Protein AF-A0A6L7JNH8-F1 (afdb_monomer)

Radius of gyration: 27.65 Å; Cα contacts (8 Å, |Δi|>4): 724; chains: 1; bounding box: 125×48×70 Å

Foldseek 3Di:
DALQPFDCVVVVAAAAQADQDQWFADADQQRDRDRSDDIGGGHDFAWWQWADDDPDDDDPGRGGCNDTDGLVLLVVLLVVLVVCVVVQNPQADPQVSVLLVLQSDCVNKPHNAGPLLSSLLSLVCCLQGRDDPPPPSNVQLQVLCCVFQVQFGEAERADAPQSCPLLSVLLLLSSQQLCVQPDPDPPPLLGFLFEEEEDQDPVRLVVSCLSQLPDPNHSCVVTVSDRPVCSVSNNSHDYHYDYLCLLPWPVVVPPDPVVVVVDDDDPVPTQDLLNSLCVRCVVRLVVGPQSAYAYEYEACLLAGQDDPDDDDPVVVVSNVSNNSRSVNVVSCLVVLRQHADDDPRSHSHGHYYYHNQQWHPPPDPSGTTTHRSNHSHDDHPSNCSNNVSDDDDDADPDDPDPDPDHCLNVVCVNQPCPCVVVQVVDPVSPVVRPPSVVRSVVVVVVVVVVVVVVVVVVDDDPDDDDDDDDDDDDDDDDDDDDDDDDDDD

Nearest PDB structures (foldseek):
  9bz0-assembly1_b  TM=5.071E-01  e=2.950E-02  Homo sapiens
  7ln0-assembly1_A  TM=3.175E-01  e=3.221E-01  Homo sapiens
  6guo-assembly2_C  TM=2.195E-01  e=1.396E+00  Aspergillus nidulans FGSC A4
  6gun-assembly2_D  TM=2.355E-01  e=2.830E+00  Aspergillus nidulans FGSC A4
  6gul-assembly1_B  TM=2.466E-01  e=7.125E+00  Aspergillus fumigatus Af293

Secondary structure (DSSP, 8-state):
--TTS--TTT----S-TTS---EE--B-TTSPBPTTPPPEESPPPPEE-PPP---SS--------TT-EE-HHHHHHHHHHHHHHHTTSTTS-HHHHHHHHHHH-TTTSSSPPPHHHHHHHHHHHIIIIIS-TT-HHHHHHHHHHHHHTTT--EEEEEE-TTS-HHHHHHHHHHHHHHHHHH---TT--S--SEEEEEESSHHHHHHGGGGSTTSTT-HHHHHT-S-GGGGGGGGG-EEEEEEGGGGS-HHHHT-SHHHHTS-PPPGGGSPPHHHHHHHHHHHHHHTTTTT--EEEEESGGG-----SS---HHHHHHHHHHHHHHHHHHHHHHTTTT-PPPTTTS-SS-EEEEES--B---SSSSSPPPBPTTEEEEE-HHHHHHTT-SPPPP--S--S-SSSS-GGGGHHHHH-GGGHHHHTT-GGGGGG--HHHHHHHHHHHHHHHHHHHHHHHT-----------PPP-----------------

pLDDT: mean 78.3, std 20.72, range [26.2, 98.56]

Solvent-accessible surface area (backbone atoms only — not comparable to full-atom values): 28258 Å² total; per-residue (Å²): 134,68,61,86,74,40,39,51,90,83,58,48,59,73,30,56,48,59,46,82,53,53,41,37,69,52,58,48,64,58,60,46,63,46,69,45,48,75,66,42,82,41,58,76,77,51,56,40,56,41,38,66,87,72,83,79,76,96,71,96,60,71,52,36,48,83,71,61,48,66,36,59,66,38,50,50,43,53,52,52,49,52,50,37,54,74,62,68,54,61,69,56,53,73,62,55,51,52,48,52,53,42,65,69,34,66,84,67,22,76,47,72,59,38,29,68,30,52,51,41,46,49,46,55,44,38,62,67,57,42,42,58,85,81,39,65,69,54,43,51,28,41,48,46,16,18,73,76,45,88,61,40,44,40,42,23,37,34,39,25,79,69,57,40,70,70,58,33,53,43,48,50,53,49,55,25,17,49,45,39,70,70,53,82,55,96,73,68,34,79,33,31,38,26,36,40,36,41,21,91,36,68,70,55,33,60,66,51,48,30,64,29,79,85,37,95,75,14,52,48,73,71,37,32,73,50,61,78,93,53,46,73,57,46,68,65,45,46,65,46,75,39,39,46,71,76,52,54,43,71,70,73,74,47,77,47,79,73,43,74,77,68,56,86,78,58,83,88,75,59,69,47,54,56,55,36,45,43,74,76,42,35,72,58,54,67,73,24,62,70,28,9,37,39,42,37,31,47,57,32,43,56,52,41,78,62,75,92,69,93,68,57,77,69,57,49,55,54,38,50,51,10,35,47,37,33,46,46,55,49,30,37,50,77,71,46,35,20,3,62,38,65,100,84,65,70,43,36,40,48,39,39,28,33,19,61,62,47,33,49,82,52,90,73,56,98,54,57,36,42,46,55,72,21,46,56,32,82,39,46,59,65,60,30,32,25,18,63,50,36,83,76,86,84,71,61,85,66,61,96,63,98,55,97,60,49,54,67,62,41,41,73,76,75,66,56,68,88,60,56,73,66,42,74,74,38,84,83,38,69,84,68,53,54,65,74,57,44,51,51,52,50,52,53,52,52,54,50,48,53,50,50,51,53,51,58,74,70,52,81,74,70,93,69,76,94,71,84,81,76,81,86,88,87,85,83,88,82,88,83,86,84,83,88,79,88,79,91,136

Mean predicted aligned error: 12.27 Å

Sequence (489 aa):
MSKAGWDPATDPILCSPYDPPDRHWALDDFGRAERGKAPIAGRRQPVNISVPEDQKAGRQQIMGLNDRKVNQTVQKIRAEVAQWRADNYQGITATTRRLLQHWTDPQAMKHRLFFAQVEAAETLIWLREATTRQNPLRRELEAEARKHNDGLVRLCAKMATGTGKTAVMGMVITWQTLNAARSTRTRNVQHTDRFVVFAPGHTVRERLRVLLPSNPNNVYDDMGIVPHDMRSMLNRAKVRIVNFQAFTSKDLINDGPARKLLGKARSEDIETWEAAVRRVLGDLIASAGRNGVCVINDEAHHCYLPPEQKRARADKDEDRRAAVWFNTIRALRDMRALGRSDAQSGQAHPVLDFSATPLWIDTASKSEPEQFQWVASDFGLMDAIESGLVKVPRVPIDDDSTRDETVWRRLHQNTRPKNLKEWFADPDNIGQLPLTLNNAVVAVIEDWKRTLEAWQGNGGGGGGGGGGRGAGGGGGGGGGGGGGGGGGG

Structure (mmCIF, N/CA/C/O backbone):
data_AF-A0A6L7JNH8-F1
#
_entry.id   AF-A0A6L7JNH8-F1
#
loop_
_atom_site.group_PDB
_atom_site.id
_atom_site.type_symbol
_atom_site.label_atom_id
_atom_site.label_alt_id
_atom_site.label_comp_id
_atom_site.label_asym_id
_atom_site.label_entity_id
_atom_site.label_seq_id
_atom_site.pdbx_PDB_ins_code
_atom_site.Cartn_x
_atom_site.Cartn_y
_atom_site.Cartn_z
_atom_site.occupancy
_atom_site.B_iso_or_equiv
_atom_site.auth_seq_id
_atom_site.auth_comp_id
_atom_site.auth_asym_id
_atom_site.auth_atom_id
_atom_site.pdbx_PDB_model_num
ATOM 1 N N . MET A 1 1 ? -31.635 10.160 24.133 1.00 44.66 1 MET A N 1
ATOM 2 C CA . MET A 1 1 ? -30.388 9.770 24.829 1.00 44.66 1 MET A CA 1
ATOM 3 C C . MET A 1 1 ? -29.750 11.032 25.385 1.00 44.66 1 MET A C 1
ATOM 5 O O . MET A 1 1 ? -29.564 11.976 24.627 1.00 44.66 1 MET A O 1
ATOM 9 N N . SER A 1 2 ? -29.528 11.107 26.699 1.00 38.72 2 SER A N 1
ATOM 10 C CA . SER A 1 2 ? -28.899 12.271 27.333 1.00 38.72 2 SER A CA 1
ATOM 11 C C . SER A 1 2 ? -27.443 12.411 26.863 1.00 38.72 2 SER A C 1
ATOM 13 O O . SER A 1 2 ? -26.785 11.418 26.556 1.00 38.72 2 SER A O 1
ATOM 15 N N . LYS A 1 3 ? -26.924 13.645 26.814 1.00 43.59 3 LYS A N 1
ATOM 16 C CA . LYS A 1 3 ? -25.553 13.988 26.374 1.00 43.59 3 LYS A CA 1
ATOM 17 C C . LYS A 1 3 ? -24.425 13.294 27.175 1.00 43.59 3 LYS A C 1
ATOM 19 O O . LYS A 1 3 ? -23.262 13.437 26.824 1.00 43.59 3 LYS A O 1
ATOM 24 N N . ALA A 1 4 ? -24.758 12.535 28.222 1.00 49.28 4 ALA A N 1
ATOM 25 C CA . ALA A 1 4 ? -23.823 11.846 29.111 1.00 49.28 4 ALA A CA 1
ATOM 26 C C . ALA A 1 4 ? -23.364 10.452 28.621 1.00 49.28 4 ALA A C 1
ATOM 28 O O . ALA A 1 4 ? -22.498 9.862 29.255 1.00 49.28 4 ALA A O 1
ATOM 29 N N . GLY A 1 5 ? -23.928 9.912 27.530 1.00 67.12 5 GLY A N 1
ATOM 30 C CA . GLY A 1 5 ? -23.639 8.539 27.076 1.00 67.12 5 GLY A CA 1
ATOM 31 C C . GLY A 1 5 ? -22.519 8.374 26.040 1.00 67.12 5 GLY A C 1
ATOM 32 O O . GLY A 1 5 ? -22.070 7.256 25.823 1.00 67.12 5 GLY A O 1
ATOM 33 N N . TRP A 1 6 ? -22.073 9.450 25.387 1.00 80.94 6 TRP A N 1
ATOM 34 C CA . TRP A 1 6 ? -21.098 9.361 24.295 1.00 80.94 6 TRP A CA 1
ATOM 35 C C . TRP A 1 6 ? -19.681 9.592 24.810 1.00 80.94 6 TRP A C 1
ATOM 37 O O . TRP A 1 6 ? -19.278 10.732 25.054 1.00 80.94 6 TRP A O 1
ATOM 47 N N . ASP A 1 7 ? -18.934 8.507 24.988 1.00 85.69 7 ASP A N 1
ATOM 48 C CA . ASP A 1 7 ? -17.542 8.558 25.415 1.00 85.69 7 ASP A CA 1
ATOM 49 C C . ASP A 1 7 ? -16.650 7.724 24.480 1.00 85.69 7 ASP A C 1
ATOM 51 O O . ASP A 1 7 ? -16.636 6.497 24.581 1.00 85.69 7 ASP A O 1
ATOM 55 N N . PRO A 1 8 ? -15.854 8.364 23.604 1.00 83.56 8 PRO A N 1
ATOM 56 C CA . PRO A 1 8 ? -14.950 7.653 22.704 1.00 83.56 8 PRO A CA 1
ATOM 57 C C . PRO A 1 8 ? -13.834 6.895 23.441 1.00 83.56 8 PRO A C 1
ATOM 59 O O . PRO A 1 8 ? -13.164 6.064 22.834 1.00 83.56 8 PRO A O 1
ATOM 62 N N . ALA A 1 9 ? -13.597 7.162 24.731 1.00 78.31 9 ALA A N 1
ATOM 63 C CA . ALA A 1 9 ? -12.640 6.393 25.523 1.00 78.31 9 ALA A CA 1
ATOM 64 C C . ALA A 1 9 ? -13.183 5.013 25.929 1.00 78.31 9 ALA A C 1
ATOM 66 O O . ALA A 1 9 ? -12.396 4.078 26.092 1.00 78.31 9 ALA A O 1
ATOM 67 N N . THR A 1 10 ? -14.503 4.880 26.095 1.00 80.19 10 THR A N 1
ATOM 68 C CA . THR A 1 10 ? -15.156 3.622 26.489 1.00 80.19 10 THR A CA 1
ATOM 69 C C . THR A 1 10 ? -15.791 2.902 25.305 1.00 80.19 10 THR A C 1
ATOM 71 O O . THR A 1 10 ? -15.735 1.675 25.264 1.00 80.19 10 THR A O 1
ATOM 74 N N . ASP A 1 11 ? -16.322 3.639 24.327 1.00 84.69 11 ASP A N 1
ATOM 75 C CA . ASP A 1 11 ? -16.937 3.095 23.114 1.00 84.69 11 ASP A CA 1
ATOM 76 C C . ASP A 1 11 ? -16.394 3.785 21.844 1.00 84.69 11 ASP A C 1
ATOM 78 O O . ASP A 1 11 ? -17.062 4.616 21.230 1.00 84.69 11 ASP A O 1
ATOM 82 N N . PRO A 1 12 ? -15.134 3.511 21.450 1.00 87.94 12 PRO A N 1
ATOM 83 C CA . PRO A 1 12 ? -14.500 4.174 20.308 1.00 87.94 12 PRO A CA 1
ATOM 84 C C . PRO A 1 12 ? -15.028 3.706 18.947 1.00 87.94 12 PRO A C 1
ATOM 86 O O . PRO A 1 12 ? -14.837 4.412 17.952 1.00 87.94 12 PRO A O 1
ATOM 89 N N . ILE A 1 13 ? -15.634 2.518 18.879 1.00 92.56 13 ILE A N 1
ATOM 90 C CA . ILE A 1 13 ? -15.989 1.852 17.624 1.00 92.56 13 ILE A CA 1
ATOM 91 C C . ILE A 1 13 ? -17.377 2.315 17.193 1.00 92.56 13 ILE A C 1
ATOM 93 O O . ILE A 1 13 ? -18.373 2.086 17.865 1.00 92.56 13 ILE A O 1
ATOM 97 N N . LEU A 1 14 ? -17.442 2.942 16.025 1.00 93.50 14 LEU A N 1
ATOM 98 C CA . LEU A 1 14 ? -18.669 3.472 15.455 1.00 93.50 14 LEU A CA 1
ATOM 99 C C . LEU A 1 14 ? -19.118 2.708 14.215 1.00 93.50 14 LEU A C 1
ATOM 101 O O . LEU A 1 14 ? -20.315 2.513 14.035 1.00 93.50 14 LEU A O 1
ATOM 105 N N . CYS A 1 15 ? -18.186 2.316 13.354 1.00 95.56 15 CYS A N 1
ATOM 106 C CA . CYS A 1 15 ? -18.440 1.805 12.014 1.00 95.56 15 CYS A CA 1
ATOM 107 C C . CYS A 1 15 ? -18.175 0.301 11.917 1.00 95.56 15 CYS A C 1
ATOM 109 O O . CYS A 1 15 ? -17.410 -0.277 12.689 1.00 95.56 15 CYS A O 1
ATOM 111 N N . SER A 1 16 ? -18.784 -0.328 10.913 1.00 95.31 16 SER A N 1
ATOM 112 C CA . SER A 1 16 ? -18.441 -1.694 10.516 1.00 95.31 16 SER A CA 1
ATOM 113 C C . SER A 1 16 ? -17.032 -1.728 9.903 1.00 95.31 16 SER A C 1
ATOM 115 O O . SER A 1 16 ? -16.716 -0.872 9.077 1.00 95.31 16 SER A O 1
ATOM 117 N N . PRO A 1 17 ? -16.193 -2.734 10.213 1.00 95.56 17 PRO A N 1
ATOM 118 C CA . PRO A 1 17 ? -14.898 -2.918 9.550 1.00 95.56 17 PRO A CA 1
ATOM 119 C C . PRO A 1 17 ? -15.017 -3.307 8.066 1.00 95.56 17 PRO A C 1
ATOM 121 O O . PRO A 1 17 ? -14.026 -3.272 7.328 1.00 95.56 17 PRO A O 1
ATOM 124 N N . TYR A 1 18 ? -16.208 -3.716 7.625 1.00 95.56 18 TYR A N 1
ATOM 125 C CA . TYR A 1 18 ? -16.436 -4.297 6.303 1.00 95.56 18 TYR A CA 1
ATOM 126 C C . TYR A 1 18 ? -17.237 -3.415 5.347 1.00 95.56 18 TYR A C 1
ATOM 128 O O . TYR A 1 18 ? -17.326 -3.744 4.165 1.00 95.56 18 TYR A O 1
ATOM 136 N N . ASP A 1 19 ? -17.792 -2.311 5.839 1.00 95.56 19 ASP A N 1
ATOM 137 C CA . ASP A 1 19 ? -18.628 -1.398 5.066 1.00 95.56 19 ASP A CA 1
ATOM 138 C C . ASP A 1 19 ? -17.993 0.006 5.072 1.00 95.56 19 ASP A C 1
ATOM 140 O O . ASP A 1 19 ? -17.151 0.296 5.929 1.00 95.56 19 ASP A O 1
ATOM 144 N N . PRO A 1 20 ? -18.339 0.892 4.119 1.00 95.81 20 PRO A N 1
ATOM 145 C CA . PRO A 1 20 ? -17.832 2.259 4.127 1.00 95.81 20 PRO A CA 1
ATOM 146 C C . PRO A 1 20 ? -18.174 2.970 5.449 1.00 95.81 20 PRO A C 1
ATOM 148 O O . PRO A 1 20 ? -19.336 2.917 5.855 1.00 95.81 20 PRO A O 1
ATOM 151 N N . PRO A 1 21 ? -17.222 3.677 6.096 1.00 96.12 21 PRO A N 1
ATOM 152 C CA . PRO A 1 21 ? -17.519 4.425 7.314 1.00 96.12 21 PRO A CA 1
ATOM 153 C C . PRO A 1 21 ? -18.63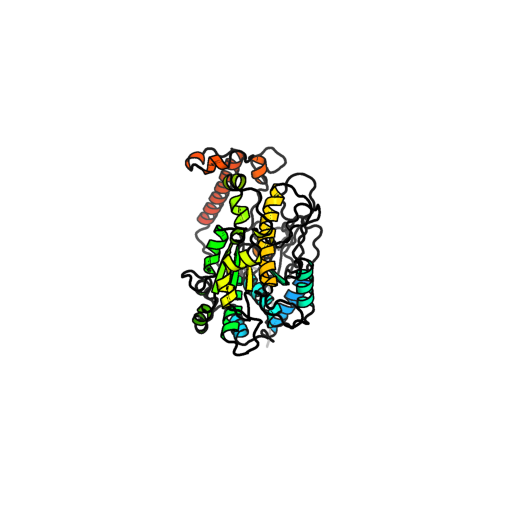4 5.450 7.080 1.00 96.12 21 PRO A C 1
ATOM 155 O O . PRO A 1 21 ? -18.538 6.280 6.172 1.00 96.12 21 PRO A O 1
ATOM 158 N N . ASP A 1 22 ? -19.678 5.395 7.902 1.00 95.75 22 ASP A N 1
ATOM 159 C CA . ASP A 1 22 ? -20.913 6.174 7.763 1.00 95.75 22 ASP A CA 1
ATOM 160 C C . ASP A 1 22 ? -21.092 7.219 8.873 1.00 95.75 22 ASP A C 1
ATOM 162 O O . ASP A 1 22 ? -22.039 8.004 8.834 1.00 95.75 22 ASP A O 1
ATOM 166 N N . ARG A 1 23 ? -20.187 7.249 9.853 1.00 95.06 23 ARG A N 1
ATOM 167 C CA . ARG A 1 23 ? -20.147 8.223 10.949 1.00 95.06 23 ARG A CA 1
ATOM 168 C C . ARG A 1 23 ? -18.752 8.304 11.558 1.00 95.06 23 ARG A C 1
ATOM 170 O O . ARG A 1 23 ? -17.955 7.382 11.423 1.00 95.06 23 ARG A O 1
ATOM 177 N N . HIS A 1 24 ? -18.453 9.397 12.248 1.00 94.31 24 HIS A N 1
ATOM 178 C CA . HIS A 1 24 ? -17.147 9.601 12.876 1.00 94.31 24 HIS A CA 1
ATOM 179 C C . HIS A 1 24 ? -17.232 10.517 14.101 1.00 94.31 24 HIS A C 1
ATOM 181 O O . HIS A 1 24 ? -18.157 11.321 14.230 1.00 94.31 24 HIS A O 1
ATOM 187 N N . TRP A 1 25 ? -16.260 10.429 15.009 1.00 91.88 25 TRP A N 1
ATOM 188 C CA . TRP A 1 25 ? -16.186 11.312 16.171 1.00 91.88 25 TRP A CA 1
ATOM 189 C C . TRP A 1 25 ? -15.764 12.732 15.775 1.00 91.88 25 TRP A C 1
ATOM 191 O O . TRP A 1 25 ? -14.858 12.927 14.955 1.00 91.88 25 TRP A O 1
ATOM 201 N N . ALA A 1 26 ? -16.372 13.740 16.401 1.00 89.69 26 ALA A N 1
ATOM 202 C CA . ALA A 1 26 ? -15.835 15.097 16.366 1.00 89.69 26 ALA A CA 1
ATOM 203 C C . ALA A 1 26 ? -14.450 15.103 17.031 1.00 89.69 26 ALA A C 1
ATOM 205 O O . ALA A 1 26 ? -14.259 14.439 18.050 1.00 89.69 26 ALA A O 1
ATOM 206 N N . LEU A 1 27 ? -13.485 15.799 16.429 1.00 85.75 27 LEU A N 1
ATOM 207 C CA . LEU A 1 27 ? -12.122 15.885 16.950 1.00 85.75 27 LEU A CA 1
ATOM 208 C C . LEU A 1 27 ? -11.844 17.304 17.420 1.00 85.75 27 LEU A C 1
ATOM 210 O O . LEU A 1 27 ? -12.179 18.242 16.699 1.00 85.75 27 LEU A O 1
ATOM 214 N N . ASP A 1 28 ? -11.177 17.429 18.562 1.00 79.25 28 ASP A N 1
ATOM 215 C CA . ASP A 1 28 ? -10.616 18.697 19.017 1.00 79.25 28 ASP A CA 1
ATOM 216 C C . ASP A 1 28 ? -9.383 19.111 18.185 1.00 79.25 28 ASP A C 1
ATOM 218 O O . ASP A 1 28 ? -8.909 18.379 17.303 1.00 79.25 28 ASP A O 1
ATOM 222 N N . ASP A 1 29 ? -8.844 20.285 18.508 1.00 69.50 29 ASP A N 1
ATOM 223 C CA . ASP A 1 29 ? -7.646 20.898 17.911 1.00 69.50 29 ASP A CA 1
ATOM 224 C C . ASP A 1 29 ? -6.386 20.009 18.013 1.00 69.50 29 ASP A C 1
ATOM 226 O O . ASP A 1 29 ? -5.431 20.131 17.242 1.00 69.50 29 ASP A O 1
ATOM 230 N N . PHE A 1 30 ? -6.399 19.050 18.943 1.00 65.44 30 PHE A N 1
ATOM 231 C CA . PHE A 1 30 ? -5.330 18.079 19.178 1.00 65.44 30 PHE A CA 1
ATOM 232 C C . PHE A 1 30 ? -5.629 16.697 18.581 1.00 65.44 30 PHE A C 1
ATOM 234 O O . PHE A 1 30 ? -4.840 15.766 18.756 1.00 65.44 30 PHE A O 1
ATOM 241 N N . GLY A 1 31 ? -6.765 16.522 17.899 1.00 71.12 31 GLY A N 1
ATOM 242 C CA . GLY A 1 31 ? -7.131 15.260 17.246 1.00 71.12 31 GLY A CA 1
ATOM 243 C C . GLY A 1 31 ? -7.744 14.219 18.120 1.00 71.12 31 GLY A C 1
ATOM 244 O O . GLY A 1 31 ? -7.839 13.064 17.708 1.00 71.12 31 GLY A O 1
ATOM 245 N N . ARG A 1 32 ? -8.151 14.611 19.315 1.00 75.88 32 ARG A N 1
ATOM 246 C CA . ARG A 1 32 ? -8.789 13.721 20.262 1.00 75.88 32 ARG A CA 1
ATOM 247 C C . ARG A 1 32 ? -10.281 13.757 20.011 1.00 75.88 32 ARG A C 1
ATOM 249 O O . ARG A 1 32 ? -10.864 14.821 19.822 1.00 75.88 32 ARG A O 1
ATOM 256 N N . ALA A 1 33 ? -10.884 12.577 20.011 1.00 83.44 33 ALA A N 1
ATOM 257 C CA . ALA A 1 33 ? -12.326 12.453 19.939 1.00 83.44 33 ALA A CA 1
ATOM 258 C C . ALA A 1 33 ? -12.971 13.148 21.149 1.00 83.44 33 ALA A C 1
ATOM 260 O O . ALA A 1 33 ? -12.577 12.923 22.295 1.00 83.44 33 ALA A O 1
ATOM 261 N N . GLU A 1 34 ? -13.939 14.019 20.886 1.00 84.50 34 GLU A N 1
ATOM 262 C CA . GLU A 1 34 ? -14.566 14.846 21.911 1.00 84.50 34 GLU A CA 1
ATOM 263 C C . GLU A 1 34 ? -15.625 14.062 22.696 1.00 84.50 34 GLU A C 1
ATOM 265 O O . GLU A 1 34 ? -16.572 13.509 22.135 1.00 84.50 34 GLU A O 1
ATOM 270 N N . ARG A 1 35 ? -15.492 14.057 24.026 1.00 86.62 35 ARG A N 1
ATOM 271 C CA . ARG A 1 35 ? -16.462 13.450 24.948 1.00 86.62 35 ARG A CA 1
ATOM 272 C C . ARG A 1 35 ? -17.771 14.245 24.974 1.00 86.62 35 ARG A C 1
ATOM 274 O O . ARG A 1 35 ? -17.767 15.473 24.953 1.00 86.62 35 ARG A O 1
ATOM 281 N N . GLY A 1 36 ? -18.899 13.545 25.087 1.00 85.06 36 GLY A N 1
ATOM 282 C CA . GLY A 1 36 ? -20.228 14.139 25.275 1.00 85.06 36 GLY A CA 1
ATOM 283 C C . GLY A 1 36 ? -20.859 14.726 24.007 1.00 85.06 36 GLY A C 1
ATOM 284 O O . GLY A 1 36 ? -21.975 15.250 24.061 1.00 85.06 36 GLY A O 1
ATOM 285 N N . LYS A 1 37 ? -20.180 14.626 22.858 1.00 88.25 37 LYS A N 1
ATOM 286 C CA . LYS A 1 37 ? -20.723 14.992 21.545 1.00 88.25 37 LYS A CA 1
ATOM 287 C C . LYS A 1 37 ? -21.180 13.738 20.811 1.00 88.25 37 LYS A C 1
ATOM 289 O O . LYS A 1 37 ? -20.497 12.723 20.834 1.00 88.25 37 LYS A O 1
ATOM 294 N N . ALA A 1 38 ? -22.344 13.803 20.172 1.00 89.56 38 ALA A N 1
ATOM 295 C CA . ALA A 1 38 ? -22.818 12.703 19.340 1.00 89.56 38 ALA A CA 1
ATOM 296 C C . ALA A 1 38 ? -21.916 12.540 18.096 1.00 89.56 38 ALA A C 1
ATOM 298 O O . ALA A 1 38 ? -21.413 13.551 17.593 1.00 89.56 38 ALA A O 1
ATOM 299 N N . PRO A 1 39 ? -21.735 11.310 17.577 1.00 93.50 39 PRO A N 1
ATOM 300 C CA . PRO A 1 39 ? -21.030 11.082 16.320 1.00 93.50 39 PRO A CA 1
ATOM 301 C C . PRO A 1 39 ? -21.624 11.887 15.158 1.00 93.50 39 PRO A C 1
ATOM 303 O O . PRO A 1 39 ? -22.842 12.017 15.026 1.00 93.50 39 PRO A O 1
ATOM 306 N N . ILE A 1 40 ? -20.752 12.408 14.300 1.00 94.62 40 ILE A N 1
ATOM 307 C CA . ILE A 1 40 ? -21.119 13.142 13.090 1.00 94.62 40 ILE A CA 1
ATOM 308 C C . ILE A 1 40 ? -21.491 12.128 12.009 1.00 94.62 40 ILE A C 1
ATOM 310 O O . ILE A 1 40 ? -20.749 11.174 11.777 1.00 94.62 40 ILE A O 1
ATOM 314 N N . ALA A 1 41 ? -22.625 12.340 11.339 1.00 95.69 41 ALA A N 1
ATOM 315 C CA . ALA A 1 41 ? -23.054 11.501 10.226 1.00 95.69 41 ALA A CA 1
ATOM 316 C C . ALA A 1 41 ? -22.189 11.733 8.975 1.00 95.69 41 ALA A C 1
ATOM 318 O O . ALA A 1 41 ? -21.803 12.858 8.656 1.00 95.69 41 ALA A O 1
ATOM 319 N N . GLY A 1 42 ? -21.937 10.658 8.238 1.00 92.75 42 GLY A N 1
ATOM 320 C CA . GLY A 1 42 ? -21.109 10.628 7.041 1.00 92.75 42 GLY A CA 1
ATOM 321 C C . GLY A 1 42 ? -19.651 10.259 7.310 1.00 92.75 42 GLY A C 1
ATOM 322 O O . GLY A 1 42 ? -19.146 10.277 8.437 1.00 92.75 42 GLY A O 1
ATOM 323 N N . ARG A 1 43 ? -18.953 9.932 6.223 1.00 92.12 43 ARG A N 1
ATOM 324 C CA . ARG A 1 43 ? -17.538 9.570 6.252 1.00 92.12 43 ARG A CA 1
ATOM 325 C C . ARG A 1 43 ? -16.657 10.772 6.582 1.00 92.12 43 ARG A C 1
ATOM 327 O O . ARG A 1 43 ? -16.844 11.856 6.027 1.00 92.12 43 ARG A O 1
ATOM 334 N N . ARG A 1 44 ? -15.623 10.550 7.396 1.00 92.06 44 ARG A N 1
ATOM 335 C CA . ARG A 1 44 ? -14.597 11.552 7.691 1.00 92.06 44 ARG A CA 1
ATOM 336 C C . ARG A 1 44 ? -13.923 12.051 6.409 1.00 92.06 44 ARG A C 1
ATOM 338 O O . ARG A 1 44 ? -13.459 11.268 5.568 1.00 92.06 44 ARG A O 1
ATOM 345 N N . GLN A 1 45 ? -13.851 13.373 6.266 1.00 90.69 45 GLN A N 1
ATOM 346 C CA . GLN A 1 45 ? -13.136 13.994 5.155 1.00 90.69 45 GLN A CA 1
ATOM 347 C C . GLN A 1 45 ? -11.640 13.657 5.235 1.00 90.69 45 GLN A C 1
ATOM 349 O O . GLN A 1 45 ? -11.064 13.704 6.325 1.00 90.69 45 GLN A O 1
ATOM 354 N N . PRO A 1 46 ? -10.997 13.311 4.106 1.00 88.44 46 PRO A N 1
ATOM 355 C CA . PRO A 1 46 ? -9.559 13.106 4.091 1.00 88.44 46 PRO A CA 1
ATOM 356 C C . PRO A 1 46 ? -8.894 14.470 4.276 1.00 88.44 46 PRO A C 1
ATOM 358 O O . PRO A 1 46 ? -9.191 15.416 3.547 1.00 88.44 46 PRO A O 1
ATOM 361 N N . VAL A 1 47 ? -8.018 14.588 5.263 1.00 83.12 47 VAL A N 1
ATOM 362 C CA . VAL A 1 47 ? -7.300 15.831 5.559 1.00 83.12 47 VAL A CA 1
ATOM 363 C C . VAL A 1 47 ? -5.818 15.610 5.341 1.00 83.12 47 VAL A C 1
ATOM 365 O O . VAL A 1 47 ? -5.281 14.578 5.752 1.00 83.12 47 VAL A O 1
ATOM 368 N N . ASN A 1 48 ? -5.172 16.583 4.701 1.00 73.38 48 ASN A N 1
ATOM 369 C CA . ASN A 1 48 ? -3.724 16.653 4.708 1.00 73.38 48 ASN A CA 1
ATOM 370 C C . ASN A 1 48 ? -3.300 16.964 6.138 1.00 73.38 48 ASN A C 1
ATOM 372 O O . ASN A 1 48 ? -3.744 17.947 6.730 1.00 73.38 48 ASN A O 1
ATOM 376 N N . ILE A 1 49 ? -2.506 16.068 6.707 1.00 66.56 49 ILE A N 1
ATOM 377 C CA . ILE A 1 49 ? -1.953 16.268 8.038 1.00 66.56 49 ILE A CA 1
ATOM 378 C C . ILE A 1 49 ? -0.738 17.176 7.864 1.00 66.56 49 ILE A C 1
ATOM 380 O O . ILE A 1 49 ? 0.236 16.748 7.249 1.00 66.56 49 ILE A O 1
ATOM 384 N N . SER A 1 50 ? -0.810 18.396 8.388 1.00 49.31 50 SER A N 1
ATOM 385 C CA . SER A 1 50 ? 0.362 19.179 8.773 1.00 49.31 50 SER A CA 1
ATOM 386 C C . SER A 1 50 ? 0.610 18.957 10.265 1.00 49.31 50 SER A C 1
ATOM 388 O O . SER A 1 50 ? -0.338 18.817 11.037 1.00 49.31 50 SER A O 1
ATOM 390 N N . VAL A 1 51 ? 1.869 18.834 10.688 1.00 48.47 51 VAL A N 1
ATOM 391 C CA . VAL A 1 51 ? 2.202 18.859 12.123 1.0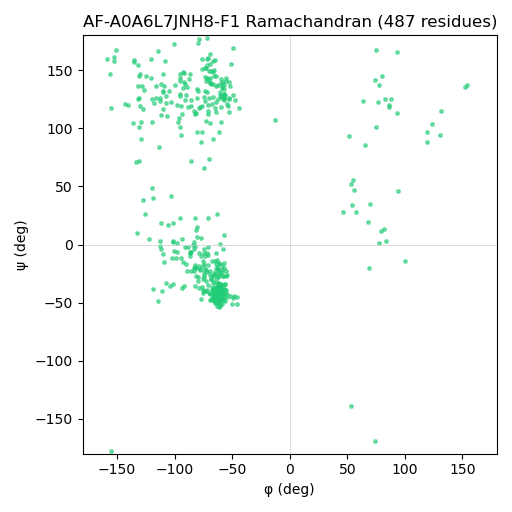0 48.47 51 VAL A CA 1
ATOM 392 C C . VAL A 1 51 ? 2.577 20.301 12.460 1.00 48.47 51 VAL A C 1
ATOM 394 O O . VAL A 1 51 ? 3.546 20.790 11.882 1.00 48.47 51 VAL A O 1
ATOM 397 N N . PRO A 1 52 ? 1.856 20.978 13.371 1.00 34.91 52 PRO A N 1
ATOM 398 C CA . PRO A 1 52 ? 2.200 22.325 13.790 1.00 34.91 52 PRO A CA 1
ATOM 399 C C . PRO A 1 52 ? 3.616 22.373 14.360 1.00 34.91 52 PRO A C 1
ATOM 401 O O . PRO A 1 52 ? 4.021 21.481 15.115 1.00 34.91 52 PRO A O 1
ATOM 404 N N . GLU A 1 53 ? 4.355 23.431 14.027 1.00 31.34 53 GLU A N 1
ATOM 405 C CA . GLU A 1 53 ? 5.592 23.782 14.722 1.00 31.34 53 GLU A CA 1
ATOM 406 C C . GLU A 1 53 ? 5.279 24.040 16.199 1.00 31.34 53 GLU A C 1
ATOM 408 O O . GLU A 1 53 ? 4.763 25.097 16.560 1.00 31.34 53 GLU A O 1
ATOM 413 N N . ASP A 1 54 ? 5.640 23.108 17.079 1.00 34.44 54 ASP A N 1
ATOM 414 C CA . ASP A 1 54 ? 5.727 23.429 18.496 1.00 34.44 54 ASP A CA 1
ATOM 415 C C . ASP A 1 54 ? 7.154 23.825 18.868 1.00 34.44 54 ASP A C 1
ATOM 417 O O . ASP A 1 54 ? 8.110 23.040 18.855 1.00 34.44 54 ASP A O 1
ATOM 421 N N . GLN A 1 55 ? 7.272 25.106 19.211 1.00 34.25 55 GLN A N 1
ATOM 422 C CA . GLN A 1 55 ? 8.455 25.718 19.779 1.00 34.25 55 GLN A CA 1
ATOM 423 C C . GLN A 1 55 ? 8.904 24.949 21.028 1.00 34.25 55 GLN A C 1
ATOM 425 O O . GLN A 1 55 ? 8.208 24.905 22.036 1.00 34.25 55 GLN A O 1
ATOM 430 N N . LYS A 1 56 ? 10.142 24.450 20.960 1.00 32.28 56 LYS A N 1
ATOM 431 C CA . LYS A 1 56 ? 10.973 23.942 22.063 1.00 32.28 56 LYS A CA 1
ATOM 432 C C . LYS A 1 56 ? 10.443 22.694 22.795 1.00 32.28 56 LYS A C 1
ATOM 434 O O . LYS A 1 56 ? 9.433 22.696 23.482 1.00 32.28 56 LYS A O 1
ATOM 439 N N . ALA A 1 57 ? 11.326 21.694 22.784 1.00 31.20 57 ALA A N 1
ATOM 440 C CA . ALA A 1 57 ? 11.316 20.424 23.513 1.00 31.20 57 ALA A CA 1
ATOM 441 C C . ALA A 1 57 ? 10.544 19.286 22.826 1.00 31.20 57 ALA A C 1
ATOM 443 O O . ALA A 1 57 ? 9.352 19.367 22.557 1.00 31.20 57 ALA A O 1
ATOM 444 N N . GLY A 1 58 ? 11.290 18.207 22.547 1.00 35.25 58 GLY A N 1
ATOM 445 C CA . GLY A 1 58 ? 10.879 17.062 21.742 1.00 35.25 58 GLY A CA 1
ATOM 446 C C . GLY A 1 58 ? 9.468 16.575 22.055 1.00 35.25 58 GLY A C 1
ATOM 447 O O . GLY A 1 58 ? 9.172 16.120 23.159 1.00 35.25 58 GLY A O 1
ATOM 448 N N . ARG A 1 59 ? 8.603 16.648 21.050 1.00 35.53 59 ARG A N 1
ATOM 449 C CA . ARG A 1 59 ? 7.213 16.218 21.111 1.00 35.53 59 ARG A CA 1
ATOM 450 C C . ARG A 1 59 ? 7.014 15.118 20.070 1.00 35.53 59 ARG A C 1
ATOM 452 O O . ARG A 1 59 ? 6.891 15.388 18.885 1.00 35.53 59 ARG A O 1
ATOM 459 N N . GLN A 1 60 ? 6.913 13.865 20.528 1.00 35.81 60 GLN A N 1
ATOM 460 C CA . GLN A 1 60 ? 5.961 12.925 19.924 1.00 35.81 60 GLN A CA 1
ATOM 461 C C . GLN A 1 60 ? 4.569 13.421 20.328 1.00 35.81 60 GLN A C 1
ATOM 463 O O . GLN A 1 60 ? 3.941 12.921 21.260 1.00 35.81 60 GLN A O 1
ATOM 468 N N . GLN A 1 61 ? 4.139 14.513 19.708 1.00 35.84 61 GLN A N 1
ATOM 469 C CA . GLN A 1 61 ? 2.755 14.932 19.760 1.00 35.84 61 GLN A CA 1
ATOM 470 C C . GLN A 1 61 ? 1.997 14.103 18.741 1.00 35.84 61 GLN A C 1
ATOM 472 O O . GLN A 1 61 ? 2.423 13.943 17.599 1.00 35.84 61 GLN A O 1
ATOM 477 N N . ILE A 1 62 ? 0.849 13.593 19.172 1.00 43.66 62 ILE A N 1
ATOM 478 C CA . ILE A 1 62 ? -0.238 13.314 18.247 1.00 43.66 62 ILE A CA 1
ATOM 479 C C . ILE A 1 62 ? -0.453 14.621 17.486 1.00 43.66 62 ILE A C 1
ATOM 481 O O . ILE A 1 62 ? -0.727 15.648 18.103 1.00 43.66 62 ILE A O 1
ATOM 485 N N . MET A 1 63 ? -0.165 14.542 16.188 1.00 44.00 63 MET A N 1
ATOM 486 C CA . MET A 1 63 ? -0.401 15.512 15.123 1.00 44.00 63 MET A CA 1
ATOM 487 C C . MET A 1 63 ? -1.351 16.627 15.569 1.00 44.00 63 MET A C 1
ATOM 489 O O . MET A 1 63 ? -2.538 16.366 15.731 1.00 44.00 63 MET A O 1
ATOM 493 N N . GLY A 1 64 ? -0.842 17.839 15.803 1.00 37.44 64 GLY A N 1
ATOM 494 C CA . GLY A 1 64 ? -1.712 19.004 15.981 1.00 37.44 64 GLY A CA 1
ATOM 495 C C . GLY A 1 64 ? -2.476 19.269 14.680 1.00 37.44 64 GLY A C 1
ATOM 496 O O . GLY A 1 64 ? -1.985 18.955 13.602 1.00 37.44 64 GLY A O 1
ATOM 497 N N . LEU A 1 65 ? -3.721 19.730 14.760 1.00 49.75 65 LEU A N 1
ATOM 498 C CA . LEU A 1 65 ? -4.684 19.618 13.653 1.00 49.75 65 LEU A CA 1
ATOM 499 C C . LEU A 1 65 ? -5.307 20.952 13.252 1.00 49.75 65 LEU A C 1
ATOM 501 O O . LEU A 1 65 ? -6.409 20.986 12.702 1.00 49.75 65 LEU A O 1
ATOM 505 N N . ASN A 1 66 ? -4.582 22.035 13.507 1.00 38.19 66 ASN A N 1
ATOM 506 C CA . ASN A 1 66 ? -5.107 23.388 13.380 1.00 38.19 66 ASN A CA 1
ATOM 507 C C . ASN A 1 66 ? -5.181 23.884 11.922 1.00 38.19 66 ASN A C 1
ATOM 509 O O . ASN A 1 66 ? -6.031 24.718 11.640 1.00 38.19 66 ASN A O 1
ATOM 513 N N . ASP A 1 67 ? -4.416 23.299 10.986 1.00 46.75 67 ASP A N 1
ATOM 514 C CA . ASP A 1 67 ? -4.422 23.660 9.551 1.00 46.75 67 ASP A CA 1
ATOM 515 C C . ASP A 1 67 ? -4.819 22.485 8.628 1.00 46.75 67 ASP A C 1
ATOM 517 O O . ASP A 1 67 ? -4.191 22.170 7.613 1.00 46.75 67 ASP A O 1
ATOM 521 N N . ARG A 1 68 ? -5.920 21.798 8.965 1.00 61.34 68 ARG A N 1
ATOM 522 C CA . ARG A 1 68 ? -6.477 20.703 8.146 1.00 61.34 68 ARG A CA 1
ATOM 523 C C . ARG A 1 68 ? -7.017 21.208 6.805 1.00 61.34 68 ARG A C 1
ATOM 525 O O . ARG A 1 68 ? -8.211 21.474 6.657 1.00 61.34 68 ARG A O 1
ATOM 532 N N . LYS A 1 69 ? -6.181 21.224 5.767 1.00 73.88 69 LYS A N 1
ATOM 533 C CA . LYS A 1 69 ? -6.675 21.348 4.391 1.00 73.88 69 LYS A CA 1
ATOM 534 C C . LYS A 1 69 ? -7.251 20.008 3.933 1.00 73.88 69 LYS A C 1
ATOM 536 O O . LYS A 1 69 ? -6.547 18.999 3.874 1.00 73.88 69 LYS A O 1
ATOM 541 N N . VAL A 1 70 ? -8.539 19.996 3.594 1.00 84.75 70 VAL A N 1
ATOM 542 C CA . VAL A 1 70 ? -9.196 18.823 2.998 1.00 84.75 70 VAL A CA 1
ATOM 543 C C . VAL A 1 70 ? -8.454 18.419 1.726 1.00 84.75 70 VAL A C 1
ATOM 545 O O . VAL A 1 70 ? -8.224 19.243 0.835 1.00 84.75 70 VAL A O 1
ATOM 548 N N . ASN A 1 71 ? -8.108 17.139 1.621 1.00 89.62 71 ASN A N 1
ATOM 549 C CA . ASN A 1 71 ? -7.545 16.565 0.411 1.00 89.62 71 ASN A CA 1
ATOM 550 C C . ASN A 1 71 ? -8.668 16.346 -0.614 1.00 89.62 71 ASN A C 1
ATOM 552 O O . ASN A 1 71 ? -9.310 15.293 -0.671 1.00 89.62 71 ASN A O 1
ATOM 556 N N . GLN A 1 72 ? -8.929 17.381 -1.413 1.00 92.00 72 GLN A N 1
ATOM 557 C CA . GLN A 1 72 ? -10.002 17.372 -2.407 1.00 92.00 72 GLN A CA 1
ATOM 558 C C . GLN A 1 72 ? -9.813 16.272 -3.458 1.00 92.00 72 GLN A C 1
ATOM 560 O O . GLN A 1 72 ? -10.796 15.693 -3.915 1.00 92.00 72 GLN A O 1
ATOM 565 N N . THR A 1 73 ? -8.571 15.964 -3.833 1.00 93.12 73 THR A N 1
ATOM 566 C CA . THR A 1 73 ? -8.245 14.944 -4.835 1.00 93.12 73 THR A CA 1
ATOM 567 C C . THR A 1 73 ? -8.668 13.561 -4.343 1.00 93.12 73 THR A C 1
ATOM 569 O O . THR A 1 73 ? -9.439 12.883 -5.021 1.00 93.12 73 THR A O 1
ATOM 572 N N . VAL A 1 74 ? -8.286 13.176 -3.119 1.00 95.00 74 VAL A N 1
ATOM 573 C CA . VAL A 1 74 ? -8.722 11.914 -2.493 1.00 95.00 74 VAL A CA 1
ATOM 574 C C . VAL A 1 74 ? -10.239 11.881 -2.313 1.00 95.00 74 VAL A C 1
ATOM 576 O O . VAL A 1 74 ? -10.865 10.854 -2.565 1.00 95.00 74 VAL A O 1
ATOM 579 N N . GLN A 1 75 ? -10.859 12.992 -1.903 1.00 94.75 75 GLN A N 1
ATOM 580 C CA . GLN A 1 75 ? -12.313 13.052 -1.737 1.00 94.75 75 GLN A CA 1
ATOM 581 C C . GLN A 1 75 ? -13.054 12.795 -3.058 1.00 94.75 75 GLN A C 1
ATOM 583 O O . GLN A 1 75 ? -14.006 12.016 -3.080 1.00 94.75 75 GLN A O 1
ATOM 588 N N . LYS A 1 76 ? -12.598 13.403 -4.160 1.00 96.81 76 LYS A N 1
ATOM 589 C CA . LYS A 1 76 ? -13.155 13.175 -5.501 1.00 96.81 76 LYS A CA 1
ATOM 590 C C . LYS A 1 76 ? -12.924 11.738 -5.966 1.00 96.81 76 LYS A C 1
ATOM 592 O O . LYS A 1 76 ? -13.854 11.113 -6.456 1.00 96.81 76 LYS A O 1
ATOM 597 N N . ILE A 1 77 ? -11.730 11.183 -5.743 1.00 97.62 77 ILE A N 1
ATOM 598 C CA . ILE A 1 77 ? -11.430 9.781 -6.079 1.00 97.62 77 ILE A CA 1
ATOM 599 C C . ILE A 1 77 ? -12.349 8.822 -5.318 1.00 97.62 77 ILE A C 1
ATOM 601 O O . ILE A 1 77 ? -12.903 7.915 -5.930 1.00 97.62 77 ILE A O 1
ATOM 605 N N . ARG A 1 78 ? -12.579 9.036 -4.014 1.00 96.75 78 ARG A N 1
ATOM 606 C CA . ARG A 1 78 ? -13.531 8.228 -3.231 1.00 96.75 78 ARG A CA 1
ATOM 607 C C . ARG A 1 78 ? -14.932 8.244 -3.854 1.00 96.75 78 ARG A C 1
ATOM 609 O O . ARG A 1 78 ? -15.564 7.194 -3.928 1.00 96.75 78 ARG A O 1
ATOM 616 N N . ALA A 1 79 ? -15.406 9.407 -4.308 1.00 96.88 79 ALA A N 1
ATOM 617 C CA . ALA A 1 79 ? -16.711 9.537 -4.958 1.00 96.88 79 ALA A CA 1
ATOM 618 C C . ALA A 1 79 ? -16.763 8.794 -6.305 1.00 96.88 79 ALA A C 1
ATOM 620 O O . ALA A 1 79 ? -17.685 8.017 -6.538 1.00 96.88 79 ALA A O 1
ATOM 621 N N . GLU A 1 80 ? -15.745 8.962 -7.150 1.00 97.88 80 GLU A N 1
ATOM 622 C CA . GLU A 1 80 ? -15.639 8.276 -8.444 1.00 97.88 80 GLU A CA 1
ATOM 623 C C . GLU A 1 80 ? -15.548 6.753 -8.293 1.00 97.88 80 GLU A C 1
ATOM 625 O O . GLU A 1 80 ? -16.221 6.014 -9.006 1.00 97.88 80 GLU A O 1
ATOM 630 N N . VAL A 1 81 ? -14.755 6.261 -7.337 1.00 97.94 81 VAL A N 1
ATOM 631 C CA . VAL A 1 81 ? -14.634 4.824 -7.051 1.00 97.94 81 VAL A CA 1
ATOM 632 C C . VAL A 1 81 ? -15.948 4.271 -6.497 1.00 97.94 81 VAL A C 1
ATOM 634 O O . VAL A 1 81 ? -16.349 3.171 -6.872 1.00 97.94 81 VAL A O 1
ATOM 637 N N . ALA A 1 82 ? -16.652 5.022 -5.643 1.00 97.06 82 ALA A N 1
ATOM 638 C CA . ALA A 1 82 ? -17.965 4.622 -5.144 1.00 97.06 82 ALA A CA 1
ATOM 639 C C . ALA A 1 82 ? -19.008 4.531 -6.267 1.00 97.06 82 ALA A C 1
ATOM 641 O O . ALA A 1 82 ? -19.740 3.544 -6.330 1.00 97.06 82 ALA A O 1
ATOM 642 N N . GLN A 1 83 ? -19.032 5.508 -7.177 1.00 97.62 83 GLN A N 1
ATOM 643 C CA . GLN A 1 83 ? -19.902 5.485 -8.351 1.00 97.62 83 GLN A CA 1
ATOM 644 C C . GLN A 1 83 ? -19.542 4.321 -9.283 1.00 97.62 83 GLN A C 1
ATOM 646 O O . GLN A 1 83 ? -20.399 3.526 -9.654 1.00 97.62 83 GLN A O 1
ATOM 651 N N . TRP A 1 84 ? -18.255 4.139 -9.576 1.00 97.50 84 TRP A N 1
ATOM 652 C CA . TRP A 1 84 ? -17.756 3.031 -10.389 1.00 97.50 84 TRP A CA 1
ATOM 653 C C . TRP A 1 84 ? -18.116 1.656 -9.809 1.00 97.50 84 TRP A C 1
ATOM 655 O O . TRP A 1 84 ? -18.442 0.734 -10.561 1.00 97.50 84 TRP A O 1
ATOM 665 N N . ARG A 1 85 ? -18.101 1.521 -8.477 1.00 96.31 85 ARG A N 1
ATOM 666 C CA . ARG A 1 85 ? -18.577 0.328 -7.766 1.00 96.31 85 ARG A CA 1
ATOM 667 C C . ARG A 1 85 ? -20.080 0.117 -7.973 1.00 96.31 85 ARG A C 1
ATOM 669 O O . ARG A 1 85 ? -20.484 -0.994 -8.304 1.00 96.31 85 ARG A O 1
ATOM 676 N N . ALA A 1 86 ? -20.888 1.169 -7.823 1.00 96.38 86 ALA A N 1
ATOM 677 C CA . ALA A 1 86 ? -22.337 1.121 -8.043 1.00 96.38 86 ALA A CA 1
ATOM 678 C C . ALA A 1 86 ? -22.702 0.757 -9.495 1.00 96.38 86 ALA A C 1
ATOM 680 O O . ALA A 1 86 ? -23.652 0.012 -9.729 1.00 96.38 86 ALA A O 1
ATOM 681 N N . ASP A 1 87 ? -21.884 1.178 -10.460 1.00 95.44 87 ASP A N 1
ATOM 682 C CA . ASP A 1 87 ? -22.051 0.873 -11.886 1.00 95.44 87 ASP A CA 1
ATOM 683 C C . ASP A 1 87 ? -21.542 -0.530 -12.277 1.00 95.44 87 ASP A C 1
ATOM 685 O O . ASP A 1 87 ? -21.351 -0.842 -13.460 1.00 95.44 87 ASP A O 1
ATOM 689 N N . ASN A 1 88 ? -21.316 -1.410 -11.296 1.00 94.31 88 ASN A N 1
ATOM 690 C CA . ASN A 1 88 ? -20.765 -2.749 -11.481 1.00 94.31 88 ASN A CA 1
ATOM 691 C C . ASN A 1 88 ? -19.409 -2.729 -12.204 1.00 94.31 88 ASN A C 1
ATOM 693 O O . ASN A 1 88 ? -19.187 -3.502 -13.138 1.00 94.31 88 ASN A O 1
ATOM 697 N N . TYR A 1 89 ? -18.490 -1.856 -11.796 1.00 96.12 89 TYR A N 1
ATOM 698 C CA . TYR A 1 89 ? -17.094 -1.856 -12.234 1.00 96.12 89 TYR A CA 1
ATOM 699 C C . TYR A 1 89 ? -16.909 -1.798 -13.764 1.00 96.12 89 TYR A C 1
ATOM 701 O O . TYR A 1 89 ? -16.297 -2.683 -14.362 1.00 96.12 89 TYR A O 1
ATOM 709 N N . GLN A 1 90 ? -17.471 -0.803 -14.454 1.00 93.88 90 GLN A N 1
ATOM 710 C CA . GLN A 1 90 ? -17.313 -0.670 -15.916 1.00 93.88 90 GLN A CA 1
ATOM 711 C C . GLN A 1 90 ? -15.860 -0.389 -16.349 1.00 93.88 90 GLN A C 1
ATOM 713 O O . GLN A 1 90 ? -15.040 0.091 -15.572 1.00 93.88 90 GLN A O 1
ATOM 718 N N . GLY A 1 91 ? -15.523 -0.680 -17.610 1.00 90.31 91 GLY A N 1
ATOM 719 C CA . GLY A 1 91 ? -14.232 -0.279 -18.197 1.00 90.31 91 GLY A CA 1
ATOM 720 C C . GLY A 1 91 ? -13.013 -1.140 -17.835 1.00 90.31 91 GLY A C 1
ATOM 721 O O . GLY A 1 91 ? -11.891 -0.753 -18.141 1.00 90.31 91 GLY A O 1
ATOM 722 N N . ILE A 1 92 ? -13.209 -2.314 -17.231 1.00 93.00 92 ILE A N 1
ATOM 723 C CA . ILE A 1 92 ? -12.133 -3.254 -16.860 1.00 93.00 92 ILE A CA 1
ATOM 724 C C . ILE A 1 92 ? -12.192 -4.569 -17.640 1.00 93.00 92 ILE A C 1
ATOM 726 O O . ILE A 1 92 ? -13.192 -4.919 -18.270 1.00 93.00 92 ILE A O 1
ATOM 730 N N . THR A 1 93 ? -11.111 -5.335 -17.570 1.00 93.00 93 THR A N 1
ATOM 731 C CA . THR A 1 93 ? -11.017 -6.691 -18.110 1.00 93.00 93 THR A CA 1
ATOM 732 C C . THR A 1 93 ? -11.929 -7.678 -17.372 1.00 93.00 93 THR A C 1
ATOM 734 O O . THR A 1 93 ? -12.279 -7.503 -16.203 1.00 93.00 93 THR A O 1
ATOM 737 N N . ALA A 1 94 ? -12.258 -8.789 -18.038 1.00 93.94 94 ALA A N 1
ATOM 738 C CA . ALA A 1 94 ? -13.006 -9.888 -17.423 1.00 93.94 94 ALA A CA 1
ATOM 739 C C . ALA A 1 94 ? -12.274 -10.494 -16.209 1.00 93.94 94 ALA A C 1
ATOM 741 O O . ALA A 1 94 ? -12.911 -10.892 -15.238 1.00 93.94 94 ALA A O 1
ATOM 742 N N . THR A 1 95 ? -10.937 -10.532 -16.248 1.00 95.38 95 THR A N 1
ATOM 743 C CA . THR A 1 95 ? -10.099 -10.998 -15.135 1.00 95.38 95 THR A CA 1
ATOM 744 C C . THR A 1 95 ? -10.277 -10.115 -13.907 1.00 95.38 95 THR A C 1
ATOM 746 O O . THR A 1 95 ? -10.556 -10.624 -12.826 1.00 95.38 95 THR A O 1
ATOM 749 N N . THR A 1 96 ? -10.152 -8.797 -14.075 1.00 96.69 96 THR A N 1
ATOM 750 C CA . THR A 1 96 ? -10.310 -7.835 -12.981 1.00 96.69 96 THR A CA 1
ATOM 751 C C . THR A 1 96 ? -11.731 -7.855 -12.436 1.00 96.69 96 THR A C 1
ATOM 753 O O . THR A 1 96 ? -11.911 -7.901 -11.225 1.00 96.69 96 THR A O 1
ATOM 756 N N . ARG A 1 97 ? -12.746 -7.922 -13.308 1.00 96.62 97 ARG A N 1
ATOM 757 C CA . ARG A 1 97 ? -14.151 -8.040 -12.891 1.00 96.62 97 ARG A CA 1
ATOM 758 C C . ARG A 1 97 ? -14.379 -9.262 -12.005 1.00 96.62 97 ARG A C 1
ATOM 760 O O . ARG A 1 97 ? -14.997 -9.143 -10.954 1.00 96.62 97 ARG A O 1
ATOM 767 N N . ARG A 1 98 ? -13.839 -10.414 -12.406 1.00 96.06 98 ARG A N 1
ATOM 768 C CA . ARG A 1 98 ? -13.938 -11.652 -11.630 1.00 96.06 98 ARG A CA 1
ATOM 769 C C . ARG A 1 98 ? -13.237 -11.551 -10.276 1.00 96.06 98 ARG A C 1
ATOM 771 O O . ARG A 1 98 ? -13.763 -12.055 -9.293 1.00 96.06 98 ARG A O 1
ATOM 778 N N . LEU A 1 99 ? -12.070 -10.909 -10.220 1.00 97.56 99 LEU A N 1
ATOM 779 C CA . LEU A 1 99 ? -11.363 -10.680 -8.957 1.00 97.56 99 LEU A CA 1
ATOM 780 C C . LEU A 1 99 ? -12.161 -9.778 -8.014 1.00 97.56 99 LEU A C 1
ATOM 782 O O . LEU A 1 99 ? -12.306 -10.116 -6.848 1.00 97.56 99 LEU A O 1
ATOM 786 N N . LEU A 1 100 ? -12.723 -8.678 -8.518 1.00 97.44 100 LEU A N 1
ATOM 787 C CA . LEU A 1 100 ? -13.533 -7.764 -7.709 1.00 97.44 100 LEU A CA 1
ATOM 788 C C . LEU A 1 100 ? -14.797 -8.446 -7.173 1.00 97.44 100 LEU A C 1
ATOM 790 O O . LEU A 1 100 ? -15.114 -8.291 -5.999 1.00 97.44 100 LEU A O 1
ATOM 794 N N . GLN A 1 101 ? -15.474 -9.253 -7.995 1.00 95.44 101 GLN A N 1
ATOM 795 C CA . GLN A 1 101 ? -16.602 -10.083 -7.554 1.00 95.44 101 GLN A CA 1
ATOM 796 C C . GLN A 1 101 ? -16.184 -11.076 -6.463 1.00 95.44 101 GLN A C 1
ATOM 798 O O . GLN A 1 101 ? -16.844 -11.167 -5.438 1.00 95.44 101 GLN A O 1
ATOM 803 N N . HIS A 1 102 ? -15.053 -11.765 -6.644 1.00 96.25 102 HIS A N 1
ATOM 804 C CA . HIS A 1 102 ? -14.514 -12.699 -5.650 1.00 96.25 102 HIS A CA 1
ATOM 805 C C . HIS A 1 102 ? -14.184 -12.008 -4.319 1.00 96.25 102 HIS A C 1
ATOM 807 O O . HIS A 1 102 ? -14.532 -12.508 -3.260 1.00 96.25 102 HIS A O 1
ATOM 813 N N . TRP A 1 103 ? -13.555 -10.832 -4.361 1.00 96.56 103 TRP A N 1
ATOM 814 C CA . TRP A 1 103 ? -13.170 -10.073 -3.164 1.00 96.56 103 TRP A CA 1
ATOM 815 C C . TRP A 1 103 ? -14.342 -9.438 -2.415 1.00 96.56 103 TRP A C 1
ATOM 817 O O . TRP A 1 103 ? -14.211 -9.146 -1.226 1.00 96.56 103 TRP A O 1
ATOM 827 N N . THR A 1 104 ? -15.457 -9.195 -3.102 1.00 91.81 104 THR A N 1
ATOM 828 C CA . THR A 1 104 ? -16.657 -8.579 -2.519 1.00 91.81 104 THR A CA 1
ATOM 829 C C . THR A 1 104 ? -17.725 -9.595 -2.126 1.00 91.81 104 THR A C 1
ATOM 831 O O . THR A 1 104 ? -18.632 -9.232 -1.381 1.00 91.81 104 THR A O 1
ATOM 834 N N . ASP A 1 105 ? -17.595 -10.857 -2.547 1.00 91.31 105 ASP 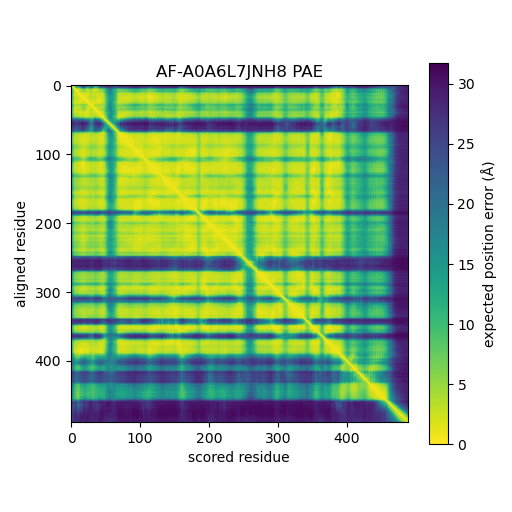A N 1
ATOM 835 C CA . ASP A 1 105 ? -18.456 -11.964 -2.133 1.00 91.31 105 ASP A CA 1
ATOM 836 C C . ASP A 1 105 ? -18.003 -12.534 -0.770 1.00 91.31 105 ASP A C 1
ATOM 838 O O . ASP A 1 105 ? -16.942 -13.166 -0.677 1.00 91.31 105 ASP A O 1
ATOM 842 N N . PRO A 1 106 ? -18.799 -12.367 0.307 1.00 83.25 106 PRO A N 1
ATOM 843 C CA . PRO A 1 106 ? -18.455 -12.888 1.628 1.00 83.25 106 PRO A CA 1
ATOM 844 C C . PRO A 1 106 ? -18.345 -14.416 1.691 1.00 83.25 106 PRO A C 1
ATOM 846 O O . PRO A 1 106 ? -17.728 -14.918 2.624 1.00 83.25 106 PRO A O 1
ATOM 849 N N . GLN A 1 107 ? -18.952 -15.148 0.747 1.00 86.88 107 GLN A N 1
ATOM 850 C CA . GLN A 1 107 ? -18.931 -16.615 0.704 1.00 86.88 107 GLN A CA 1
ATOM 851 C C . GLN A 1 107 ? -17.743 -17.167 -0.090 1.00 86.88 107 GLN A C 1
ATOM 853 O O . GLN A 1 107 ? -17.336 -18.309 0.120 1.00 86.88 107 GLN A O 1
ATOM 858 N N . ALA A 1 108 ? -17.177 -16.373 -1.001 1.00 84.38 108 ALA A N 1
ATOM 859 C CA . ALA A 1 108 ? -16.045 -16.789 -1.823 1.00 84.38 108 ALA A CA 1
ATOM 860 C C . ALA A 1 108 ? -14.699 -16.671 -1.087 1.00 84.38 108 ALA A C 1
ATOM 862 O O . ALA A 1 108 ? -13.747 -17.393 -1.395 1.00 84.38 108 ALA A O 1
ATOM 863 N N . MET A 1 109 ? -14.612 -15.759 -0.117 1.00 87.69 109 MET A N 1
ATOM 864 C CA . MET A 1 109 ? -13.402 -15.489 0.655 1.00 87.69 109 MET A CA 1
ATOM 865 C C . MET A 1 109 ? -13.334 -16.347 1.922 1.00 87.69 109 MET A C 1
ATOM 867 O O . MET A 1 109 ? -14.303 -16.447 2.668 1.00 87.69 109 MET A O 1
ATOM 871 N N . LYS A 1 110 ? -12.148 -16.883 2.243 1.00 86.00 110 LYS A N 1
ATOM 872 C CA . LYS A 1 110 ? -11.916 -17.575 3.527 1.00 86.00 110 LYS A CA 1
ATOM 873 C C . LYS A 1 110 ? -12.085 -16.626 4.719 1.00 86.00 110 LYS A C 1
ATOM 875 O O . LYS A 1 110 ? -12.614 -17.009 5.760 1.00 86.00 110 LYS A O 1
ATOM 880 N N . HIS A 1 111 ? -11.650 -15.378 4.551 1.00 87.06 111 HIS A N 1
ATOM 881 C CA . HIS A 1 111 ? -11.878 -14.289 5.493 1.00 87.06 111 HIS A CA 1
ATOM 882 C C . HIS A 1 111 ? -12.399 -13.071 4.730 1.00 87.06 111 HIS A C 1
ATOM 884 O O . HIS A 1 111 ? -11.761 -12.630 3.772 1.00 87.06 111 HIS A O 1
ATOM 890 N N . ARG A 1 112 ? -13.542 -12.513 5.153 1.00 92.81 112 ARG A N 1
ATOM 891 C CA . ARG A 1 112 ? -14.094 -11.290 4.548 1.00 92.81 112 ARG A CA 1
ATOM 892 C C . ARG A 1 112 ? -13.048 -10.174 4.627 1.00 92.81 112 ARG A C 1
ATOM 894 O O . ARG A 1 112 ? -12.505 -9.908 5.699 1.00 92.81 112 ARG A O 1
ATOM 901 N N . LEU A 1 113 ? -12.771 -9.532 3.494 1.00 95.12 113 LEU A N 1
ATOM 902 C CA . LEU A 1 113 ? -11.830 -8.417 3.429 1.00 95.12 113 LEU A CA 1
ATOM 903 C C . LEU A 1 113 ? -12.413 -7.187 4.114 1.00 95.12 113 LEU A C 1
ATOM 905 O O . LEU A 1 113 ? -13.604 -6.901 3.990 1.00 95.12 113 LEU A O 1
ATOM 909 N N . PHE A 1 114 ? -11.559 -6.432 4.799 1.00 96.06 114 PHE A N 1
ATOM 910 C CA . PHE A 1 114 ? -11.960 -5.148 5.365 1.00 96.06 114 PHE A CA 1
ATOM 911 C C . PHE A 1 114 ? -12.219 -4.131 4.259 1.00 96.06 114 PHE A C 1
ATOM 913 O O . PHE A 1 114 ? -11.537 -4.136 3.230 1.00 96.06 114 PHE A O 1
ATOM 920 N N . PHE A 1 115 ? -13.134 -3.192 4.503 1.00 96.75 115 PHE A N 1
ATOM 921 C CA . PHE A 1 115 ? -13.437 -2.142 3.531 1.00 96.75 115 PHE A CA 1
ATOM 922 C C . PHE A 1 115 ? -12.181 -1.343 3.149 1.00 96.75 115 PHE A C 1
ATOM 924 O O . PHE A 1 115 ? -11.952 -1.078 1.973 1.00 96.75 115 PHE A O 1
ATOM 931 N N . ALA A 1 116 ? -11.306 -1.057 4.120 1.00 97.00 116 ALA A N 1
ATOM 932 C CA . ALA A 1 116 ? -10.022 -0.391 3.892 1.00 97.00 116 ALA A CA 1
ATOM 933 C C . ALA A 1 116 ? -9.124 -1.119 2.872 1.00 97.00 116 ALA A C 1
ATOM 935 O O . ALA A 1 116 ? -8.382 -0.481 2.127 1.00 97.00 116 ALA A O 1
ATOM 936 N N . GLN A 1 117 ? -9.176 -2.456 2.839 1.00 97.69 117 GLN A N 1
ATOM 937 C CA . GLN A 1 117 ? -8.394 -3.275 1.910 1.00 97.69 117 GLN A CA 1
ATOM 938 C C . GLN A 1 117 ? -9.006 -3.245 0.509 1.00 97.69 117 GLN A C 1
ATOM 940 O O . GLN A 1 117 ? -8.296 -3.026 -0.475 1.00 97.69 117 GLN A O 1
ATOM 945 N N . VAL A 1 118 ? -10.327 -3.430 0.438 1.00 97.38 118 VAL A N 1
ATOM 946 C CA . VAL A 1 118 ? -11.095 -3.414 -0.811 1.00 97.38 118 VAL A CA 1
ATOM 947 C C . VAL A 1 118 ? -10.978 -2.053 -1.488 1.00 97.38 118 VAL A C 1
ATOM 949 O O . VAL A 1 118 ? -10.583 -1.990 -2.648 1.00 97.38 118 VAL A O 1
ATOM 952 N N . GLU A 1 119 ? -11.210 -0.962 -0.759 1.00 97.81 119 GLU A N 1
ATOM 953 C CA . GLU A 1 119 ? -11.150 0.392 -1.308 1.00 97.81 119 GLU A CA 1
ATOM 954 C C . GLU A 1 119 ? -9.751 0.753 -1.821 1.00 97.81 119 GLU A C 1
ATOM 956 O O . GLU A 1 119 ? -9.623 1.343 -2.896 1.00 97.81 119 GLU A O 1
ATOM 961 N N . ALA A 1 120 ? -8.693 0.385 -1.091 1.00 98.31 120 ALA A N 1
ATOM 962 C CA . ALA A 1 120 ? -7.328 0.638 -1.538 1.00 98.31 120 ALA A CA 1
ATOM 963 C C . ALA A 1 120 ? -7.025 -0.106 -2.851 1.00 98.31 120 ALA A C 1
ATOM 965 O O . ALA A 1 120 ? -6.472 0.484 -3.782 1.00 98.31 120 ALA A O 1
ATOM 966 N N . ALA A 1 121 ? -7.425 -1.378 -2.958 1.00 98.38 121 ALA A N 1
ATOM 967 C CA . ALA A 1 121 ? -7.260 -2.162 -4.180 1.00 98.38 121 ALA A CA 1
ATOM 968 C C . ALA A 1 121 ? -8.098 -1.601 -5.343 1.00 98.38 121 ALA A C 1
ATOM 970 O O . ALA A 1 121 ? -7.567 -1.387 -6.434 1.00 98.38 121 ALA A O 1
ATOM 971 N N . GLU A 1 122 ? -9.380 -1.312 -5.110 1.00 98.38 122 GLU A N 1
ATOM 972 C CA . GLU A 1 122 ? -10.292 -0.719 -6.093 1.00 98.38 122 GLU A CA 1
ATOM 973 C C . GLU A 1 122 ? -9.784 0.625 -6.607 1.00 98.38 122 GLU A C 1
ATOM 975 O O . GLU A 1 122 ? -9.799 0.855 -7.811 1.00 98.38 122 GLU A O 1
ATOM 980 N N . THR A 1 123 ? -9.270 1.487 -5.728 1.00 98.50 123 THR A N 1
ATOM 981 C CA . THR A 1 123 ? -8.728 2.797 -6.106 1.00 98.50 123 THR A CA 1
ATOM 982 C C . THR A 1 123 ? -7.527 2.658 -7.041 1.00 98.50 123 THR A C 1
ATOM 984 O O . THR A 1 123 ? -7.447 3.332 -8.071 1.00 98.50 123 THR A O 1
ATOM 987 N N . LEU A 1 124 ? -6.596 1.750 -6.724 1.00 97.75 124 LEU A N 1
ATOM 988 C CA . LEU A 1 124 ? -5.434 1.485 -7.574 1.00 97.75 124 LEU A CA 1
ATOM 989 C C . LEU A 1 124 ? -5.838 0.876 -8.924 1.00 97.75 124 LEU A C 1
ATOM 991 O O . LEU A 1 124 ? -5.272 1.252 -9.951 1.00 97.75 124 LEU A O 1
ATOM 995 N N . ILE A 1 125 ? -6.821 -0.028 -8.940 1.00 96.94 125 ILE A N 1
ATOM 996 C CA . ILE A 1 125 ? -7.366 -0.623 -10.169 1.00 96.94 125 ILE A CA 1
ATOM 997 C C . ILE A 1 125 ? -8.073 0.441 -11.011 1.00 96.94 125 ILE A C 1
ATOM 999 O O . ILE A 1 125 ? -7.818 0.546 -12.211 1.00 96.94 125 ILE A O 1
ATOM 1003 N N . TRP A 1 126 ? -8.912 1.273 -10.399 1.00 97.06 126 TRP A N 1
ATOM 1004 C CA . TRP A 1 126 ? -9.659 2.324 -11.081 1.00 97.06 126 TRP A CA 1
ATOM 1005 C C . TRP A 1 126 ? -8.718 3.323 -11.763 1.00 97.06 126 TRP A C 1
ATOM 1007 O O . TRP A 1 126 ? -8.836 3.581 -12.964 1.00 97.06 126 TRP A O 1
ATOM 1017 N N . LE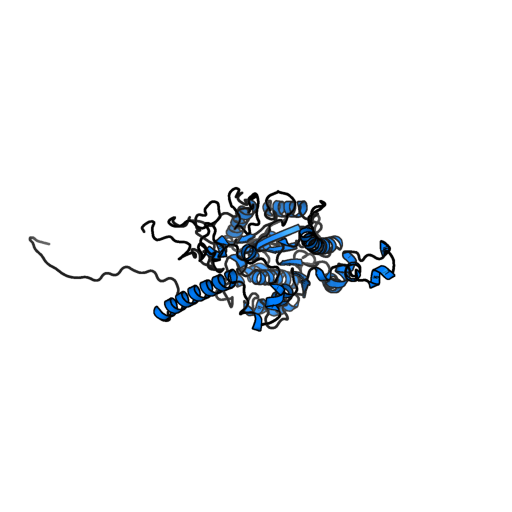U A 1 127 ? -7.694 3.803 -11.047 1.00 94.12 127 LEU A N 1
ATOM 1018 C CA . LEU A 1 127 ? -6.689 4.724 -11.593 1.00 94.12 127 LEU A CA 1
ATOM 1019 C C . LEU A 1 127 ? -5.879 4.133 -12.752 1.00 94.12 127 LEU A C 1
ATOM 1021 O O . LEU A 1 127 ? -5.347 4.870 -13.582 1.00 94.12 127 LEU A O 1
ATOM 1025 N N . ARG A 1 128 ? -5.712 2.811 -12.801 1.00 90.38 128 ARG A N 1
ATOM 1026 C CA . ARG A 1 128 ? -4.749 2.176 -13.710 1.00 90.38 128 ARG A CA 1
ATOM 1027 C C . ARG A 1 128 ? -5.381 1.448 -14.877 1.00 90.38 128 ARG A C 1
ATOM 1029 O O . ARG A 1 128 ? -4.774 1.461 -15.944 1.00 90.38 128 ARG A O 1
ATOM 1036 N N . GLU A 1 129 ? -6.551 0.860 -14.678 1.00 90.81 129 GLU A N 1
ATOM 1037 C CA . GLU A 1 129 ? -7.248 0.041 -15.666 1.00 90.81 129 GLU A CA 1
ATOM 1038 C C . GLU A 1 129 ? -8.568 0.671 -16.115 1.00 90.81 129 GLU A C 1
ATOM 1040 O O . GLU A 1 129 ? -8.795 0.763 -17.318 1.00 90.81 129 GLU A O 1
ATOM 1045 N N . ALA A 1 130 ? -9.415 1.120 -15.181 1.00 90.94 130 ALA A N 1
ATOM 1046 C CA . ALA A 1 130 ? -10.759 1.600 -15.521 1.00 90.94 130 ALA A CA 1
ATOM 1047 C C . ALA A 1 130 ? -10.754 3.008 -16.139 1.00 90.94 130 ALA A C 1
ATOM 1049 O O . ALA A 1 130 ? -11.542 3.308 -17.036 1.00 90.94 130 ALA A O 1
ATOM 1050 N N . THR A 1 131 ? -9.864 3.885 -15.667 1.00 88.19 131 THR A N 1
ATOM 1051 C CA . THR A 1 131 ? -9.770 5.270 -16.142 1.00 88.19 131 THR A CA 1
ATOM 1052 C C . THR A 1 131 ? -8.789 5.436 -17.294 1.00 88.19 131 THR A C 1
ATOM 1054 O O . THR A 1 131 ? -7.733 4.800 -17.374 1.00 88.19 131 THR A O 1
ATOM 1057 N N . THR A 1 132 ? -9.101 6.380 -18.182 1.00 85.50 132 THR A N 1
ATOM 1058 C CA . THR A 1 132 ? -8.175 6.788 -19.238 1.00 85.50 132 THR A CA 1
ATOM 1059 C C . THR A 1 132 ? -7.069 7.682 -18.675 1.00 85.50 132 THR A C 1
ATOM 1061 O O . THR A 1 132 ? -7.233 8.352 -17.656 1.00 85.50 132 THR A O 1
ATOM 1064 N N . ARG A 1 133 ? -5.945 7.783 -19.393 1.00 79.50 133 ARG A N 1
ATOM 1065 C CA . ARG A 1 133 ? -4.884 8.754 -19.068 1.00 79.50 133 ARG A CA 1
ATOM 1066 C C . ARG A 1 133 ? -5.327 10.213 -19.139 1.00 79.50 133 ARG A C 1
ATOM 1068 O O . ARG A 1 133 ? -4.622 11.070 -18.626 1.00 79.50 133 ARG A O 1
ATOM 1075 N N . GLN A 1 134 ? -6.461 10.496 -19.780 1.00 83.62 134 GLN A N 1
ATOM 1076 C CA . GLN A 1 134 ? -7.014 11.846 -19.861 1.00 83.62 134 GLN A CA 1
ATOM 1077 C C . GLN A 1 134 ? -7.899 12.197 -18.664 1.00 83.62 134 GLN A C 1
ATOM 1079 O O . GLN A 1 134 ? -8.290 13.354 -18.540 1.00 83.62 134 GLN A O 1
ATOM 1084 N N . ASN A 1 135 ? -8.193 11.238 -17.776 1.00 91.38 135 ASN A N 1
ATOM 1085 C CA . ASN A 1 135 ? -8.944 11.514 -16.560 1.00 91.38 135 ASN A CA 1
ATOM 1086 C C . ASN A 1 135 ? -8.218 12.599 -15.723 1.00 91.38 135 ASN A C 1
ATOM 1088 O O . ASN A 1 135 ? -7.031 12.425 -15.418 1.00 91.38 135 ASN A O 1
ATOM 1092 N N . PRO A 1 136 ? -8.897 13.702 -15.349 1.00 93.56 136 PRO A N 1
ATOM 1093 C CA . PRO A 1 136 ? -8.265 14.821 -14.652 1.00 93.56 136 PRO A CA 1
ATOM 1094 C C . PRO A 1 136 ? -7.613 14.434 -13.322 1.00 93.56 136 PRO A C 1
ATOM 1096 O O . PRO A 1 136 ? -6.477 14.830 -13.079 1.00 93.56 136 PRO A O 1
ATOM 1099 N N . LEU A 1 137 ? -8.276 13.605 -12.507 1.00 94.25 137 LEU A N 1
ATOM 1100 C CA . LEU A 1 137 ? -7.780 13.198 -11.185 1.00 94.25 137 LEU A CA 1
ATOM 1101 C C . LEU A 1 137 ? -6.512 12.354 -11.302 1.00 94.25 137 LEU A C 1
ATOM 1103 O O . LEU A 1 137 ? -5.547 12.551 -10.565 1.00 94.25 137 LEU A O 1
ATOM 1107 N N . ARG A 1 138 ? -6.483 11.440 -12.279 1.00 91.69 138 ARG A N 1
ATOM 1108 C CA . ARG A 1 138 ? -5.280 10.663 -12.581 1.00 91.69 138 ARG A CA 1
ATOM 1109 C C . ARG A 1 138 ? -4.136 11.572 -13.034 1.00 91.69 138 ARG A C 1
ATOM 1111 O O . ARG A 1 138 ? -3.015 11.412 -12.561 1.00 91.69 138 ARG A O 1
ATOM 1118 N N . ARG A 1 139 ? -4.396 12.516 -13.946 1.00 90.81 139 ARG A N 1
ATOM 1119 C CA . ARG A 1 139 ? -3.368 13.447 -14.444 1.00 90.81 139 ARG A CA 1
ATOM 1120 C C . ARG A 1 139 ? -2.808 14.329 -13.337 1.00 90.81 139 ARG A C 1
ATOM 1122 O O . ARG A 1 139 ? -1.599 14.524 -13.309 1.00 90.81 13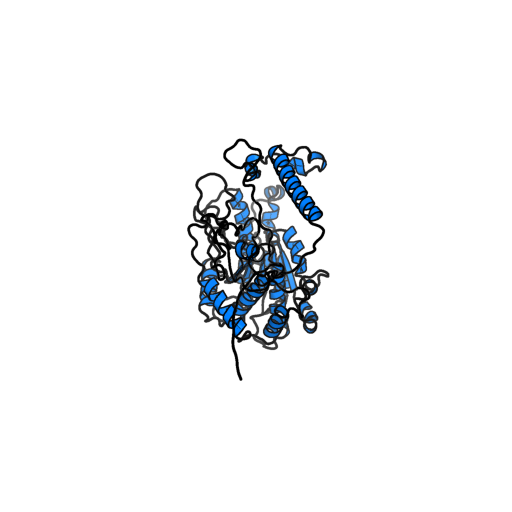9 ARG A O 1
ATOM 1129 N N . GLU A 1 140 ? -3.669 14.830 -12.459 1.00 92.94 140 GLU A N 1
ATOM 1130 C CA . GLU A 1 140 ? -3.300 15.641 -11.298 1.00 92.94 140 GLU A CA 1
ATOM 1131 C C . GLU A 1 140 ? -2.372 14.859 -10.357 1.00 92.94 140 GLU A C 1
ATOM 1133 O O . GLU A 1 140 ? -1.249 15.299 -10.115 1.00 92.94 140 GLU A O 1
ATOM 1138 N N . LEU A 1 141 ? -2.767 13.648 -9.939 1.00 92.94 141 LEU A N 1
ATOM 1139 C CA . LEU A 1 141 ? -1.930 12.782 -9.099 1.00 92.94 141 LEU A CA 1
ATOM 1140 C C . LEU A 1 141 ? -0.580 12.464 -9.748 1.00 92.94 141 LEU A C 1
ATOM 1142 O O . LEU A 1 141 ? 0.464 12.567 -9.106 1.00 92.94 141 LEU A O 1
ATOM 1146 N N . GLU A 1 142 ? -0.579 12.066 -11.024 1.00 91.38 142 GLU A N 1
ATOM 1147 C CA . GLU A 1 142 ? 0.666 11.740 -11.718 1.00 91.38 142 GLU A CA 1
ATOM 1148 C C . GLU A 1 142 ? 1.554 12.983 -11.919 1.00 91.38 142 GLU A C 1
ATOM 1150 O O . GLU A 1 142 ? 2.778 12.857 -11.928 1.00 91.38 142 GLU A O 1
ATOM 1155 N N . ALA A 1 143 ? 0.979 14.177 -12.096 1.00 90.94 143 ALA A N 1
ATOM 1156 C CA . ALA A 1 143 ? 1.730 15.427 -12.211 1.00 90.94 143 ALA A CA 1
ATOM 1157 C C . ALA A 1 143 ? 2.384 15.816 -10.879 1.00 90.94 143 ALA A C 1
ATOM 1159 O O . ALA A 1 143 ? 3.589 16.074 -10.854 1.00 90.94 143 ALA A O 1
ATOM 1160 N N . GLU A 1 144 ? 1.633 15.773 -9.777 1.00 90.88 144 GLU A N 1
ATOM 1161 C CA . GLU A 1 144 ? 2.162 16.046 -8.437 1.00 90.88 144 GLU A CA 1
ATOM 1162 C C . GLU A 1 144 ? 3.211 15.011 -8.015 1.00 90.88 144 GLU A C 1
ATOM 1164 O O . GLU A 1 144 ? 4.244 15.373 -7.447 1.00 90.88 144 GLU A O 1
ATOM 1169 N N . ALA A 1 145 ? 3.017 13.735 -8.369 1.00 90.88 145 ALA A N 1
ATOM 1170 C CA . ALA A 1 145 ? 4.033 12.708 -8.171 1.00 90.88 145 ALA A CA 1
ATOM 1171 C C . ALA A 1 145 ? 5.329 13.059 -8.917 1.00 90.88 145 ALA A C 1
ATOM 1173 O O . ALA A 1 145 ? 6.394 13.093 -8.305 1.00 90.88 145 ALA A O 1
ATOM 1174 N N . ARG A 1 146 ? 5.256 13.377 -10.217 1.00 90.00 146 ARG A N 1
ATOM 1175 C CA . ARG A 1 146 ? 6.447 13.706 -11.020 1.00 90.00 146 ARG A CA 1
ATOM 1176 C C . ARG A 1 146 ? 7.180 14.928 -10.484 1.00 90.00 146 ARG A C 1
ATOM 1178 O O . ARG A 1 146 ? 8.402 14.887 -10.372 1.00 90.00 146 ARG A O 1
ATOM 1185 N N . LYS A 1 147 ? 6.433 15.981 -10.145 1.00 89.19 147 LYS A N 1
ATOM 1186 C CA . LYS A 1 147 ? 6.961 17.242 -9.617 1.00 89.19 147 LYS A CA 1
ATOM 1187 C C . LYS A 1 147 ? 7.839 17.023 -8.385 1.00 89.19 147 LYS A C 1
ATOM 1189 O O . LYS A 1 147 ? 8.908 17.614 -8.298 1.00 89.19 147 LYS A O 1
ATOM 1194 N N . HIS A 1 148 ? 7.418 16.147 -7.475 1.00 86.56 148 HIS A N 1
ATOM 1195 C CA . HIS A 1 148 ? 8.117 15.926 -6.209 1.00 86.56 148 HIS A CA 1
ATOM 1196 C C . HIS A 1 148 ? 9.056 14.711 -6.196 1.00 86.56 148 HIS A C 1
ATOM 1198 O O . HIS A 1 148 ? 9.770 14.499 -5.221 1.00 86.56 148 HIS A O 1
ATOM 1204 N N . ASN A 1 149 ? 9.067 13.888 -7.248 1.00 87.88 149 ASN A N 1
ATOM 1205 C CA . ASN A 1 149 ? 9.810 12.623 -7.270 1.00 87.88 149 ASN A CA 1
ATOM 1206 C C . ASN A 1 149 ? 10.726 12.499 -8.491 1.00 87.88 149 ASN A C 1
ATOM 1208 O O . ASN A 1 149 ? 10.851 11.415 -9.064 1.00 87.88 149 ASN A O 1
ATOM 1212 N N . ASP A 1 150 ? 11.361 13.601 -8.901 1.00 87.75 150 ASP A N 1
ATOM 1213 C CA . ASP A 1 150 ? 12.331 13.623 -10.007 1.00 87.75 150 ASP A CA 1
ATOM 1214 C C . ASP A 1 150 ? 11.744 13.030 -11.307 1.00 87.75 150 ASP A C 1
ATOM 1216 O O . ASP A 1 150 ? 12.417 12.330 -12.049 1.00 87.75 150 ASP A O 1
ATOM 1220 N N . GLY A 1 151 ? 10.441 13.204 -11.563 1.00 87.38 151 GLY A N 1
ATOM 1221 C CA . GLY A 1 151 ? 9.747 12.622 -12.720 1.00 87.38 151 GLY A CA 1
ATOM 1222 C C . GLY A 1 151 ? 9.270 11.166 -12.563 1.00 87.38 151 GLY A C 1
ATOM 1223 O O . GLY A 1 151 ? 8.718 10.596 -13.510 1.00 87.38 151 GLY A O 1
ATOM 1224 N N . LEU A 1 152 ? 9.443 10.528 -11.401 1.00 90.31 152 LEU A N 1
ATOM 1225 C CA . LEU A 1 152 ? 8.805 9.240 -11.099 1.00 90.31 152 LEU A CA 1
ATOM 1226 C C . LEU A 1 152 ? 7.292 9.404 -10.934 1.00 90.31 152 LEU A C 1
ATOM 1228 O O . LEU A 1 152 ? 6.818 10.338 -10.291 1.00 90.31 152 LEU A O 1
ATOM 1232 N N . VAL A 1 153 ? 6.530 8.453 -11.476 1.00 91.38 153 VAL A N 1
ATOM 1233 C CA . VAL A 1 153 ? 5.095 8.356 -11.193 1.00 91.38 153 VAL A CA 1
ATOM 1234 C C . VAL A 1 153 ? 4.903 7.433 -9.998 1.00 91.38 153 VAL A C 1
ATOM 1236 O O . VAL A 1 153 ? 5.341 6.282 -10.016 1.00 91.38 153 VAL A O 1
ATOM 1239 N N . ARG A 1 154 ? 4.227 7.928 -8.966 1.00 93.31 154 ARG A N 1
ATOM 1240 C CA . ARG A 1 154 ? 3.956 7.203 -7.724 1.00 93.31 154 ARG A CA 1
ATOM 1241 C C . ARG A 1 154 ? 2.472 7.304 -7.400 1.00 93.31 154 ARG A C 1
ATOM 1243 O O . ARG A 1 154 ? 1.852 8.314 -7.714 1.00 93.31 154 ARG A O 1
ATOM 1250 N N . LEU A 1 155 ? 1.910 6.267 -6.792 1.00 95.94 155 LEU A N 1
ATOM 1251 C CA . LEU A 1 155 ? 0.548 6.261 -6.258 1.00 95.94 155 LEU A CA 1
ATOM 1252 C C . LEU A 1 155 ? 0.601 5.710 -4.840 1.00 95.94 155 LEU A C 1
ATOM 1254 O O . LEU A 1 155 ? 1.114 4.609 -4.641 1.00 95.94 155 LEU A O 1
ATOM 1258 N N . CYS A 1 156 ? 0.083 6.460 -3.869 1.00 97.19 156 CYS A N 1
ATOM 1259 C CA . CYS A 1 156 ? 0.143 6.069 -2.467 1.00 97.19 156 CYS A CA 1
ATOM 1260 C C . CYS A 1 156 ? -1.221 5.626 -1.922 1.00 97.19 156 CYS A C 1
ATOM 1262 O O . CYS A 1 156 ? -2.214 6.345 -2.024 1.00 97.19 156 CYS A O 1
ATOM 1264 N N . ALA A 1 157 ? -1.250 4.440 -1.315 1.00 97.88 157 ALA A N 1
ATOM 1265 C CA . ALA A 1 157 ? -2.332 3.962 -0.471 1.00 97.88 157 ALA A CA 1
ATOM 1266 C C . ALA A 1 157 ? -1.962 4.212 1.000 1.00 97.88 157 ALA A C 1
ATOM 1268 O O . ALA A 1 157 ? -1.123 3.513 1.582 1.00 97.88 157 ALA A O 1
ATOM 1269 N N . LYS A 1 158 ? -2.592 5.226 1.600 1.00 96.00 158 LYS A N 1
ATOM 1270 C CA . LYS A 1 158 ? -2.494 5.506 3.031 1.00 96.00 158 LYS A CA 1
ATOM 1271 C C . LYS A 1 158 ? -3.396 4.542 3.787 1.00 96.00 158 LYS A C 1
ATOM 1273 O O . LYS A 1 158 ? -4.609 4.542 3.596 1.00 96.00 158 LYS A O 1
ATOM 1278 N N . MET A 1 159 ? -2.791 3.723 4.636 1.00 94.00 159 MET A N 1
ATOM 1279 C CA . MET A 1 159 ? -3.477 2.672 5.381 1.00 94.00 159 MET A CA 1
ATOM 1280 C C . MET A 1 159 ? -2.920 2.598 6.797 1.00 94.00 159 MET A C 1
ATOM 1282 O O . MET A 1 159 ? -1.729 2.329 6.978 1.00 94.00 159 MET A O 1
ATOM 1286 N N . ALA A 1 160 ? -3.771 2.796 7.804 1.00 90.38 160 ALA A N 1
ATOM 1287 C CA . ALA A 1 160 ? -3.359 2.680 9.201 1.00 90.38 160 ALA A CA 1
ATOM 1288 C C . ALA A 1 160 ? -2.721 1.311 9.504 1.00 90.38 160 ALA A C 1
ATOM 1290 O O . ALA A 1 160 ? -3.140 0.269 8.987 1.00 90.38 160 ALA A O 1
ATOM 1291 N N . THR A 1 161 ? -1.697 1.296 10.356 1.00 87.00 161 THR A N 1
ATOM 1292 C CA . THR A 1 161 ? -1.002 0.061 10.740 1.00 87.00 161 THR A CA 1
ATOM 1293 C C . THR A 1 161 ? -1.978 -0.923 11.376 1.00 87.00 161 THR A C 1
ATOM 1295 O O . THR A 1 161 ? -2.660 -0.584 12.333 1.00 87.00 161 THR A O 1
ATOM 1298 N N . GLY A 1 162 ? -2.030 -2.148 10.850 1.00 84.31 162 GLY A N 1
ATOM 1299 C CA . GLY A 1 162 ? -2.965 -3.186 11.302 1.00 84.31 162 GLY A CA 1
ATOM 1300 C C . GLY A 1 162 ? -4.202 -3.361 10.415 1.00 84.31 162 GLY A C 1
ATOM 1301 O O . GLY A 1 162 ? -4.812 -4.418 10.461 1.00 84.31 162 GLY A O 1
ATOM 1302 N N . THR A 1 163 ? -4.502 -2.424 9.508 1.00 88.88 163 THR A N 1
ATOM 1303 C CA . THR A 1 163 ? -5.638 -2.553 8.561 1.00 88.88 163 THR A CA 1
ATOM 1304 C C . THR A 1 163 ? -5.396 -3.554 7.417 1.00 88.88 163 THR A C 1
ATOM 1306 O O . THR A 1 163 ? -6.287 -3.832 6.618 1.00 88.88 163 THR A O 1
ATOM 1309 N N . GLY A 1 164 ? -4.194 -4.141 7.341 1.00 92.00 164 GLY A N 1
ATOM 1310 C CA . GLY A 1 164 ? -3.852 -5.205 6.391 1.00 92.00 164 GLY A CA 1
ATOM 1311 C C . GLY A 1 164 ? -3.212 -4.741 5.078 1.00 92.00 164 GLY A C 1
ATOM 1312 O O . GLY A 1 164 ? -3.558 -5.258 4.020 1.00 92.00 164 GLY A O 1
ATOM 1313 N N . LYS A 1 165 ? -2.226 -3.828 5.134 1.00 95.62 165 LYS A N 1
ATOM 1314 C CA . LYS A 1 165 ? -1.400 -3.408 3.973 1.00 95.62 165 LYS A CA 1
ATOM 1315 C C . LYS A 1 165 ? -0.902 -4.596 3.136 1.00 95.62 165 LYS A C 1
ATOM 1317 O O . LYS A 1 165 ? -1.028 -4.597 1.916 1.00 95.62 165 LYS A O 1
ATOM 1322 N N . THR A 1 166 ? -0.396 -5.636 3.799 1.00 96.44 166 THR A N 1
ATOM 1323 C CA . THR A 1 166 ? 0.124 -6.848 3.147 1.00 96.44 166 THR A CA 1
ATOM 1324 C C . THR A 1 166 ? -0.941 -7.594 2.337 1.00 96.44 166 THR A C 1
ATOM 1326 O O . THR A 1 166 ? -0.627 -8.119 1.271 1.00 96.44 166 THR A O 1
ATOM 1329 N N . ALA A 1 167 ? -2.200 -7.607 2.791 1.00 96.69 167 ALA A N 1
ATOM 1330 C CA . ALA A 1 167 ? -3.304 -8.206 2.041 1.00 96.69 167 ALA A CA 1
ATOM 1331 C C . ALA A 1 167 ? -3.515 -7.470 0.712 1.00 96.69 167 ALA A C 1
ATOM 1333 O O . ALA A 1 167 ? -3.558 -8.097 -0.345 1.00 96.69 167 ALA A O 1
ATOM 1334 N N . VAL A 1 168 ? -3.526 -6.133 0.748 1.00 98.38 168 VAL A N 1
ATOM 1335 C CA . VAL A 1 168 ? -3.678 -5.296 -0.453 1.00 98.38 168 VAL A CA 1
ATOM 1336 C C . VAL A 1 168 ? -2.498 -5.465 -1.410 1.00 98.38 168 VAL A C 1
ATOM 1338 O O . VAL A 1 168 ? -2.702 -5.564 -2.617 1.00 98.38 168 VAL A O 1
ATOM 1341 N N . MET A 1 169 ? -1.266 -5.585 -0.903 1.00 98.56 169 MET A N 1
ATOM 1342 C CA . MET A 1 169 ? -0.109 -5.924 -1.744 1.00 98.56 169 MET A CA 1
ATOM 1343 C C . MET A 1 169 ? -0.309 -7.270 -2.463 1.00 98.56 169 MET A C 1
ATOM 1345 O O . MET A 1 169 ? -0.041 -7.370 -3.661 1.00 98.56 169 MET A O 1
ATOM 1349 N N . GLY A 1 170 ? -0.835 -8.288 -1.770 1.00 98.31 170 GLY A N 1
ATOM 1350 C CA . GLY A 1 170 ? -1.203 -9.575 -2.369 1.00 98.31 170 GLY A CA 1
ATOM 1351 C C . GLY A 1 170 ? -2.318 -9.455 -3.418 1.00 98.31 170 GLY A C 1
ATOM 1352 O O . GLY A 1 170 ? -2.2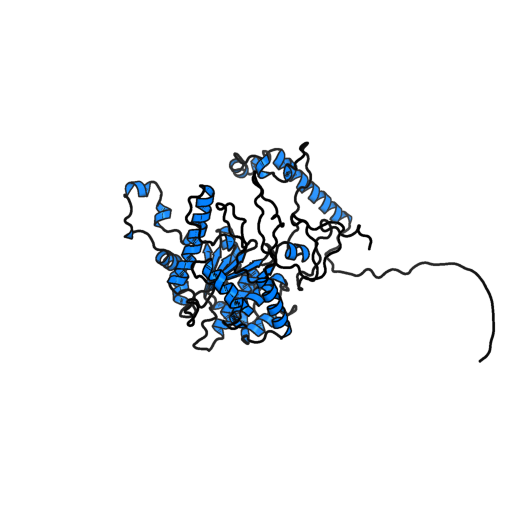22 -10.045 -4.497 1.00 98.31 170 GLY A O 1
ATOM 1353 N N . MET A 1 171 ? -3.343 -8.640 -3.161 1.00 98.56 171 MET A N 1
ATOM 1354 C CA . MET A 1 171 ? -4.413 -8.348 -4.126 1.00 98.56 171 MET A CA 1
ATOM 1355 C C . MET A 1 171 ? -3.859 -7.681 -5.391 1.00 98.56 171 MET A C 1
ATOM 1357 O O . MET A 1 171 ? -4.187 -8.097 -6.501 1.00 98.56 171 MET A O 1
ATOM 1361 N N . VAL A 1 172 ? -2.956 -6.706 -5.244 1.00 98.50 172 VAL A N 1
ATOM 1362 C CA . VAL A 1 172 ? -2.288 -6.032 -6.367 1.00 98.50 172 VAL A CA 1
ATOM 1363 C C . VAL A 1 172 ? -1.436 -7.009 -7.177 1.00 98.50 172 VAL A C 1
ATOM 1365 O O . VAL A 1 172 ? -1.547 -7.031 -8.403 1.00 98.50 172 VAL A O 1
ATOM 1368 N N . ILE A 1 173 ? -0.620 -7.843 -6.522 1.00 98.56 173 ILE A N 1
ATOM 1369 C CA . ILE A 1 173 ? 0.195 -8.865 -7.202 1.00 98.56 173 ILE A CA 1
ATOM 1370 C C . ILE A 1 173 ? -0.705 -9.845 -7.964 1.00 98.56 173 ILE A C 1
ATOM 1372 O O . ILE A 1 173 ? -0.416 -10.178 -9.115 1.00 98.56 173 ILE A O 1
ATOM 1376 N N . THR A 1 174 ? -1.821 -10.260 -7.360 1.00 98.50 174 THR A N 1
ATOM 1377 C CA . THR A 1 174 ? -2.817 -11.143 -7.981 1.00 98.50 174 THR A CA 1
ATOM 1378 C C . THR A 1 174 ? -3.434 -10.498 -9.219 1.00 98.50 174 THR A C 1
ATOM 1380 O O . THR A 1 174 ? -3.385 -11.072 -10.307 1.00 98.50 174 THR A O 1
ATOM 1383 N N . TRP A 1 175 ? -3.959 -9.280 -9.080 1.00 97.88 175 TRP A N 1
ATOM 1384 C CA . TRP A 1 175 ? -4.569 -8.519 -10.168 1.00 97.88 175 TRP A CA 1
ATOM 1385 C C . TRP A 1 175 ? -3.618 -8.336 -11.352 1.00 97.88 175 TRP A C 1
ATOM 1387 O O . TRP A 1 175 ? -3.977 -8.639 -12.493 1.00 97.88 175 TRP A O 1
ATOM 1397 N N . GLN A 1 176 ? -2.389 -7.907 -11.075 1.00 96.50 176 GLN A N 1
ATOM 1398 C CA . GLN A 1 176 ? -1.361 -7.687 -12.085 1.00 96.50 176 GLN A CA 1
ATOM 1399 C C . GLN A 1 176 ? -0.965 -8.996 -12.786 1.00 96.50 176 GLN A C 1
ATOM 1401 O O . GLN A 1 176 ? -0.984 -9.078 -14.017 1.00 96.50 176 GLN A O 1
ATOM 1406 N N . THR A 1 177 ? -0.698 -10.054 -12.016 1.00 96.69 177 THR A N 1
ATOM 1407 C CA . THR A 1 177 ? -0.234 -11.343 -12.551 1.00 96.69 177 THR A CA 1
ATOM 1408 C C . THR A 1 177 ? -1.291 -12.021 -13.409 1.00 96.69 177 THR A C 1
ATOM 1410 O O . THR A 1 177 ? -0.992 -12.467 -14.516 1.00 96.69 177 THR A O 1
ATOM 1413 N N . LEU A 1 178 ? -2.534 -12.111 -12.930 1.00 96.00 178 LEU A N 1
ATOM 1414 C CA . LEU A 1 178 ? -3.586 -12.824 -13.655 1.00 96.00 178 LEU A CA 1
ATOM 1415 C C . LEU A 1 178 ? -3.956 -12.102 -14.952 1.00 96.00 178 LEU A C 1
ATOM 1417 O O . LEU A 1 178 ? -4.173 -12.754 -15.977 1.00 96.00 178 LEU A O 1
ATOM 1421 N N . ASN A 1 179 ? -3.949 -10.766 -14.949 1.00 94.00 179 ASN A N 1
ATOM 1422 C CA . ASN A 1 179 ? -4.130 -9.991 -16.172 1.00 94.00 179 ASN A CA 1
ATOM 1423 C C . ASN A 1 179 ? -2.960 -10.135 -17.139 1.00 94.00 179 ASN A C 1
ATOM 1425 O O . ASN A 1 179 ? -3.184 -10.319 -18.336 1.00 94.00 179 ASN A O 1
ATOM 1429 N N . ALA A 1 180 ? -1.719 -10.102 -16.649 1.00 91.69 180 ALA A N 1
ATOM 1430 C CA . ALA A 1 180 ? -0.548 -10.374 -17.478 1.00 91.69 180 ALA A CA 1
ATOM 1431 C C . ALA A 1 180 ? -0.607 -11.787 -18.085 1.00 91.69 180 ALA A C 1
ATOM 1433 O O . ALA A 1 180 ? -0.268 -11.973 -19.253 1.00 91.69 180 ALA A O 1
ATOM 1434 N N . ALA A 1 181 ? -1.100 -12.769 -17.327 1.00 90.19 181 ALA A N 1
ATOM 1435 C CA . ALA A 1 181 ? -1.169 -14.159 -17.749 1.00 90.19 181 ALA A CA 1
ATOM 1436 C C . ALA A 1 181 ? -2.245 -14.440 -18.807 1.00 90.19 181 ALA A C 1
ATOM 1438 O O . ALA A 1 181 ? -1.985 -15.210 -19.730 1.00 90.19 181 ALA A O 1
ATOM 1439 N N . ARG A 1 182 ? -3.434 -13.831 -18.685 1.00 85.75 182 ARG A N 1
ATOM 1440 C CA . ARG A 1 182 ? -4.564 -14.035 -19.621 1.00 85.75 182 ARG A CA 1
ATOM 1441 C C . ARG A 1 182 ? -4.526 -13.121 -20.830 1.00 85.75 182 ARG A C 1
ATOM 1443 O O . ARG A 1 182 ? -5.337 -13.280 -21.741 1.00 85.75 182 ARG A O 1
ATOM 1450 N N . SER A 1 183 ? -3.641 -12.130 -20.843 1.00 75.12 183 SER A N 1
ATOM 1451 C CA . SER A 1 183 ? -3.608 -11.196 -21.952 1.00 75.12 183 SER A CA 1
ATOM 1452 C C . SER A 1 183 ? -3.021 -11.844 -23.198 1.00 75.12 183 SER A C 1
ATOM 1454 O O . SER A 1 183 ? -1.814 -12.013 -23.325 1.00 75.12 183 SER A O 1
ATOM 1456 N N . THR A 1 184 ? -3.889 -12.136 -24.160 1.00 59.31 184 THR A N 1
ATOM 1457 C CA . THR A 1 184 ? -3.510 -12.506 -25.530 1.00 59.31 184 THR A CA 1
ATOM 1458 C C . THR A 1 184 ? -3.136 -11.286 -26.374 1.00 59.31 184 THR A C 1
ATOM 1460 O O . THR A 1 184 ? -2.657 -11.420 -27.498 1.00 59.31 184 THR A O 1
ATOM 1463 N N . ARG A 1 185 ? -3.331 -10.065 -25.848 1.00 58.22 185 ARG A N 1
ATOM 1464 C CA . ARG A 1 185 ? -2.983 -8.833 -26.556 1.00 58.22 185 ARG A CA 1
ATOM 1465 C C . ARG A 1 185 ? -1.468 -8.696 -26.617 1.00 58.22 185 ARG A C 1
ATOM 1467 O O . ARG A 1 185 ? -0.813 -8.349 -25.632 1.00 58.22 185 ARG A O 1
ATOM 1474 N N . THR A 1 186 ? -0.931 -8.757 -27.829 1.00 54.00 186 THR A N 1
ATOM 1475 C CA . THR A 1 186 ? 0.438 -8.355 -28.188 1.00 54.00 186 THR A CA 1
ATOM 1476 C C . THR A 1 186 ? 0.772 -6.898 -27.829 1.00 54.00 186 THR A C 1
ATOM 1478 O O . THR A 1 186 ? 1.860 -6.451 -28.157 1.00 54.00 186 THR A O 1
ATOM 1481 N N . ARG A 1 187 ? -0.074 -6.147 -27.105 1.00 57.81 187 ARG A N 1
ATOM 1482 C CA . ARG A 1 187 ? 0.206 -4.794 -26.585 1.00 57.81 187 ARG A CA 1
ATOM 1483 C C . ARG A 1 187 ? -0.161 -4.563 -25.109 1.00 57.81 187 ARG A C 1
ATOM 1485 O O . ARG A 1 187 ? -0.145 -3.416 -24.676 1.00 57.81 187 ARG A O 1
ATOM 1492 N N . ASN A 1 188 ? -0.505 -5.587 -24.315 1.00 70.44 188 ASN A N 1
ATOM 1493 C CA . ASN A 1 188 ? -0.679 -5.358 -22.873 1.00 70.44 188 ASN A CA 1
ATOM 1494 C C . ASN A 1 188 ? 0.680 -5.060 -22.233 1.00 70.44 188 ASN A C 1
ATOM 1496 O O . ASN A 1 188 ? 1.497 -5.964 -22.082 1.00 70.44 188 ASN A O 1
ATOM 1500 N N . VAL A 1 189 ? 0.892 -3.783 -21.927 1.00 72.00 189 VAL A N 1
ATOM 1501 C CA . VAL A 1 189 ? 2.037 -3.234 -21.186 1.00 72.00 189 VAL A CA 1
ATOM 1502 C C . VAL A 1 189 ? 1.610 -2.687 -19.822 1.00 72.00 189 VAL A C 1
ATOM 1504 O O . VAL A 1 189 ? 2.429 -2.176 -19.077 1.00 72.00 189 VAL A O 1
ATOM 1507 N N . GLN A 1 190 ? 0.314 -2.757 -19.505 1.00 80.62 190 GLN A N 1
ATOM 1508 C CA . GLN A 1 190 ? -0.241 -2.203 -18.268 1.00 80.62 190 GLN A CA 1
ATOM 1509 C C . GLN A 1 190 ? -0.076 -3.164 -17.089 1.00 80.62 190 GLN A C 1
ATOM 1511 O O . GLN A 1 190 ? -0.076 -2.715 -15.942 1.00 80.62 190 GLN A O 1
ATOM 1516 N N . HIS A 1 191 ? 0.080 -4.461 -17.389 1.00 90.62 191 HIS A N 1
ATOM 1517 C CA . HIS A 1 191 ? 0.166 -5.524 -16.401 1.00 90.62 191 HIS A CA 1
ATOM 1518 C C . HIS A 1 191 ? 1.466 -6.317 -16.474 1.00 90.62 191 HIS A C 1
ATOM 1520 O O . HIS A 1 191 ? 1.964 -6.613 -17.562 1.00 90.62 191 HIS A O 1
ATOM 1526 N N . THR A 1 192 ? 1.976 -6.715 -15.312 1.00 93.12 192 THR A N 1
ATOM 1527 C CA . THR A 1 192 ? 3.210 -7.497 -15.181 1.00 93.12 192 THR A CA 1
ATOM 1528 C C . THR A 1 192 ? 3.052 -8.641 -14.184 1.00 93.12 192 THR A C 1
ATOM 1530 O O . THR A 1 192 ? 2.193 -8.608 -13.311 1.00 93.12 192 THR A O 1
ATOM 1533 N N . ASP A 1 193 ? 3.895 -9.659 -14.325 1.00 95.06 193 ASP A N 1
ATOM 1534 C CA . ASP A 1 193 ? 4.080 -10.764 -13.387 1.00 95.06 193 ASP A CA 1
ATOM 1535 C C . ASP A 1 193 ? 5.471 -10.705 -12.710 1.00 95.06 193 ASP A C 1
ATOM 1537 O O . ASP A 1 193 ? 5.965 -11.709 -12.186 1.00 95.06 193 ASP A O 1
ATOM 1541 N N . ARG A 1 194 ? 6.137 -9.538 -12.732 1.00 96.88 194 ARG A N 1
ATOM 1542 C CA . ARG A 1 194 ? 7.405 -9.268 -12.035 1.00 96.88 194 ARG A CA 1
ATOM 1543 C C . ARG A 1 194 ? 7.249 -8.132 -11.041 1.00 96.88 194 ARG A C 1
ATOM 1545 O O . ARG A 1 194 ? 6.878 -7.019 -11.411 1.00 96.88 194 ARG A O 1
ATOM 1552 N N . PHE A 1 195 ? 7.611 -8.404 -9.793 1.00 98.19 195 PHE A N 1
ATOM 1553 C CA . PHE A 1 195 ? 7.446 -7.465 -8.692 1.00 98.19 195 PHE A CA 1
ATOM 1554 C C . PHE A 1 195 ? 8.728 -7.352 -7.885 1.00 98.19 195 PHE A C 1
ATOM 1556 O O . PHE A 1 195 ? 9.346 -8.364 -7.543 1.00 98.19 195 PHE A O 1
ATOM 1563 N N . VAL A 1 196 ? 9.089 -6.123 -7.534 1.00 98.06 196 VAL A N 1
ATOM 1564 C CA . VAL A 1 196 ? 10.064 -5.849 -6.481 1.00 98.06 196 VAL A CA 1
ATOM 1565 C C . VAL A 1 196 ? 9.347 -5.175 -5.319 1.00 98.06 196 VAL A C 1
ATOM 1567 O O . VAL A 1 196 ? 8.642 -4.187 -5.509 1.00 98.06 196 VAL A O 1
ATOM 1570 N N . VAL A 1 197 ? 9.505 -5.741 -4.125 1.00 98.31 197 VAL A N 1
ATOM 1571 C CA . VAL A 1 197 ? 8.934 -5.214 -2.884 1.00 98.31 197 VAL A CA 1
ATOM 1572 C C . VAL A 1 197 ? 10.076 -4.684 -2.030 1.00 98.31 197 VAL A C 1
ATOM 1574 O O . VAL A 1 197 ? 10.950 -5.459 -1.632 1.00 98.31 197 VAL A O 1
ATOM 1577 N N . PHE A 1 198 ? 10.086 -3.382 -1.758 1.00 97.00 198 PHE A N 1
ATOM 1578 C CA . PHE A 1 198 ? 11.079 -2.762 -0.887 1.00 97.00 198 PHE A CA 1
ATOM 1579 C C . PHE A 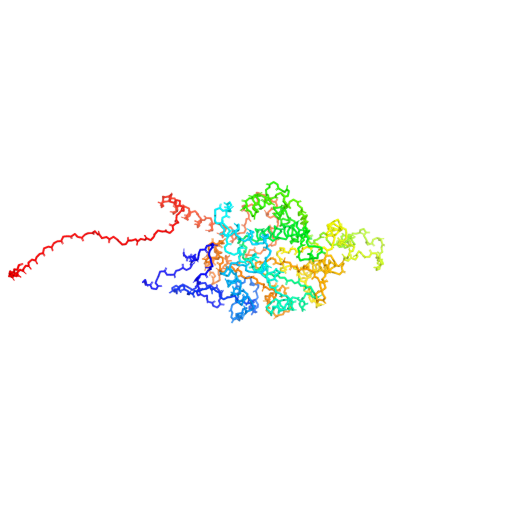1 198 ? 10.580 -2.688 0.554 1.00 97.00 198 PHE A C 1
ATOM 1581 O O . PHE A 1 198 ? 9.444 -2.291 0.807 1.00 97.00 198 PHE A O 1
ATOM 1588 N N . ALA A 1 199 ? 11.458 -3.051 1.488 1.00 94.00 199 ALA A N 1
ATOM 1589 C CA . ALA A 1 199 ? 11.207 -3.025 2.923 1.00 94.00 199 ALA A CA 1
ATOM 1590 C C . ALA A 1 199 ? 12.273 -2.191 3.663 1.00 94.00 199 ALA A C 1
ATOM 1592 O O . ALA A 1 199 ? 13.460 -2.280 3.319 1.00 94.00 199 ALA A O 1
ATOM 1593 N N . PRO A 1 200 ? 11.916 -1.472 4.744 1.00 89.50 200 PRO A N 1
ATOM 1594 C CA . PRO A 1 200 ? 12.842 -0.595 5.471 1.00 89.50 200 PRO A CA 1
ATOM 1595 C C . PRO A 1 200 ? 13.879 -1.350 6.315 1.00 89.50 200 PRO A C 1
ATOM 1597 O O . PRO A 1 200 ? 14.953 -0.828 6.595 1.00 89.50 200 PRO A O 1
ATOM 1600 N N . GLY A 1 201 ? 13.620 -2.606 6.689 1.00 90.25 201 GLY A N 1
ATOM 1601 C CA . GLY A 1 201 ? 14.550 -3.412 7.488 1.00 90.25 201 GLY A CA 1
ATOM 1602 C C . GLY A 1 201 ? 14.430 -4.910 7.225 1.00 90.25 201 GLY A C 1
ATOM 1603 O O . GLY A 1 201 ? 13.452 -5.370 6.632 1.00 90.25 201 GLY A O 1
ATOM 1604 N N . HIS A 1 202 ? 15.403 -5.691 7.704 1.00 88.81 202 HIS A N 1
ATOM 1605 C CA . HIS A 1 202 ? 15.405 -7.152 7.549 1.00 88.81 202 HIS A CA 1
ATOM 1606 C C . HIS A 1 202 ? 14.205 -7.827 8.227 1.00 88.81 202 HIS A C 1
ATOM 1608 O O . HIS A 1 202 ? 13.616 -8.727 7.636 1.00 88.81 202 HIS A O 1
ATOM 1614 N N . THR A 1 203 ? 13.782 -7.357 9.404 1.00 91.38 203 THR A N 1
ATOM 1615 C CA . THR A 1 203 ? 12.597 -7.886 10.101 1.00 91.38 203 THR A CA 1
ATOM 1616 C C . THR A 1 203 ? 11.326 -7.707 9.275 1.00 91.38 203 THR A C 1
ATOM 1618 O O . THR A 1 203 ? 10.537 -8.637 9.130 1.00 91.38 203 THR A O 1
ATOM 1621 N N . VAL A 1 204 ? 11.131 -6.521 8.684 1.00 90.94 204 VAL A N 1
ATOM 1622 C CA . VAL A 1 204 ? 9.980 -6.256 7.808 1.00 90.94 204 VAL A CA 1
ATOM 1623 C C . VAL A 1 204 ? 10.064 -7.113 6.547 1.00 90.94 204 VAL A C 1
ATOM 1625 O O . VAL A 1 204 ? 9.086 -7.756 6.180 1.00 90.94 204 VAL A O 1
ATOM 1628 N N . ARG A 1 205 ? 11.254 -7.202 5.941 1.00 94.50 205 ARG A N 1
ATOM 1629 C CA . ARG A 1 205 ? 11.515 -8.044 4.767 1.00 94.50 205 ARG A CA 1
ATOM 1630 C C . ARG A 1 205 ? 11.129 -9.508 5.007 1.00 94.50 205 ARG A C 1
ATOM 1632 O O . ARG A 1 205 ? 10.496 -10.102 4.141 1.00 94.50 205 ARG A O 1
ATOM 1639 N N . GLU A 1 206 ? 11.486 -10.083 6.157 1.00 94.31 206 GLU A N 1
ATOM 1640 C CA . GLU A 1 206 ? 11.113 -11.464 6.499 1.00 94.31 206 GLU A CA 1
ATOM 1641 C C . GLU A 1 206 ? 9.598 -11.621 6.673 1.00 94.31 206 GLU A C 1
ATOM 1643 O O . GLU A 1 206 ? 9.023 -12.560 6.126 1.00 94.31 206 GLU A O 1
ATOM 1648 N N . ARG A 1 207 ? 8.920 -10.670 7.333 1.00 94.56 207 ARG A N 1
ATOM 1649 C CA . ARG A 1 207 ? 7.450 -10.695 7.467 1.00 94.56 207 ARG A CA 1
ATOM 1650 C C . ARG A 1 207 ? 6.733 -10.622 6.120 1.00 94.56 207 ARG A C 1
ATOM 1652 O O . ARG A 1 207 ? 5.718 -11.282 5.930 1.00 94.56 207 ARG A O 1
ATOM 1659 N N . LEU A 1 208 ? 7.273 -9.869 5.163 1.00 96.94 208 LEU A N 1
ATOM 1660 C CA . LEU A 1 208 ? 6.693 -9.739 3.826 1.00 96.94 208 LEU A CA 1
ATOM 1661 C C . LEU A 1 208 ? 6.851 -11.002 2.964 1.00 96.94 208 LEU A C 1
ATOM 1663 O O . LEU A 1 208 ? 6.238 -11.073 1.902 1.00 96.94 208 LEU A O 1
ATOM 1667 N N . ARG A 1 209 ? 7.601 -12.032 3.392 1.00 97.38 209 ARG A N 1
ATOM 1668 C CA . ARG A 1 209 ? 7.754 -13.295 2.635 1.00 97.38 209 ARG A CA 1
ATOM 1669 C C . ARG A 1 209 ? 6.444 -14.026 2.370 1.00 97.38 209 ARG A C 1
ATOM 1671 O O . ARG A 1 209 ? 6.410 -14.866 1.473 1.00 97.38 209 ARG A O 1
ATOM 1678 N N . VAL A 1 210 ? 5.380 -13.702 3.097 1.00 97.56 210 VAL A N 1
ATOM 1679 C CA . VAL A 1 210 ? 4.017 -14.173 2.811 1.00 97.56 210 VAL A CA 1
ATOM 1680 C C . VAL A 1 210 ? 3.502 -13.712 1.436 1.00 97.56 210 VAL A C 1
ATOM 1682 O O . VAL A 1 210 ? 2.571 -14.304 0.905 1.00 97.56 210 VAL A O 1
ATOM 1685 N N . LEU A 1 211 ? 4.126 -12.701 0.817 1.00 98.25 211 LEU A N 1
ATOM 1686 C CA . LEU A 1 211 ? 3.825 -12.249 -0.548 1.00 98.25 211 LEU A CA 1
ATOM 1687 C C . LEU A 1 211 ? 4.413 -13.156 -1.639 1.00 98.25 211 LEU A C 1
ATOM 1689 O O . LEU A 1 211 ? 4.090 -12.978 -2.812 1.00 98.25 211 LEU A O 1
ATOM 1693 N N . LEU A 1 212 ? 5.282 -14.111 -1.299 1.00 97.94 212 LEU A N 1
ATOM 1694 C CA . LEU A 1 212 ? 5.812 -15.073 -2.265 1.00 97.94 212 LEU A CA 1
ATOM 1695 C C . LEU A 1 212 ? 4.749 -16.159 -2.522 1.00 97.94 212 LEU A C 1
ATOM 1697 O O . LEU A 1 212 ? 4.429 -16.888 -1.584 1.00 97.94 212 LEU A O 1
ATOM 1701 N N . PRO A 1 213 ? 4.229 -16.341 -3.754 1.00 96.62 213 PRO A N 1
ATOM 1702 C CA . PRO A 1 213 ? 3.178 -17.337 -4.018 1.00 96.62 213 PRO A CA 1
ATOM 1703 C C . PRO A 1 213 ? 3.585 -18.788 -3.741 1.00 96.62 213 PRO A C 1
ATOM 1705 O O . PRO A 1 213 ? 2.724 -19.647 -3.568 1.00 96.62 213 PRO A O 1
ATOM 1708 N N . SER A 1 214 ? 4.893 -19.060 -3.730 1.00 95.31 214 SER A N 1
ATOM 1709 C CA . SER A 1 214 ? 5.482 -20.365 -3.424 1.00 95.31 214 SER A CA 1
ATOM 1710 C C . SER A 1 214 ? 5.705 -20.601 -1.927 1.00 95.31 214 SER A C 1
ATOM 1712 O O . SER A 1 214 ? 6.154 -21.677 -1.546 1.00 95.31 214 SER A O 1
ATOM 1714 N N . ASN A 1 215 ? 5.484 -19.597 -1.072 1.00 96.38 215 ASN A N 1
ATOM 1715 C CA . ASN A 1 215 ? 5.611 -19.762 0.372 1.00 96.38 215 ASN A CA 1
ATOM 1716 C C . ASN A 1 215 ? 4.430 -20.603 0.891 1.00 96.38 215 ASN A C 1
ATOM 1718 O O . ASN A 1 215 ? 3.295 -20.273 0.556 1.00 96.38 215 ASN A O 1
ATOM 1722 N N . PRO A 1 216 ? 4.650 -21.646 1.711 1.00 94.50 216 PRO A N 1
ATOM 1723 C CA . PRO A 1 216 ? 3.561 -22.435 2.291 1.00 94.50 216 PRO A CA 1
ATOM 1724 C C . PRO A 1 216 ? 2.544 -21.602 3.086 1.00 94.50 216 PRO A C 1
ATOM 1726 O O . PRO A 1 216 ? 1.355 -21.883 3.039 1.00 94.50 216 PRO A O 1
ATOM 1729 N N . ASN A 1 217 ? 3.004 -20.541 3.756 1.00 95.62 217 ASN A N 1
ATOM 1730 C CA . ASN A 1 217 ? 2.174 -19.641 4.564 1.00 95.62 217 ASN A CA 1
ATOM 1731 C C . ASN A 1 217 ? 1.909 -18.324 3.821 1.00 95.62 217 ASN A C 1
ATOM 1733 O O . ASN A 1 217 ? 2.073 -17.234 4.373 1.00 95.62 217 ASN A O 1
ATOM 1737 N N . ASN A 1 218 ? 1.634 -18.404 2.520 1.00 97.12 218 ASN A N 1
ATOM 1738 C CA . ASN A 1 218 ? 1.409 -17.212 1.717 1.00 97.12 218 ASN A CA 1
ATOM 1739 C C . ASN A 1 218 ? 0.050 -16.565 2.029 1.00 97.12 218 ASN A C 1
ATOM 1741 O O . ASN A 1 218 ? -0.921 -17.231 2.381 1.00 97.12 218 ASN A O 1
ATOM 1745 N N . VAL A 1 219 ? -0.020 -15.246 1.841 1.00 96.75 219 VAL A N 1
ATOM 1746 C CA . VAL A 1 219 ? -1.234 -14.456 2.101 1.00 96.75 219 VAL A CA 1
ATOM 1747 C C . VAL A 1 219 ? -2.386 -14.824 1.157 1.00 96.75 219 VAL A C 1
ATOM 1749 O O . VAL A 1 219 ? -3.551 -14.622 1.489 1.00 96.75 219 VAL A O 1
ATOM 1752 N N . TYR A 1 220 ? -2.074 -15.366 -0.024 1.00 96.88 220 TYR A N 1
ATOM 1753 C CA . TYR A 1 220 ? -3.063 -15.675 -1.051 1.00 96.88 220 TYR A CA 1
ATOM 1754 C C . TYR A 1 220 ? -3.978 -16.821 -0.625 1.00 96.88 220 TYR A C 1
ATOM 1756 O O . TYR A 1 220 ? -5.193 -16.696 -0.744 1.00 96.88 220 TYR A O 1
ATOM 1764 N N . ASP A 1 221 ? -3.392 -17.896 -0.102 1.00 95.19 221 ASP A N 1
ATOM 1765 C CA . ASP A 1 221 ? -4.107 -19.078 0.374 1.00 95.19 221 ASP A CA 1
ATOM 1766 C C . ASP A 1 221 ? -4.704 -18.833 1.763 1.00 95.19 221 ASP A C 1
ATOM 1768 O O . ASP A 1 221 ? -5.834 -19.235 2.035 1.00 95.19 221 ASP A O 1
ATOM 1772 N N . ASP A 1 222 ? -3.986 -18.110 2.630 1.00 94.12 222 ASP A N 1
ATOM 1773 C CA . ASP A 1 222 ? -4.465 -17.828 3.982 1.00 94.12 222 ASP A CA 1
ATOM 1774 C C . ASP A 1 222 ? -5.741 -16.977 3.991 1.00 94.12 222 ASP A C 1
ATOM 1776 O O . ASP A 1 222 ? -6.688 -17.288 4.713 1.00 94.12 222 ASP A O 1
ATOM 1780 N N . MET A 1 223 ? -5.799 -15.947 3.146 1.00 92.69 223 MET A N 1
ATOM 1781 C CA . MET A 1 223 ? -6.965 -15.068 3.045 1.00 92.69 223 MET A CA 1
ATOM 1782 C C . MET A 1 223 ? -7.943 -15.480 1.936 1.00 92.69 223 MET A C 1
ATOM 1784 O O . MET A 1 223 ? -9.053 -14.958 1.882 1.00 92.69 223 MET A O 1
ATOM 1788 N N . GLY A 1 224 ? -7.558 -16.402 1.049 1.00 94.25 224 GLY A N 1
ATOM 1789 C CA . GLY A 1 224 ? -8.353 -16.775 -0.122 1.00 94.25 224 GLY A CA 1
ATOM 1790 C C . GLY A 1 224 ? -8.415 -15.679 -1.191 1.00 94.25 224 GLY A C 1
ATOM 1791 O O . GLY A 1 224 ? -9.444 -15.521 -1.831 1.00 94.25 224 GLY A O 1
ATOM 1792 N N . ILE A 1 225 ? -7.341 -14.903 -1.399 1.00 95.94 225 ILE A N 1
ATOM 1793 C CA . ILE A 1 225 ? -7.303 -13.746 -2.327 1.00 95.94 225 ILE A CA 1
ATOM 1794 C C . ILE A 1 225 ? -7.568 -14.148 -3.785 1.00 95.94 225 ILE A C 1
ATOM 1796 O O . ILE A 1 225 ? -8.021 -13.323 -4.580 1.00 95.94 225 ILE A O 1
ATOM 1800 N N . VAL A 1 226 ? -7.254 -15.385 -4.168 1.00 95.75 226 VAL A N 1
ATOM 1801 C CA . VAL A 1 226 ? -7.328 -15.840 -5.560 1.00 95.75 226 VAL A CA 1
ATOM 1802 C C . VAL A 1 226 ? -8.474 -16.835 -5.722 1.00 95.75 226 VAL A C 1
ATOM 1804 O O . VAL A 1 226 ? -8.511 -17.809 -4.969 1.00 95.75 226 VAL A O 1
ATOM 1807 N N . PRO A 1 227 ? -9.346 -16.678 -6.737 1.00 95.44 227 PRO A N 1
ATOM 1808 C CA . PRO A 1 227 ? -10.292 -17.722 -7.109 1.00 95.44 227 PRO A CA 1
ATOM 1809 C C . PRO A 1 227 ? -9.580 -19.060 -7.333 1.00 95.44 227 PRO A C 1
ATOM 1811 O O . PRO A 1 227 ? -8.534 -19.108 -7.989 1.00 95.44 227 PRO A O 1
ATOM 1814 N N . HIS A 1 228 ? -10.152 -20.147 -6.811 1.00 93.25 228 HIS A N 1
ATOM 1815 C CA . HIS A 1 228 ? -9.517 -21.470 -6.785 1.00 93.25 228 HIS A CA 1
ATOM 1816 C C . HIS A 1 228 ? -9.004 -21.928 -8.165 1.00 93.25 228 HIS A C 1
ATOM 1818 O O . HIS A 1 228 ? -7.867 -22.377 -8.301 1.00 93.25 228 HIS A O 1
ATOM 1824 N N . ASP A 1 229 ? -9.796 -21.740 -9.220 1.00 94.31 229 ASP A N 1
ATOM 1825 C CA . ASP A 1 229 ? -9.450 -22.119 -10.596 1.00 94.31 229 ASP A CA 1
ATOM 1826 C C . ASP A 1 229 ? -8.350 -21.248 -11.232 1.00 94.31 229 ASP A C 1
ATOM 1828 O O . ASP A 1 229 ? -7.737 -21.643 -12.222 1.00 94.31 229 ASP A O 1
ATOM 1832 N N . MET A 1 230 ? -8.074 -20.069 -10.672 1.00 95.25 230 MET A N 1
ATOM 1833 C CA . MET A 1 230 ? -7.032 -19.151 -11.142 1.00 95.25 230 MET A C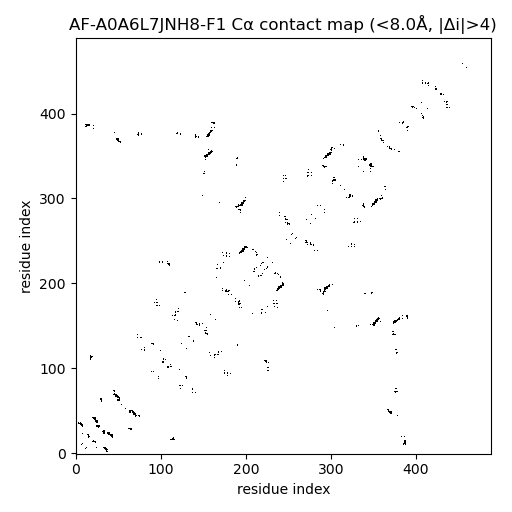A 1
ATOM 1834 C C . MET A 1 230 ? -5.753 -19.220 -10.299 1.00 95.25 230 MET A C 1
ATOM 1836 O O . MET A 1 230 ? -4.744 -18.608 -10.660 1.00 95.25 230 MET A O 1
ATOM 1840 N N . ARG A 1 231 ? -5.750 -19.980 -9.197 1.00 94.81 231 ARG A N 1
ATOM 1841 C CA . ARG A 1 231 ? -4.627 -20.047 -8.252 1.00 94.81 231 ARG A CA 1
ATOM 1842 C C . ARG A 1 231 ? -3.329 -20.550 -8.880 1.00 94.81 231 ARG A C 1
ATOM 1844 O O . ARG A 1 231 ? -2.255 -20.033 -8.563 1.00 94.81 231 ARG A O 1
ATOM 1851 N N . SER A 1 232 ? -3.413 -21.519 -9.789 1.00 94.94 232 SER A N 1
ATOM 1852 C CA . SER A 1 232 ? -2.248 -22.065 -10.499 1.00 94.94 232 SER A CA 1
ATOM 1853 C C . SER A 1 232 ? -1.547 -21.011 -11.358 1.00 94.94 232 SER A C 1
ATOM 1855 O O . SER A 1 232 ? -0.321 -21.000 -11.464 1.00 94.94 232 SER A O 1
ATOM 1857 N N . MET A 1 233 ? -2.302 -20.065 -11.921 1.00 95.00 233 MET A N 1
ATOM 1858 C CA . MET A 1 233 ? -1.752 -18.998 -12.751 1.00 95.00 233 MET A CA 1
ATOM 1859 C C . MET A 1 233 ? -0.929 -17.988 -11.947 1.00 95.00 233 MET A C 1
ATOM 1861 O O . MET A 1 233 ? -0.016 -17.376 -12.506 1.00 95.00 233 MET A O 1
ATOM 1865 N N . LEU A 1 234 ? -1.208 -17.829 -10.647 1.00 96.25 234 LEU A N 1
ATOM 1866 C CA . LEU A 1 234 ? -0.425 -16.961 -9.765 1.00 96.25 234 LEU A CA 1
ATOM 1867 C C . LEU A 1 234 ? 1.042 -17.417 -9.666 1.00 96.25 234 LEU A C 1
ATOM 1869 O O . LEU A 1 234 ? 1.920 -16.588 -9.447 1.00 96.25 234 LEU A O 1
ATOM 1873 N N . ASN A 1 235 ? 1.342 -18.696 -9.927 1.00 93.56 235 ASN A N 1
ATOM 1874 C CA . ASN A 1 235 ? 2.714 -19.221 -9.925 1.00 93.56 235 ASN A CA 1
ATOM 1875 C C . ASN A 1 235 ? 3.614 -18.579 -10.998 1.00 93.56 235 ASN A C 1
ATOM 1877 O O . ASN A 1 235 ? 4.834 -18.718 -10.942 1.00 93.56 235 ASN A O 1
ATOM 1881 N N . ARG A 1 236 ? 3.041 -17.849 -11.966 1.00 94.38 236 ARG A N 1
ATOM 1882 C CA . ARG A 1 236 ? 3.808 -17.028 -12.913 1.00 94.38 236 ARG A CA 1
ATOM 1883 C C . ARG A 1 236 ? 4.455 -15.805 -12.262 1.00 94.38 236 ARG A C 1
ATOM 1885 O O . ARG A 1 236 ? 5.421 -15.281 -12.819 1.00 94.38 236 ARG A O 1
ATOM 1892 N N . ALA A 1 237 ? 3.933 -15.338 -11.127 1.00 97.19 237 ALA A N 1
ATOM 1893 C CA . ALA A 1 237 ? 4.465 -14.172 -10.443 1.00 97.19 237 ALA A CA 1
ATOM 1894 C C . ALA A 1 237 ? 5.866 -14.458 -9.892 1.00 97.19 237 ALA A C 1
ATOM 1896 O O . ALA A 1 237 ? 6.074 -15.395 -9.121 1.00 97.19 237 ALA A O 1
ATOM 1897 N N . LYS A 1 238 ? 6.824 -13.592 -10.228 1.00 97.56 238 LYS A N 1
ATOM 1898 C CA . LYS A 1 238 ? 8.127 -13.540 -9.559 1.00 97.56 238 LYS A CA 1
ATOM 1899 C C . LYS A 1 238 ? 8.167 -12.307 -8.676 1.00 97.56 238 LYS A C 1
ATOM 1901 O O . LYS A 1 238 ? 8.213 -11.182 -9.173 1.00 97.56 238 LYS A O 1
ATOM 1906 N N . VAL A 1 239 ? 8.157 -12.539 -7.371 1.00 98.25 239 VAL A N 1
ATOM 1907 C CA . VAL A 1 239 ? 8.191 -11.494 -6.348 1.00 98.25 239 VAL A CA 1
ATOM 1908 C C . VAL A 1 239 ? 9.571 -11.503 -5.697 1.00 98.25 239 VAL A C 1
ATOM 1910 O O . VAL A 1 239 ? 10.009 -12.519 -5.159 1.00 98.25 239 VAL A O 1
ATOM 1913 N N . ARG A 1 240 ? 10.280 -10.375 -5.756 1.00 97.88 240 ARG A N 1
ATOM 1914 C CA . ARG A 1 240 ? 11.588 -10.186 -5.122 1.00 97.88 240 ARG A CA 1
ATOM 1915 C C . ARG A 1 240 ? 11.455 -9.181 -3.987 1.00 97.88 240 ARG A C 1
ATOM 1917 O O . ARG A 1 240 ? 11.249 -7.999 -4.228 1.00 97.88 240 ARG A O 1
ATOM 1924 N N . ILE A 1 241 ? 11.597 -9.653 -2.754 1.00 97.69 241 ILE A N 1
ATOM 1925 C CA . ILE A 1 241 ? 11.494 -8.813 -1.557 1.00 97.69 241 ILE A CA 1
ATOM 1926 C C . ILE A 1 241 ? 12.901 -8.439 -1.104 1.00 97.69 241 ILE A C 1
ATOM 1928 O O . ILE A 1 241 ? 13.716 -9.315 -0.803 1.00 97.69 241 ILE A O 1
ATOM 1932 N N . VAL A 1 242 ? 13.194 -7.144 -1.069 1.00 96.19 242 VAL A N 1
ATOM 1933 C CA . VAL A 1 242 ? 14.532 -6.609 -0.807 1.00 96.19 242 VAL A CA 1
ATOM 1934 C C . VAL A 1 242 ? 14.481 -5.531 0.258 1.00 96.19 242 VAL A C 1
ATOM 1936 O O . VAL A 1 242 ? 13.536 -4.755 0.354 1.00 96.19 242 VAL A O 1
ATOM 1939 N N . ASN A 1 243 ? 15.528 -5.483 1.071 1.00 94.50 243 ASN A N 1
ATOM 1940 C CA . ASN A 1 243 ? 15.793 -4.312 1.886 1.00 94.50 243 ASN A CA 1
ATOM 1941 C C . ASN A 1 243 ? 16.638 -3.323 1.071 1.00 94.50 243 ASN A C 1
ATOM 1943 O O . ASN A 1 243 ? 17.528 -3.751 0.333 1.00 94.50 243 ASN A O 1
ATOM 1947 N N . PHE A 1 244 ? 16.383 -2.020 1.214 1.00 86.12 244 PHE A N 1
ATOM 1948 C CA . PHE A 1 244 ? 17.084 -0.986 0.442 1.00 86.12 244 PHE A CA 1
ATOM 1949 C C . PHE A 1 244 ? 18.613 -1.015 0.639 1.00 86.12 244 PHE A C 1
ATOM 1951 O O . PHE A 1 244 ? 19.354 -0.657 -0.272 1.00 86.12 244 PHE A O 1
ATOM 1958 N N . GLN A 1 245 ? 19.115 -1.492 1.786 1.00 88.75 245 GLN A N 1
ATOM 1959 C CA . GLN A 1 245 ? 20.554 -1.545 2.062 1.00 88.75 245 GLN A CA 1
ATOM 1960 C C . GLN A 1 245 ? 21.302 -2.487 1.112 1.00 88.75 245 GLN A C 1
ATOM 1962 O O . GLN A 1 245 ? 22.498 -2.293 0.907 1.00 88.75 245 GLN A O 1
ATOM 1967 N N . ALA A 1 246 ? 20.615 -3.444 0.471 1.00 89.81 246 ALA A N 1
ATOM 1968 C CA . ALA A 1 246 ? 21.207 -4.327 -0.539 1.00 89.81 246 ALA A CA 1
ATOM 1969 C C . ALA A 1 246 ? 21.797 -3.566 -1.749 1.00 89.81 246 ALA A C 1
ATOM 1971 O O . ALA A 1 246 ? 22.661 -4.101 -2.454 1.00 89.81 246 ALA A O 1
ATOM 1972 N N . PHE A 1 247 ? 21.345 -2.327 -1.970 1.00 90.00 247 PHE A N 1
ATOM 1973 C CA . PHE A 1 247 ? 21.776 -1.433 -3.048 1.00 90.00 247 PHE A CA 1
ATOM 1974 C C . PHE A 1 247 ? 22.836 -0.421 -2.605 1.00 90.00 247 PHE A C 1
ATOM 1976 O O . PHE A 1 247 ? 23.280 0.391 -3.412 1.00 90.00 247 PHE A O 1
ATOM 1983 N N . THR A 1 248 ? 23.275 -0.470 -1.344 1.00 85.19 248 THR A N 1
ATOM 1984 C CA . THR A 1 248 ? 24.448 0.296 -0.911 1.00 85.19 248 THR A CA 1
ATOM 1985 C C . THR A 1 248 ? 25.650 -0.162 -1.729 1.00 85.19 248 THR A C 1
ATOM 1987 O O . THR A 1 248 ? 25.880 -1.369 -1.863 1.00 85.19 248 THR A O 1
ATOM 1990 N N . SER A 1 249 ? 26.395 0.795 -2.286 1.00 69.62 249 SER A N 1
ATOM 1991 C CA . SER A 1 249 ? 27.586 0.489 -3.077 1.00 69.62 249 SER A CA 1
ATOM 1992 C C . SER A 1 249 ? 28.579 -0.331 -2.254 1.00 69.62 249 SER A C 1
ATOM 1994 O O . SER A 1 249 ? 28.835 -0.028 -1.081 1.00 69.62 249 SER A O 1
ATOM 1996 N N . LYS A 1 250 ? 29.159 -1.358 -2.886 1.00 63.88 250 LYS A N 1
ATOM 1997 C CA . LYS A 1 250 ? 30.237 -2.165 -2.291 1.00 63.88 250 LYS A CA 1
ATOM 1998 C C . LYS A 1 250 ? 31.418 -1.306 -1.833 1.00 63.88 250 LYS A C 1
ATOM 2000 O O . LYS A 1 250 ? 32.098 -1.670 -0.876 1.00 63.88 250 LYS A O 1
ATOM 2005 N N . ASP A 1 251 ? 31.627 -0.150 -2.459 1.00 55.72 251 ASP A N 1
ATOM 2006 C CA . ASP A 1 251 ? 32.711 0.754 -2.101 1.00 55.72 251 ASP A CA 1
ATOM 2007 C C . ASP A 1 251 ? 32.499 1.454 -0.764 1.00 55.72 251 ASP A C 1
ATOM 2009 O O . ASP A 1 251 ? 33.463 1.612 -0.016 1.00 55.72 251 ASP A O 1
ATOM 2013 N N . LEU A 1 252 ? 31.246 1.781 -0.427 1.00 49.59 252 LEU A N 1
ATOM 2014 C CA . LEU A 1 252 ? 30.875 2.387 0.856 1.00 49.59 252 LEU A CA 1
ATOM 2015 C C . LEU A 1 252 ? 30.806 1.374 2.010 1.00 49.59 252 LEU A C 1
ATOM 2017 O O . LEU A 1 252 ? 30.839 1.777 3.170 1.00 49.59 252 LEU A O 1
ATOM 2021 N N . ILE A 1 253 ? 30.705 0.072 1.722 1.00 49.44 253 ILE A N 1
ATOM 2022 C CA . ILE A 1 253 ? 30.748 -0.996 2.741 1.00 49.44 253 ILE A CA 1
ATOM 2023 C C . ILE A 1 253 ? 32.187 -1.196 3.259 1.00 49.44 253 ILE A C 1
ATOM 2025 O O . ILE A 1 253 ? 32.385 -1.581 4.408 1.00 49.44 253 ILE A O 1
ATOM 2029 N N . ASN A 1 254 ? 33.191 -0.864 2.441 1.00 46.25 254 ASN A N 1
ATOM 2030 C CA . ASN A 1 254 ? 34.615 -1.064 2.726 1.00 46.25 254 ASN A CA 1
ATOM 2031 C C . ASN A 1 254 ? 35.329 0.165 3.328 1.00 46.25 254 ASN A C 1
ATOM 2033 O O . ASN A 1 254 ? 36.554 0.239 3.273 1.00 46.25 254 ASN A O 1
ATOM 2037 N N . ASP A 1 255 ? 34.612 1.094 3.969 1.00 48.06 255 ASP A N 1
ATOM 2038 C CA . ASP A 1 255 ? 35.179 2.242 4.716 1.00 48.06 255 ASP A CA 1
ATOM 2039 C C . ASP A 1 255 ? 35.881 1.842 6.045 1.00 48.06 255 ASP A C 1
ATOM 2041 O O . ASP A 1 255 ? 36.029 2.633 6.978 1.00 48.06 255 ASP A O 1
ATOM 2045 N N . GLY A 1 256 ? 36.323 0.587 6.157 1.00 53.00 256 GLY A N 1
ATOM 2046 C CA . GLY A 1 256 ? 37.140 0.089 7.261 1.00 53.00 256 GLY A CA 1
ATOM 2047 C C . GLY A 1 256 ? 38.627 0.463 7.125 1.00 53.00 256 GLY A C 1
ATOM 2048 O O . GLY A 1 256 ? 39.063 0.968 6.086 1.00 53.00 256 GLY A O 1
ATOM 2049 N N . PRO A 1 257 ? 39.457 0.171 8.148 1.00 50.53 257 PRO A N 1
ATOM 2050 C CA . PRO A 1 257 ? 40.892 0.491 8.152 1.00 50.53 257 PRO A CA 1
ATOM 2051 C C . PRO A 1 257 ? 41.665 -0.073 6.944 1.00 50.53 257 PRO A C 1
ATOM 2053 O O . PRO A 1 257 ? 42.677 0.502 6.551 1.00 50.53 257 PRO A O 1
ATOM 2056 N N . ALA A 1 258 ? 41.152 -1.126 6.297 1.00 48.12 258 ALA A N 1
ATOM 2057 C CA . ALA A 1 258 ? 41.721 -1.710 5.085 1.00 48.12 258 ALA A CA 1
ATOM 2058 C C . ALA A 1 258 ? 41.767 -0.739 3.883 1.00 48.12 258 ALA A C 1
ATOM 2060 O O . ALA A 1 258 ? 42.751 -0.748 3.150 1.00 48.12 258 ALA A O 1
ATOM 2061 N N . ARG A 1 259 ? 40.775 0.148 3.683 1.00 50.62 259 ARG A N 1
ATOM 2062 C CA . ARG A 1 259 ? 40.765 1.077 2.528 1.00 50.62 259 ARG A CA 1
ATOM 2063 C C . ARG A 1 259 ? 41.641 2.317 2.739 1.00 50.62 259 ARG A C 1
ATOM 2065 O O . ARG A 1 259 ? 42.114 2.893 1.765 1.00 50.62 259 ARG A O 1
ATOM 2072 N N . LYS A 1 260 ? 41.974 2.670 3.991 1.00 52.69 260 LYS A N 1
ATOM 2073 C CA . LYS A 1 260 ? 42.980 3.712 4.301 1.00 52.69 260 LYS A CA 1
ATOM 2074 C C . LYS A 1 260 ? 44.393 3.346 3.824 1.00 52.69 260 LYS A C 1
ATOM 2076 O O . LYS A 1 260 ? 45.178 4.251 3.568 1.00 52.69 260 LYS A O 1
ATOM 2081 N N . LEU A 1 261 ? 44.695 2.054 3.678 1.00 50.91 261 LEU A N 1
ATOM 2082 C CA . LEU A 1 261 ? 45.978 1.550 3.171 1.00 50.91 261 LEU A CA 1
ATOM 2083 C C . LEU A 1 261 ? 46.068 1.537 1.633 1.00 50.91 261 LEU A C 1
ATOM 2085 O O . LEU A 1 261 ? 47.169 1.477 1.098 1.00 50.91 261 LEU A O 1
ATOM 2089 N N . LEU A 1 262 ? 44.938 1.615 0.919 1.00 54.78 262 LEU A N 1
ATOM 2090 C CA . LEU A 1 262 ? 44.853 1.418 -0.539 1.00 54.78 262 LEU A CA 1
ATOM 2091 C C . LEU A 1 262 ? 44.753 2.718 -1.364 1.00 54.78 262 LEU A C 1
ATOM 2093 O O . LEU A 1 262 ? 44.666 2.661 -2.587 1.00 54.78 262 LEU A O 1
ATOM 2097 N N . GLY A 1 263 ? 44.820 3.890 -0.727 1.00 52.84 263 GLY A N 1
ATOM 2098 C CA . GLY A 1 263 ? 44.719 5.186 -1.411 1.00 52.84 263 GLY A CA 1
ATOM 2099 C C . GLY A 1 263 ? 43.289 5.546 -1.850 1.00 52.84 263 GLY A C 1
ATOM 2100 O O . GLY A 1 263 ? 42.365 4.736 -1.788 1.00 52.84 263 GLY A O 1
ATOM 2101 N N . LYS A 1 264 ? 43.073 6.811 -2.248 1.00 51.34 264 LYS A N 1
ATOM 2102 C CA . LYS A 1 264 ? 41.763 7.286 -2.736 1.00 51.34 264 LYS A CA 1
ATOM 2103 C C . LYS A 1 264 ? 41.380 6.523 -4.010 1.00 51.34 264 LYS A C 1
ATOM 2105 O O . LYS A 1 264 ? 42.138 6.541 -4.975 1.00 51.34 264 LYS A O 1
ATOM 2110 N N . ALA A 1 265 ? 40.199 5.905 -4.014 1.00 51.31 265 ALA A N 1
ATOM 2111 C CA . ALA A 1 265 ? 39.629 5.277 -5.206 1.00 51.31 265 ALA A CA 1
ATOM 2112 C C . ALA A 1 265 ? 39.437 6.315 -6.326 1.00 51.31 265 ALA A C 1
ATOM 2114 O O . ALA A 1 265 ? 39.092 7.469 -6.039 1.00 51.31 265 ALA A O 1
ATOM 2115 N N . ARG A 1 266 ? 39.669 5.927 -7.587 1.00 49.97 266 ARG A N 1
ATOM 2116 C CA . ARG A 1 266 ? 39.379 6.795 -8.737 1.00 49.97 266 ARG A CA 1
ATOM 2117 C C . ARG A 1 266 ? 37.860 6.883 -8.915 1.00 49.97 266 ARG A C 1
ATOM 2119 O O . ARG A 1 266 ? 37.132 5.980 -8.514 1.00 49.97 266 ARG A O 1
ATOM 2126 N N . SER A 1 267 ? 37.359 7.962 -9.519 1.00 51.22 267 SER A N 1
ATOM 2127 C CA . SER A 1 267 ? 35.915 8.135 -9.774 1.00 51.22 267 SER A CA 1
ATOM 2128 C C . SER A 1 267 ? 35.314 7.022 -10.641 1.00 51.22 267 SER A C 1
ATOM 2130 O O . SER A 1 267 ? 34.117 6.772 -10.566 1.00 51.22 267 SER A O 1
ATOM 2132 N N . GLU A 1 268 ? 36.148 6.353 -11.437 1.00 53.50 268 GLU A N 1
ATOM 2133 C CA . GLU A 1 268 ? 35.797 5.228 -12.312 1.00 53.50 268 GLU A CA 1
ATOM 2134 C C . GLU A 1 268 ? 35.569 3.908 -11.550 1.00 53.50 268 GLU A C 1
ATOM 2136 O O . GLU A 1 268 ? 34.930 3.006 -12.085 1.00 53.50 268 GLU A O 1
ATOM 2141 N N . ASP A 1 269 ? 36.020 3.811 -10.294 1.00 58.28 269 ASP A N 1
ATOM 2142 C CA . ASP A 1 269 ? 35.897 2.602 -9.465 1.00 58.28 269 ASP A CA 1
ATOM 2143 C C . ASP A 1 269 ? 34.605 2.572 -8.626 1.00 58.28 269 ASP A C 1
ATOM 2145 O O . ASP A 1 269 ? 34.380 1.618 -7.887 1.00 58.28 269 ASP A O 1
ATOM 2149 N N . ILE A 1 270 ? 33.767 3.616 -8.690 1.00 69.25 270 ILE A N 1
ATOM 2150 C CA . ILE A 1 270 ? 32.556 3.740 -7.866 1.00 69.25 270 ILE A CA 1
ATOM 2151 C C . ILE A 1 270 ? 31.388 3.013 -8.547 1.00 69.25 270 ILE A C 1
ATOM 2153 O O . ILE A 1 270 ? 30.962 3.394 -9.637 1.00 69.25 270 ILE A O 1
ATOM 2157 N N . GLU A 1 271 ? 30.823 1.997 -7.881 1.00 82.94 271 GLU A N 1
ATOM 2158 C CA . GLU A 1 271 ? 29.614 1.302 -8.365 1.00 82.94 271 GLU A CA 1
ATOM 2159 C C . GLU A 1 271 ? 28.466 2.302 -8.640 1.00 82.94 271 GLU A C 1
ATOM 2161 O O . GLU A 1 271 ? 27.987 2.977 -7.725 1.00 82.94 271 GLU A O 1
ATOM 2166 N N . THR A 1 272 ? 27.995 2.378 -9.895 1.00 89.06 272 THR A N 1
ATOM 2167 C CA . THR A 1 272 ? 26.826 3.193 -10.271 1.00 89.06 272 THR A CA 1
ATOM 2168 C C . THR A 1 272 ? 25.521 2.584 -9.752 1.00 89.06 272 THR A C 1
ATOM 2170 O O . THR A 1 272 ? 25.433 1.380 -9.488 1.00 89.06 272 THR A O 1
ATOM 2173 N N . TRP A 1 273 ? 24.458 3.390 -9.654 1.00 90.25 273 TRP A N 1
ATOM 2174 C CA . TRP A 1 273 ? 23.147 2.896 -9.218 1.00 90.25 273 TRP A CA 1
ATOM 2175 C C . TRP A 1 273 ? 22.586 1.819 -10.157 1.00 90.25 273 TRP A C 1
ATOM 2177 O O . TRP A 1 273 ? 22.011 0.838 -9.689 1.00 90.25 273 TRP A O 1
ATOM 2187 N N . GLU A 1 274 ? 22.802 1.932 -11.470 1.00 91.50 274 GLU A N 1
ATOM 2188 C CA . GLU A 1 274 ? 22.398 0.908 -12.437 1.00 91.50 274 GLU A CA 1
ATOM 2189 C C . GLU A 1 274 ? 23.179 -0.395 -12.249 1.00 91.50 274 GLU A C 1
ATOM 2191 O O . GLU A 1 274 ? 22.612 -1.480 -12.397 1.00 91.50 274 GLU A O 1
ATOM 2196 N N . ALA A 1 275 ? 24.472 -0.321 -11.914 1.00 90.88 275 ALA A N 1
ATOM 2197 C CA . ALA A 1 275 ? 25.274 -1.502 -11.606 1.00 90.88 275 ALA A CA 1
ATOM 2198 C C . ALA A 1 275 ? 24.772 -2.196 -10.328 1.00 90.88 275 ALA A C 1
ATOM 2200 O O . ALA A 1 275 ? 24.537 -3.409 -10.348 1.00 90.88 275 ALA A O 1
ATOM 2201 N N . ALA A 1 276 ? 24.489 -1.429 -9.269 1.00 91.69 276 ALA A N 1
ATOM 2202 C CA . ALA A 1 276 ? 23.897 -1.948 -8.036 1.00 91.69 276 ALA A CA 1
ATOM 2203 C C . ALA A 1 276 ? 22.523 -2.601 -8.287 1.00 91.69 276 ALA A C 1
ATOM 2205 O O . ALA A 1 276 ? 22.250 -3.703 -7.799 1.00 91.69 276 ALA A O 1
ATOM 2206 N N . VAL A 1 277 ? 21.670 -1.978 -9.110 1.00 94.94 277 VAL A N 1
ATOM 2207 C CA . VAL A 1 277 ? 20.374 -2.544 -9.514 1.00 94.94 277 VAL A CA 1
ATOM 2208 C C . VAL A 1 277 ? 20.547 -3.843 -10.300 1.00 94.94 277 VAL A C 1
ATOM 2210 O O . VAL A 1 277 ? 19.884 -4.827 -9.975 1.00 94.94 277 VAL A O 1
ATOM 2213 N N . ARG A 1 278 ? 21.445 -3.902 -11.293 1.00 94.19 278 ARG A N 1
ATOM 2214 C CA . ARG A 1 278 ? 21.711 -5.141 -12.052 1.00 94.19 278 ARG A CA 1
ATOM 2215 C C . ARG A 1 278 ? 22.215 -6.262 -11.149 1.00 94.19 278 ARG A C 1
ATOM 2217 O O . ARG A 1 278 ? 21.776 -7.397 -11.302 1.00 94.19 278 ARG A O 1
ATOM 2224 N N . ARG A 1 279 ? 23.072 -5.952 -10.176 1.00 93.50 279 ARG A N 1
ATOM 2225 C CA . ARG A 1 279 ? 23.584 -6.931 -9.209 1.00 93.50 279 ARG A CA 1
ATOM 2226 C C . ARG A 1 279 ? 22.476 -7.563 -8.366 1.00 93.50 279 ARG A C 1
ATOM 2228 O O . ARG A 1 279 ? 22.514 -8.761 -8.113 1.00 93.50 279 ARG A O 1
ATOM 2235 N N . VAL A 1 280 ? 21.511 -6.771 -7.898 1.00 94.88 280 VAL A N 1
ATOM 2236 C CA . VAL A 1 280 ? 20.480 -7.251 -6.957 1.00 94.88 280 VAL A CA 1
ATOM 2237 C C . VAL A 1 280 ? 19.225 -7.765 -7.672 1.00 94.88 280 VAL A C 1
ATOM 2239 O O . VAL A 1 280 ? 18.596 -8.724 -7.214 1.00 94.88 280 VAL A O 1
ATOM 2242 N N . LEU A 1 281 ? 18.845 -7.131 -8.784 1.00 96.81 281 LEU A N 1
ATOM 2243 C CA . LEU A 1 281 ? 17.574 -7.336 -9.490 1.00 96.81 281 LEU A CA 1
ATOM 2244 C C . LEU A 1 281 ? 17.741 -7.771 -10.956 1.00 96.81 281 LEU A C 1
ATOM 2246 O O . LEU A 1 281 ? 16.734 -7.893 -11.652 1.00 96.81 281 LEU A O 1
ATOM 2250 N N . GLY A 1 282 ? 18.964 -8.026 -11.433 1.00 94.94 282 GLY A N 1
ATOM 2251 C CA . GLY A 1 282 ? 19.258 -8.338 -12.839 1.00 94.94 282 GLY A CA 1
ATOM 2252 C C . GLY A 1 282 ? 18.377 -9.440 -13.423 1.00 94.94 282 GLY A C 1
ATOM 2253 O O . GLY A 1 282 ? 17.708 -9.210 -14.427 1.00 94.94 282 GLY A O 1
ATOM 2254 N N . ASP A 1 283 ? 18.275 -10.584 -12.744 1.00 95.12 283 ASP A N 1
ATOM 2255 C CA . ASP A 1 283 ? 17.450 -11.718 -13.193 1.00 95.12 283 ASP A CA 1
ATOM 2256 C C . ASP A 1 283 ? 15.952 -11.381 -13.261 1.00 95.12 283 ASP A C 1
ATOM 2258 O O . ASP A 1 283 ? 15.214 -11.852 -14.137 1.00 95.12 283 ASP A O 1
ATOM 2262 N N . LEU A 1 284 ? 15.474 -10.552 -12.327 1.00 96.31 284 LEU A N 1
ATOM 2263 C CA . LEU A 1 284 ? 14.079 -10.121 -12.297 1.00 96.31 284 LEU A CA 1
ATOM 2264 C C . LEU A 1 284 ? 13.782 -9.218 -13.497 1.00 96.31 284 LEU A C 1
ATOM 2266 O 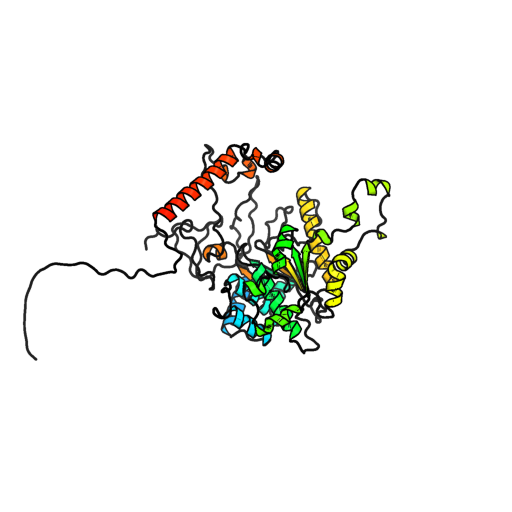O . LEU A 1 284 ? 12.804 -9.454 -14.201 1.00 96.31 284 LEU A O 1
ATOM 2270 N N . ILE A 1 285 ? 14.650 -8.234 -13.746 1.00 94.50 285 ILE A N 1
ATOM 2271 C CA . ILE A 1 285 ? 14.527 -7.285 -14.858 1.00 94.50 285 ILE A CA 1
ATOM 2272 C C . ILE A 1 285 ? 14.642 -8.020 -16.197 1.00 94.50 285 ILE A C 1
ATOM 2274 O O . ILE A 1 285 ? 13.796 -7.836 -17.070 1.00 94.50 285 ILE A O 1
ATOM 2278 N N . ALA A 1 286 ? 15.630 -8.907 -16.344 1.00 92.56 286 ALA A N 1
ATOM 2279 C CA . ALA A 1 286 ? 15.832 -9.693 -17.559 1.00 92.56 286 ALA A CA 1
ATOM 2280 C C . ALA A 1 286 ? 14.609 -10.566 -17.886 1.00 92.56 286 ALA A C 1
ATOM 2282 O O . ALA A 1 286 ? 14.195 -10.662 -19.040 1.00 92.56 286 ALA A O 1
ATOM 2283 N N . SER A 1 287 ? 13.973 -11.152 -16.866 1.00 92.19 287 SER A N 1
ATOM 2284 C CA . SER A 1 287 ? 12.784 -11.992 -17.049 1.00 92.19 287 SER A CA 1
ATOM 2285 C C . SER A 1 287 ? 11.455 -11.229 -17.133 1.00 92.19 287 SER A C 1
ATOM 2287 O O . SER A 1 287 ? 10.410 -11.871 -17.274 1.00 92.19 287 SER A O 1
ATOM 2289 N N . ALA A 1 288 ? 11.468 -9.895 -17.034 1.00 87.12 288 ALA A N 1
ATOM 2290 C CA . ALA A 1 288 ? 10.280 -9.043 -17.138 1.00 87.12 288 ALA A CA 1
ATOM 2291 C C . ALA A 1 288 ? 9.872 -8.725 -18.581 1.00 87.12 288 ALA A C 1
ATOM 2293 O O . ALA A 1 288 ? 8.726 -8.346 -18.845 1.00 87.12 288 ALA A O 1
ATOM 2294 N N . GLY A 1 289 ? 10.807 -8.872 -19.523 1.00 84.19 289 GLY A N 1
ATOM 2295 C CA . GLY A 1 289 ? 10.589 -8.523 -20.920 1.00 84.19 289 GLY A CA 1
ATOM 2296 C C . GLY A 1 289 ? 10.081 -7.086 -21.073 1.00 84.19 289 GLY A C 1
ATOM 2297 O O . GLY A 1 289 ? 10.523 -6.165 -20.390 1.00 84.19 289 GLY A O 1
ATOM 2298 N N . ARG A 1 290 ? 9.123 -6.885 -21.979 1.00 79.50 290 ARG A N 1
ATOM 2299 C CA . ARG A 1 290 ? 8.593 -5.551 -22.305 1.00 79.50 290 ARG A CA 1
ATOM 2300 C C . ARG A 1 290 ? 7.666 -4.954 -21.238 1.00 79.50 290 ARG A C 1
ATOM 2302 O O . ARG A 1 290 ? 7.479 -3.739 -21.235 1.00 79.50 290 ARG A O 1
ATOM 2309 N N . ASN A 1 291 ? 7.042 -5.800 -20.413 1.00 85.75 291 ASN A N 1
ATOM 2310 C CA . ASN A 1 291 ? 6.075 -5.347 -19.413 1.00 85.75 291 ASN A CA 1
ATOM 2311 C C . ASN A 1 291 ? 6.821 -4.678 -18.254 1.00 85.75 291 ASN A C 1
ATOM 2313 O O . ASN A 1 291 ? 6.319 -3.731 -17.675 1.00 85.75 291 ASN A O 1
ATOM 2317 N N . GLY A 1 292 ? 8.069 -5.075 -17.997 1.00 91.06 292 GLY A N 1
ATOM 2318 C CA . GLY A 1 292 ? 8.871 -4.486 -16.934 1.00 91.06 292 GLY A CA 1
ATOM 2319 C C . GLY A 1 292 ? 8.415 -4.939 -15.550 1.00 91.06 292 GLY A C 1
ATOM 2320 O O . GLY A 1 292 ? 7.662 -5.900 -15.401 1.00 91.06 292 GLY A O 1
ATOM 2321 N N . VAL A 1 293 ? 8.929 -4.280 -14.524 1.00 94.38 293 VAL A N 1
ATOM 2322 C CA . VAL A 1 293 ? 8.756 -4.636 -13.118 1.00 94.38 293 VAL A CA 1
ATOM 2323 C C . VAL A 1 293 ? 7.848 -3.613 -12.448 1.00 94.38 293 VAL A C 1
ATOM 2325 O O . VAL A 1 293 ? 8.015 -2.408 -12.628 1.00 94.38 293 VAL A O 1
ATOM 2328 N N . CYS A 1 294 ? 6.907 -4.092 -11.639 1.00 95.50 294 CYS A N 1
ATOM 2329 C CA . CYS A 1 294 ? 6.120 -3.248 -10.751 1.00 95.50 294 CYS A CA 1
ATOM 2330 C C . CYS A 1 294 ? 6.831 -3.123 -9.396 1.00 95.50 294 CYS A C 1
ATOM 2332 O O . CYS A 1 294 ? 7.231 -4.125 -8.797 1.00 95.50 294 CYS A O 1
ATOM 2334 N N . VAL A 1 295 ? 7.009 -1.886 -8.932 1.00 97.38 295 VAL A N 1
ATOM 2335 C CA . VAL A 1 295 ? 7.622 -1.583 -7.634 1.00 97.38 295 VAL A CA 1
ATOM 2336 C C . VAL A 1 295 ? 6.525 -1.397 -6.596 1.00 97.38 295 VAL A C 1
ATOM 2338 O O . VAL A 1 295 ? 5.605 -0.607 -6.807 1.00 97.38 295 VAL A O 1
ATOM 2341 N N . ILE A 1 296 ? 6.654 -2.095 -5.471 1.00 98.38 296 ILE A N 1
ATOM 2342 C CA . ILE A 1 296 ? 5.818 -1.933 -4.282 1.00 98.38 296 ILE A CA 1
ATOM 2343 C C . ILE A 1 296 ? 6.729 -1.485 -3.135 1.00 98.38 296 ILE A C 1
ATOM 2345 O O . ILE A 1 296 ? 7.677 -2.188 -2.787 1.00 98.38 296 ILE A O 1
ATOM 2349 N N . ASN A 1 297 ? 6.450 -0.330 -2.542 1.00 96.06 297 ASN A N 1
ATOM 2350 C CA . ASN A 1 297 ? 7.161 0.173 -1.370 1.00 96.06 297 ASN A CA 1
ATOM 2351 C C . ASN A 1 297 ? 6.307 -0.028 -0.120 1.00 96.06 297 ASN A C 1
ATOM 2353 O O . ASN A 1 297 ? 5.197 0.499 -0.048 1.00 96.06 297 ASN A O 1
ATOM 2357 N N . ASP A 1 298 ? 6.839 -0.735 0.874 1.00 95.44 298 ASP A N 1
ATOM 2358 C CA . ASP A 1 298 ? 6.302 -0.716 2.235 1.00 95.44 298 ASP A CA 1
ATOM 2359 C C . ASP A 1 298 ? 7.012 0.366 3.058 1.00 95.44 298 ASP A C 1
ATOM 2361 O O . ASP A 1 298 ? 8.221 0.546 2.929 1.00 95.44 298 ASP A O 1
ATOM 2365 N N . GLU A 1 299 ? 6.269 1.087 3.896 1.00 91.56 299 GLU A N 1
ATOM 2366 C CA . GLU A 1 299 ? 6.745 2.268 4.635 1.00 91.56 299 GLU A CA 1
ATOM 2367 C C . GLU A 1 299 ? 7.378 3.332 3.723 1.00 91.56 299 GLU A C 1
ATOM 2369 O O . GLU A 1 299 ? 8.491 3.818 3.931 1.00 91.56 299 GLU A O 1
ATOM 2374 N N . ALA A 1 300 ? 6.625 3.715 2.688 1.00 90.50 300 ALA A N 1
ATOM 2375 C CA . ALA A 1 300 ? 7.078 4.617 1.628 1.00 90.50 300 ALA A CA 1
ATOM 2376 C C . ALA A 1 300 ? 7.571 6.002 2.097 1.00 90.50 300 ALA A C 1
ATOM 2378 O O . ALA A 1 300 ? 8.249 6.687 1.331 1.00 90.50 300 ALA A O 1
ATOM 2379 N N . HIS A 1 301 ? 7.269 6.404 3.336 1.00 87.88 301 HIS A N 1
ATOM 2380 C CA . HIS A 1 301 ? 7.794 7.629 3.946 1.00 87.88 301 HIS A CA 1
ATOM 2381 C C . HIS A 1 301 ? 9.318 7.615 4.126 1.00 87.88 301 HIS A C 1
ATOM 2383 O O . HIS A 1 301 ? 9.924 8.671 4.217 1.00 87.88 301 HIS A O 1
ATOM 2389 N N . HIS A 1 302 ? 9.959 6.443 4.100 1.00 87.31 302 HIS A N 1
ATOM 2390 C CA . HIS A 1 302 ? 11.419 6.325 4.084 1.00 87.31 302 HIS A CA 1
ATOM 2391 C C . HIS A 1 302 ? 12.039 6.466 2.684 1.00 87.31 302 HIS A C 1
ATOM 2393 O O . HIS A 1 302 ? 13.258 6.416 2.550 1.00 87.31 302 HIS A O 1
ATOM 2399 N N . CYS A 1 303 ? 11.233 6.598 1.626 1.00 89.88 303 CYS A N 1
ATOM 2400 C CA . CYS A 1 303 ? 11.700 6.684 0.245 1.00 89.88 303 CYS A CA 1
ATOM 2401 C C . CYS A 1 303 ? 11.407 8.073 -0.332 1.00 89.88 303 CYS A C 1
ATOM 2403 O O . CYS A 1 303 ? 10.412 8.273 -1.041 1.00 89.88 303 CYS A O 1
ATOM 2405 N N . TYR A 1 304 ? 12.302 9.018 -0.055 1.00 85.19 304 TYR A N 1
ATOM 2406 C CA . TYR A 1 304 ? 12.258 10.390 -0.555 1.00 85.19 304 TYR A CA 1
ATOM 2407 C C . TYR A 1 304 ? 13.642 10.837 -1.032 1.00 85.19 304 TYR A C 1
ATOM 2409 O O . TYR A 1 304 ? 14.659 10.258 -0.648 1.00 85.19 304 TYR A O 1
ATOM 2417 N N . LEU A 1 305 ? 13.674 11.861 -1.886 1.00 80.12 305 LEU A N 1
ATOM 2418 C CA . LEU A 1 305 ? 14.909 12.543 -2.251 1.00 80.12 305 LEU A CA 1
ATOM 2419 C C . LEU A 1 305 ? 15.227 13.579 -1.162 1.00 80.12 305 LEU A C 1
ATOM 2421 O O . LEU A 1 305 ? 14.439 14.512 -0.995 1.00 80.12 305 LEU A O 1
ATOM 2425 N N . PRO A 1 306 ? 16.330 13.440 -0.406 1.00 73.50 306 PRO A N 1
ATOM 2426 C CA . PRO A 1 306 ? 16.685 14.438 0.594 1.00 73.50 306 PRO A CA 1
ATOM 2427 C C . PRO A 1 306 ? 17.037 15.783 -0.061 1.00 73.50 306 PRO A C 1
ATOM 2429 O O . PRO A 1 306 ? 17.644 15.788 -1.135 1.00 73.50 306 PRO A O 1
ATOM 2432 N N . PRO A 1 307 ? 16.710 16.922 0.571 1.00 67.69 307 PRO A N 1
ATOM 2433 C CA . PRO A 1 307 ? 17.109 18.236 0.078 1.00 67.69 307 PRO A CA 1
ATOM 2434 C C . PRO A 1 307 ? 18.624 18.458 0.217 1.00 67.69 307 PRO A C 1
ATOM 2436 O O . PRO A 1 307 ? 19.281 17.886 1.084 1.00 67.69 307 PRO A O 1
ATOM 2439 N N . GLU A 1 308 ? 19.185 19.341 -0.611 1.00 59.50 308 GLU A N 1
ATOM 2440 C CA . GLU A 1 308 ? 20.641 19.548 -0.737 1.00 59.50 308 GLU A CA 1
ATOM 2441 C C . GLU A 1 308 ? 21.321 20.235 0.475 1.00 59.50 308 GLU A C 1
ATOM 2443 O O . GLU A 1 308 ? 22.549 20.318 0.542 1.00 59.50 308 GLU A O 1
ATOM 2448 N N . GLN A 1 309 ? 20.564 20.746 1.453 1.00 60.78 309 GLN A N 1
ATOM 2449 C CA . GLN A 1 309 ? 21.106 21.558 2.553 1.00 60.78 309 GLN A CA 1
ATOM 2450 C C . GLN A 1 309 ? 21.831 20.732 3.638 1.00 60.78 309 GLN A C 1
ATOM 2452 O O . GLN A 1 309 ? 21.512 19.575 3.907 1.00 60.78 309 GLN A O 1
ATOM 2457 N N . LYS A 1 310 ? 22.822 21.338 4.317 1.00 53.41 310 LYS A N 1
ATOM 2458 C CA . LYS A 1 310 ? 23.604 20.681 5.387 1.00 53.41 310 LYS A CA 1
ATOM 2459 C C . LYS A 1 310 ? 22.761 20.474 6.660 1.00 53.41 310 LYS A C 1
ATOM 2461 O O . LYS A 1 310 ? 22.466 21.437 7.358 1.00 53.41 310 LYS A O 1
ATOM 2466 N N . ARG A 1 311 ? 22.464 19.211 6.996 1.00 56.69 311 ARG A N 1
ATOM 2467 C CA . ARG A 1 311 ? 21.646 18.782 8.157 1.00 56.69 311 ARG A CA 1
ATOM 2468 C C . ARG A 1 311 ? 22.460 18.287 9.367 1.00 56.69 311 ARG A C 1
ATOM 2470 O O . ARG A 1 311 ? 23.685 18.145 9.274 1.00 56.69 311 ARG A O 1
ATOM 2477 N N . ALA A 1 312 ? 21.805 18.024 10.505 1.00 57.22 312 ALA A N 1
ATOM 2478 C CA . ALA A 1 312 ? 22.433 17.438 11.697 1.00 57.22 312 ALA A CA 1
ATOM 2479 C C . ALA A 1 312 ? 22.827 15.962 11.474 1.00 57.22 312 ALA A C 1
ATOM 2481 O O . ALA A 1 312 ? 22.398 15.319 10.523 1.00 57.22 312 ALA A O 1
ATOM 2482 N N . ARG A 1 313 ? 23.695 15.398 12.328 1.00 51.91 313 ARG A N 1
ATOM 2483 C CA . ARG A 1 313 ? 24.295 14.067 12.087 1.00 51.91 313 ARG A CA 1
ATOM 2484 C C . ARG A 1 313 ? 23.280 12.912 12.059 1.00 51.91 313 ARG A C 1
ATOM 2486 O O . ARG A 1 313 ? 23.483 12.001 11.270 1.00 51.91 313 ARG A O 1
ATOM 2493 N N . ALA A 1 314 ? 22.235 12.944 12.889 1.00 50.62 314 ALA A N 1
ATOM 2494 C CA . ALA A 1 314 ? 21.199 11.904 12.903 1.00 50.62 314 ALA A CA 1
ATOM 2495 C C . ALA A 1 314 ? 20.332 11.950 11.632 1.00 50.62 314 ALA A C 1
ATOM 2497 O O . ALA A 1 314 ? 20.119 10.916 11.004 1.00 50.62 314 ALA A O 1
ATOM 2498 N N . ASP A 1 315 ? 19.950 13.154 11.200 1.00 60.50 315 ASP A N 1
ATOM 2499 C CA . ASP A 1 315 ? 19.204 13.374 9.954 1.00 60.50 315 ASP A CA 1
ATOM 2500 C C . ASP A 1 315 ? 20.007 12.912 8.733 1.00 60.50 315 ASP A C 1
ATOM 2502 O O . ASP A 1 315 ? 19.462 12.303 7.820 1.00 60.50 315 ASP A O 1
ATOM 2506 N N . LYS A 1 316 ? 21.338 13.092 8.748 1.00 67.31 316 LYS A N 1
ATOM 2507 C CA . LYS A 1 316 ? 22.215 12.598 7.673 1.00 67.31 316 LYS A CA 1
ATOM 2508 C C . LYS A 1 316 ? 22.141 11.084 7.476 1.00 67.31 316 LYS A C 1
ATOM 2510 O O . LYS A 1 316 ? 22.298 10.629 6.344 1.00 67.31 316 LYS A O 1
ATOM 2515 N N . ASP A 1 317 ? 21.958 10.301 8.539 1.00 73.44 317 ASP A N 1
ATOM 2516 C CA . ASP A 1 317 ? 21.877 8.843 8.419 1.00 73.44 317 ASP A CA 1
ATOM 2517 C C . ASP A 1 317 ? 20.533 8.409 7.824 1.00 73.44 317 ASP A C 1
ATOM 2519 O O . ASP A 1 317 ? 20.503 7.504 6.987 1.00 73.44 317 ASP A O 1
ATOM 2523 N N . GLU A 1 318 ? 19.434 9.054 8.217 1.00 75.19 318 GLU A N 1
ATOM 2524 C CA . GLU A 1 318 ? 18.110 8.814 7.636 1.00 75.19 318 GLU A CA 1
ATOM 2525 C C . GLU A 1 318 ? 18.051 9.261 6.173 1.00 75.19 318 GLU A C 1
ATOM 2527 O O . GLU A 1 318 ? 17.672 8.474 5.308 1.00 75.19 318 GLU A O 1
ATOM 2532 N N . ASP A 1 319 ? 18.572 10.446 5.865 1.00 79.25 319 ASP A N 1
ATOM 2533 C CA . ASP A 1 319 ? 18.660 10.957 4.499 1.00 79.25 319 ASP A CA 1
ATOM 2534 C C . ASP A 1 319 ? 19.519 10.079 3.606 1.00 79.25 319 ASP A C 1
ATOM 2536 O O . ASP A 1 319 ? 19.164 9.808 2.461 1.00 79.25 319 ASP A O 1
ATOM 2540 N N . ARG A 1 320 ? 20.642 9.568 4.117 1.00 81.88 320 ARG A N 1
ATOM 2541 C CA . ARG A 1 320 ? 21.469 8.630 3.358 1.00 81.88 320 ARG A CA 1
ATOM 2542 C C . ARG A 1 320 ? 20.697 7.351 3.037 1.00 81.88 320 ARG A C 1
ATOM 2544 O O . ARG A 1 320 ? 20.828 6.832 1.929 1.00 81.88 320 ARG A O 1
ATOM 2551 N N . ARG A 1 321 ? 19.892 6.838 3.974 1.00 84.75 321 ARG A N 1
ATOM 2552 C CA . ARG A 1 321 ? 19.033 5.662 3.744 1.00 84.75 321 ARG A CA 1
ATOM 2553 C C . ARG A 1 321 ? 17.949 5.966 2.712 1.00 84.75 321 ARG A C 1
ATOM 2555 O O . ARG A 1 321 ? 17.792 5.188 1.770 1.00 84.75 321 ARG A O 1
ATOM 2562 N N . ALA A 1 322 ? 17.272 7.104 2.852 1.00 86.06 322 ALA A N 1
ATOM 2563 C CA . ALA A 1 322 ? 16.243 7.557 1.926 1.00 86.06 322 ALA A CA 1
ATOM 2564 C C . ALA A 1 322 ? 16.801 7.752 0.511 1.00 86.06 322 ALA A C 1
ATOM 2566 O O . ALA A 1 322 ? 16.238 7.234 -0.452 1.00 86.06 322 ALA A O 1
ATOM 2567 N N . ALA A 1 323 ? 17.978 8.371 0.389 1.00 86.25 323 ALA A N 1
ATOM 2568 C CA . ALA A 1 323 ? 18.676 8.554 -0.876 1.00 86.25 323 ALA A CA 1
ATOM 2569 C C . ALA A 1 323 ? 19.041 7.221 -1.541 1.00 86.25 323 ALA A C 1
ATOM 2571 O O . ALA A 1 323 ? 18.854 7.087 -2.747 1.00 86.25 323 ALA A O 1
ATOM 2572 N N . VAL A 1 324 ? 19.544 6.223 -0.799 1.00 89.75 324 VAL A N 1
ATOM 2573 C CA . VAL A 1 324 ? 19.834 4.888 -1.365 1.00 89.75 324 VAL A CA 1
ATOM 2574 C C . VAL A 1 324 ? 18.562 4.268 -1.941 1.00 89.75 324 VAL A C 1
ATOM 2576 O O . VAL A 1 324 ? 18.563 3.780 -3.074 1.00 89.75 324 VAL A O 1
ATOM 2579 N N . TRP A 1 325 ? 17.463 4.314 -1.188 1.00 92.12 325 TRP A N 1
ATOM 2580 C CA . TRP A 1 325 ? 16.183 3.761 -1.619 1.00 92.12 325 TRP A CA 1
ATOM 2581 C C . TRP A 1 325 ? 15.642 4.487 -2.854 1.00 92.12 325 TRP A C 1
ATOM 2583 O O . TRP A 1 325 ? 15.366 3.856 -3.877 1.00 92.12 325 TRP A O 1
ATOM 2593 N N . PHE A 1 326 ? 15.554 5.814 -2.795 1.00 91.75 326 PHE A N 1
ATOM 2594 C CA . PHE A 1 326 ? 15.017 6.637 -3.871 1.00 91.75 326 PHE A CA 1
ATOM 2595 C C . PHE A 1 326 ? 15.853 6.516 -5.152 1.00 91.75 326 PHE A C 1
ATOM 2597 O O . PHE A 1 326 ? 15.305 6.257 -6.225 1.00 91.75 326 PHE A O 1
ATOM 2604 N N . ASN A 1 327 ? 17.184 6.607 -5.050 1.00 91.81 327 ASN A N 1
ATOM 2605 C CA . ASN A 1 327 ? 18.073 6.483 -6.208 1.00 91.81 327 ASN A CA 1
ATOM 2606 C C . ASN A 1 327 ? 18.017 5.094 -6.851 1.00 91.81 327 ASN A C 1
ATOM 2608 O O . ASN A 1 327 ? 18.168 4.982 -8.065 1.00 91.81 327 ASN A O 1
ATOM 2612 N N . THR A 1 328 ? 17.743 4.043 -6.075 1.00 93.62 328 THR A N 1
ATOM 2613 C CA . THR A 1 328 ? 17.527 2.696 -6.623 1.00 93.62 328 THR A CA 1
ATOM 2614 C C . THR A 1 328 ? 16.288 2.653 -7.521 1.00 93.62 328 THR A C 1
ATOM 2616 O O . THR A 1 328 ? 16.329 2.106 -8.624 1.00 93.62 328 THR A O 1
ATOM 2619 N N . ILE A 1 329 ? 15.179 3.251 -7.078 1.00 93.88 329 ILE A N 1
ATOM 2620 C CA . ILE A 1 329 ? 13.941 3.324 -7.867 1.00 93.88 329 ILE A CA 1
ATOM 2621 C C . ILE A 1 329 ? 14.135 4.217 -9.095 1.00 93.88 329 ILE A C 1
ATOM 2623 O O . ILE A 1 329 ? 13.683 3.877 -10.191 1.00 93.88 329 ILE A O 1
ATOM 2627 N N . ARG A 1 330 ? 14.865 5.323 -8.936 1.00 92.12 330 ARG A N 1
ATOM 2628 C CA . ARG A 1 330 ? 15.257 6.187 -10.047 1.00 92.12 330 ARG A CA 1
ATOM 2629 C C . ARG A 1 330 ? 16.061 5.425 -11.103 1.00 92.12 330 ARG A C 1
ATOM 2631 O O . ARG A 1 330 ? 15.700 5.455 -12.274 1.00 92.12 330 ARG A O 1
ATOM 2638 N N . ALA A 1 331 ? 17.058 4.645 -10.688 1.00 93.06 331 ALA A N 1
ATOM 2639 C CA . ALA A 1 331 ? 17.840 3.811 -11.595 1.00 93.06 331 ALA A CA 1
ATOM 2640 C C . ALA A 1 331 ? 16.980 2.752 -12.308 1.00 93.06 331 ALA A C 1
ATOM 2642 O O . ALA A 1 331 ? 17.153 2.534 -13.505 1.00 93.06 331 ALA A O 1
ATOM 2643 N N . LEU A 1 332 ? 15.995 2.138 -11.636 1.00 93.44 332 LEU A N 1
ATOM 2644 C CA . LEU A 1 332 ? 15.035 1.241 -12.300 1.00 93.44 332 LEU A CA 1
ATOM 2645 C C . LEU A 1 332 ? 14.268 1.948 -13.429 1.00 93.44 332 LEU A C 1
ATOM 2647 O O . LEU A 1 332 ? 14.081 1.369 -14.503 1.00 93.44 332 LEU A O 1
ATOM 2651 N N . ARG A 1 333 ? 13.834 3.195 -13.216 1.00 91.38 333 ARG A N 1
ATOM 2652 C CA . ARG A 1 333 ? 13.208 4.007 -14.268 1.00 91.38 333 ARG A CA 1
ATOM 2653 C C . ARG A 1 333 ? 14.188 4.303 -15.401 1.00 91.38 333 ARG A C 1
ATOM 2655 O O . ARG A 1 333 ? 13.824 4.099 -16.557 1.00 91.38 333 ARG A O 1
ATOM 2662 N N . ASP A 1 334 ? 15.397 4.760 -15.091 1.00 90.25 334 ASP A N 1
ATOM 2663 C CA . ASP A 1 334 ? 16.386 5.188 -16.092 1.00 90.25 334 ASP A CA 1
ATOM 2664 C C . ASP A 1 334 ? 16.857 4.008 -16.958 1.00 90.25 334 ASP A C 1
ATOM 2666 O O . ASP A 1 334 ? 17.008 4.122 -18.175 1.00 90.25 334 ASP A O 1
ATOM 2670 N N . MET A 1 335 ? 16.927 2.814 -16.363 1.00 90.56 335 MET A N 1
ATOM 2671 C CA . MET A 1 335 ? 17.131 1.539 -17.057 1.00 90.56 335 MET A CA 1
ATOM 2672 C C . MET A 1 335 ? 15.913 1.071 -17.874 1.00 90.56 335 MET A C 1
ATOM 2674 O O . MET A 1 335 ? 15.967 0.014 -18.506 1.00 90.56 335 MET A O 1
ATOM 2678 N N . ARG A 1 336 ? 14.799 1.815 -17.854 1.00 88.38 336 ARG A N 1
ATOM 2679 C CA . ARG A 1 336 ? 13.502 1.460 -18.458 1.00 88.38 336 ARG A CA 1
ATOM 2680 C C . ARG A 1 336 ? 12.937 0.134 -17.937 1.00 88.38 336 ARG A C 1
ATOM 2682 O O . ARG A 1 336 ? 12.179 -0.543 -18.633 1.00 88.38 336 ARG A O 1
ATOM 2689 N N . ALA A 1 337 ? 13.289 -0.236 -16.706 1.00 91.94 337 ALA A N 1
ATOM 2690 C CA . ALA A 1 337 ? 12.839 -1.468 -16.072 1.00 91.94 337 ALA A CA 1
ATOM 2691 C C . ALA A 1 337 ? 11.381 -1.384 -15.594 1.00 91.94 337 ALA A C 1
ATOM 2693 O O . ALA A 1 337 ? 10.753 -2.422 -15.433 1.00 91.94 337 ALA A O 1
ATOM 2694 N N . LEU A 1 338 ? 10.808 -0.184 -15.436 1.00 90.56 338 LEU A N 1
ATOM 2695 C CA . LEU A 1 338 ? 9.403 0.040 -15.035 1.00 90.56 338 LEU A CA 1
ATOM 2696 C C . LEU A 1 338 ? 8.396 -0.068 -16.203 1.00 90.56 338 LEU A C 1
ATOM 2698 O O . LEU A 1 338 ? 7.292 0.481 -16.156 1.00 90.56 338 LEU A O 1
ATOM 2702 N N . GLY A 1 339 ? 8.791 -0.774 -17.265 1.00 78.94 339 GLY A N 1
ATOM 2703 C CA . GLY A 1 339 ? 8.010 -0.988 -18.480 1.00 78.94 339 GLY A CA 1
ATOM 2704 C C . GLY A 1 339 ? 8.065 0.200 -19.444 1.00 78.94 339 GLY A C 1
ATOM 2705 O O . GLY A 1 339 ? 8.139 1.361 -19.037 1.00 78.94 339 GLY A O 1
ATOM 2706 N N . ARG A 1 340 ? 8.044 -0.094 -20.751 1.00 67.75 340 ARG A N 1
ATOM 2707 C CA . ARG A 1 340 ? 8.075 0.933 -21.805 1.00 67.75 340 ARG A CA 1
ATOM 2708 C C . ARG A 1 340 ? 6.727 1.638 -21.872 1.00 67.75 340 ARG A C 1
ATOM 2710 O O . ARG A 1 340 ? 5.702 0.991 -22.078 1.00 67.75 340 ARG A O 1
ATOM 2717 N N . SER A 1 341 ? 6.730 2.952 -21.732 1.00 63.59 341 SER A N 1
ATOM 2718 C CA . SER A 1 341 ? 5.516 3.740 -21.858 1.00 63.59 341 SER A CA 1
ATOM 2719 C C . SER A 1 341 ? 5.031 3.874 -23.298 1.00 63.59 341 SER A C 1
ATOM 2721 O O . SER A 1 341 ? 5.796 3.914 -24.262 1.00 63.59 341 SER A O 1
ATOM 2723 N N . ASP A 1 342 ? 3.722 4.044 -23.394 1.00 51.75 342 ASP A N 1
ATOM 2724 C CA . ASP A 1 342 ? 3.071 4.970 -24.319 1.00 51.75 342 ASP A CA 1
ATOM 2725 C C . ASP A 1 342 ? 3.679 6.391 -24.285 1.00 51.75 342 ASP A C 1
ATOM 2727 O O . ASP A 1 342 ? 4.493 6.745 -23.434 1.00 51.75 342 ASP A O 1
ATOM 2731 N N . ALA A 1 343 ? 3.292 7.218 -25.252 1.00 46.28 343 ALA A N 1
ATOM 2732 C CA . ALA A 1 343 ? 3.998 8.442 -25.625 1.00 46.28 343 ALA A CA 1
ATOM 2733 C C . ALA A 1 343 ? 4.066 9.566 -24.561 1.00 46.28 343 ALA A C 1
ATOM 2735 O O . ALA A 1 343 ? 4.758 10.547 -24.806 1.00 46.28 343 ALA A O 1
ATOM 2736 N N . GLN A 1 344 ? 3.382 9.466 -23.411 1.00 45.06 344 GLN A N 1
ATOM 2737 C CA . GLN A 1 344 ? 3.297 10.569 -22.436 1.00 45.06 344 GLN A CA 1
ATOM 2738 C C . GLN A 1 344 ? 4.167 10.421 -21.177 1.00 45.06 344 GLN A C 1
ATOM 2740 O O . GLN A 1 344 ? 4.640 11.433 -20.669 1.00 45.06 344 GLN A O 1
ATOM 2745 N N . SER A 1 345 ? 4.357 9.215 -20.621 1.00 49.28 345 SER A N 1
ATOM 2746 C CA . SER A 1 345 ? 4.860 9.070 -19.238 1.00 49.28 345 SER A CA 1
ATOM 2747 C C . SER A 1 345 ? 6.288 8.547 -19.080 1.00 49.28 345 SER A C 1
ATOM 2749 O O . SER A 1 345 ? 6.809 8.586 -17.967 1.00 49.28 345 SER A O 1
ATOM 2751 N N . GLY A 1 346 ? 6.914 7.974 -20.107 1.00 55.84 346 GLY A N 1
ATOM 2752 C CA . GLY A 1 346 ? 8.215 7.293 -19.964 1.00 55.84 346 GLY A CA 1
ATOM 2753 C C . GLY A 1 346 ? 8.186 5.972 -19.161 1.00 55.84 346 GLY A C 1
ATOM 2754 O O . GLY A 1 346 ? 9.091 5.156 -19.312 1.00 55.84 346 GLY A O 1
ATOM 2755 N N . GLN A 1 347 ? 7.155 5.738 -18.331 1.00 68.12 347 GLN A N 1
ATOM 2756 C CA . GLN A 1 347 ? 6.959 4.571 -17.453 1.00 68.12 347 GLN A CA 1
ATOM 2757 C C . GLN A 1 347 ? 5.590 3.901 -17.673 1.00 68.12 347 GLN A C 1
ATOM 2759 O O . GLN A 1 347 ? 4.561 4.587 -17.687 1.00 68.12 347 GLN A O 1
ATOM 2764 N N . ALA A 1 348 ? 5.554 2.568 -17.803 1.00 72.12 348 ALA A N 1
ATOM 2765 C CA . ALA A 1 348 ? 4.299 1.808 -17.875 1.00 72.12 348 ALA A CA 1
ATOM 2766 C C . ALA A 1 348 ? 3.704 1.523 -16.486 1.00 72.12 348 ALA A C 1
ATOM 2768 O O . ALA A 1 348 ? 2.481 1.563 -16.325 1.00 72.12 348 ALA A O 1
ATOM 2769 N N . HIS A 1 349 ? 4.559 1.284 -15.486 1.00 87.25 349 HIS A N 1
ATOM 2770 C CA . HIS A 1 349 ? 4.181 1.009 -14.102 1.00 87.25 349 HIS A CA 1
ATOM 2771 C C . HIS A 1 349 ? 4.611 2.154 -13.164 1.00 87.25 349 HIS A C 1
ATOM 2773 O O . HIS A 1 349 ? 5.799 2.457 -13.098 1.00 87.25 349 HIS A O 1
ATOM 2779 N N . PRO A 1 350 ? 3.681 2.772 -12.412 1.00 91.62 350 PRO A N 1
ATOM 2780 C CA . PRO A 1 350 ? 4.013 3.634 -11.296 1.00 91.62 350 PRO A CA 1
ATOM 2781 C C . PRO A 1 350 ? 4.561 2.801 -10.136 1.00 91.62 350 PRO A C 1
ATOM 2783 O O . PRO A 1 350 ? 4.299 1.598 -10.021 1.00 91.62 350 PRO A O 1
ATOM 2786 N N . VAL A 1 351 ? 5.266 3.479 -9.242 1.00 95.31 351 VAL A N 1
ATOM 2787 C CA . VAL A 1 351 ? 5.634 2.951 -7.931 1.00 95.31 351 VAL A CA 1
ATOM 2788 C C . VAL A 1 351 ? 4.393 2.959 -7.042 1.00 95.31 351 VAL A C 1
ATOM 2790 O O . VAL A 1 351 ? 3.724 3.986 -6.915 1.00 95.31 351 VAL A O 1
ATOM 2793 N N . LEU A 1 352 ? 4.069 1.814 -6.447 1.00 97.69 352 LEU A N 1
ATOM 2794 C CA . LEU A 1 352 ? 2.936 1.672 -5.540 1.00 97.69 352 LEU A CA 1
ATOM 2795 C C . LEU A 1 352 ? 3.428 1.802 -4.102 1.00 97.69 352 LEU A C 1
ATOM 2797 O O . LEU A 1 352 ? 4.116 0.922 -3.589 1.00 97.69 352 LEU A O 1
ATOM 2801 N N . ASP A 1 353 ? 3.089 2.914 -3.469 1.00 97.44 353 ASP A N 1
ATOM 2802 C CA . ASP A 1 353 ? 3.508 3.249 -2.116 1.00 97.44 353 ASP A CA 1
ATOM 2803 C C . ASP A 1 353 ? 2.442 2.834 -1.098 1.00 97.44 353 ASP A C 1
ATOM 2805 O O . ASP A 1 353 ? 1.290 3.253 -1.188 1.00 97.44 353 ASP A O 1
ATOM 2809 N N . PHE A 1 354 ? 2.837 2.081 -0.077 1.00 97.31 354 PHE A N 1
ATOM 2810 C CA . PHE A 1 354 ? 2.004 1.754 1.076 1.00 97.31 354 PHE A CA 1
ATOM 2811 C C . PHE A 1 354 ? 2.627 2.362 2.331 1.00 97.31 354 PHE A C 1
ATOM 2813 O O . PHE A 1 354 ? 3.801 2.145 2.632 1.00 97.31 354 PHE A O 1
ATOM 2820 N N . SER A 1 355 ? 1.854 3.149 3.077 1.00 93.44 355 SER A N 1
ATOM 2821 C CA . SER A 1 355 ? 2.335 3.803 4.299 1.00 93.44 355 SER A CA 1
ATOM 2822 C C . SER A 1 355 ? 1.170 4.123 5.229 1.00 93.44 355 SER A C 1
ATOM 2824 O O . SER A 1 355 ? 0.080 4.449 4.767 1.00 93.44 355 SER A O 1
ATOM 2826 N N . ALA A 1 356 ? 1.391 4.059 6.541 1.00 89.56 356 ALA A N 1
ATOM 2827 C CA . ALA A 1 356 ? 0.422 4.595 7.505 1.00 89.56 356 ALA A CA 1
ATOM 2828 C C . ALA A 1 356 ? 0.541 6.120 7.646 1.00 89.56 356 ALA A C 1
ATOM 2830 O O . ALA A 1 356 ? -0.436 6.808 7.936 1.00 89.56 356 ALA A O 1
ATOM 2831 N N . THR A 1 357 ? 1.741 6.639 7.400 1.00 86.56 357 THR A N 1
ATOM 2832 C CA . THR A 1 357 ? 2.128 8.036 7.598 1.00 86.56 357 THR A CA 1
ATOM 2833 C C . THR A 1 357 ? 2.884 8.523 6.363 1.00 86.56 357 THR A C 1
ATOM 2835 O O . THR A 1 357 ? 4.105 8.637 6.410 1.00 86.56 357 THR A O 1
ATOM 2838 N N . PRO A 1 358 ? 2.222 8.725 5.209 1.00 88.31 358 PRO A N 1
ATOM 2839 C CA . PRO A 1 358 ? 2.867 9.208 3.984 1.00 88.31 358 PRO A CA 1
ATOM 2840 C C . PRO A 1 358 ? 3.180 10.706 4.098 1.00 88.31 358 PRO A C 1
ATOM 2842 O O . PRO A 1 358 ? 2.557 11.529 3.435 1.00 88.31 358 PRO A O 1
ATOM 2845 N N . LEU A 1 359 ? 4.088 11.047 5.005 1.00 85.25 359 LEU A N 1
ATOM 2846 C CA . LEU A 1 359 ? 4.529 12.404 5.294 1.00 85.25 359 LEU A CA 1
ATOM 2847 C C . LEU A 1 359 ? 5.964 12.573 4.809 1.00 85.25 359 LEU A C 1
ATOM 2849 O O . LEU A 1 359 ? 6.760 11.631 4.875 1.00 85.25 359 LEU A O 1
ATOM 2853 N N . TRP A 1 360 ? 6.296 13.778 4.365 1.00 75.56 360 TRP A N 1
ATOM 2854 C CA . TRP A 1 360 ? 7.682 14.178 4.187 1.00 75.56 360 TRP A CA 1
ATOM 2855 C C . TRP A 1 360 ? 8.377 14.193 5.545 1.00 75.56 360 TRP A C 1
ATOM 2857 O O . TRP A 1 360 ? 7.956 14.892 6.466 1.00 75.56 360 TRP A O 1
ATOM 2867 N N . ILE A 1 361 ? 9.458 13.427 5.666 1.00 63.97 361 ILE A N 1
ATOM 2868 C CA . ILE A 1 361 ? 10.361 13.513 6.812 1.00 63.97 361 ILE A CA 1
ATOM 2869 C C . ILE A 1 361 ? 11.364 14.620 6.486 1.00 63.97 361 ILE A C 1
ATOM 2871 O O . ILE A 1 361 ? 12.513 14.382 6.120 1.00 63.97 361 ILE A O 1
ATOM 2875 N N . ASP A 1 362 ? 10.890 15.864 6.516 1.00 52.56 362 ASP A N 1
ATOM 2876 C CA . ASP A 1 362 ? 11.780 17.017 6.525 1.00 52.56 362 ASP A CA 1
ATOM 2877 C C . ASP A 1 362 ? 12.009 17.436 7.974 1.00 52.56 362 ASP A C 1
ATOM 2879 O O . ASP A 1 362 ? 11.217 18.150 8.574 1.00 52.56 362 ASP A O 1
ATOM 2883 N N . THR A 1 363 ? 13.088 16.938 8.570 1.00 45.66 363 THR A N 1
ATOM 2884 C CA . THR A 1 363 ? 13.503 17.340 9.919 1.00 45.66 363 THR A CA 1
ATOM 2885 C C . THR A 1 363 ? 14.296 18.652 9.929 1.00 45.66 363 THR A C 1
ATOM 2887 O O . THR A 1 363 ? 14.713 19.102 10.996 1.00 45.66 363 THR A O 1
ATOM 2890 N N . ALA A 1 364 ? 14.542 19.270 8.765 1.00 38.53 364 ALA A N 1
ATOM 2891 C CA . ALA A 1 364 ? 15.532 20.335 8.613 1.00 38.53 364 ALA A CA 1
ATOM 2892 C C . ALA A 1 364 ? 14.969 21.676 8.157 1.00 38.53 364 ALA A C 1
ATOM 2894 O O . ALA A 1 364 ? 15.440 22.717 8.623 1.00 38.53 364 ALA A O 1
ATOM 2895 N N . SER A 1 365 ? 13.986 21.689 7.258 1.00 39.38 365 SER A N 1
ATOM 2896 C CA . SER A 1 365 ? 13.197 22.897 7.098 1.00 39.38 365 SER A CA 1
ATOM 2897 C C . SER A 1 365 ? 12.285 22.984 8.317 1.00 39.38 365 SER A C 1
ATOM 2899 O O . SER A 1 365 ? 11.622 22.030 8.701 1.00 39.38 365 SER A O 1
ATOM 2901 N N . LYS A 1 366 ? 12.229 24.151 8.941 1.00 38.97 366 LYS A N 1
ATOM 2902 C CA . LYS A 1 366 ? 11.163 24.523 9.877 1.00 38.97 366 LYS A CA 1
ATOM 2903 C C . LYS A 1 366 ? 9.782 24.586 9.189 1.00 38.97 366 LYS A C 1
ATOM 2905 O O . LYS A 1 366 ? 8.942 25.390 9.566 1.00 38.97 366 LYS A O 1
ATOM 2910 N N . SER A 1 367 ? 9.582 23.838 8.103 1.00 47.38 367 SER A N 1
ATOM 2911 C CA . SER A 1 367 ? 8.305 23.735 7.418 1.00 47.38 367 SER A CA 1
ATOM 2912 C C . SER A 1 367 ? 7.575 22.505 7.930 1.00 47.38 367 SER A C 1
ATOM 2914 O O . SER A 1 367 ? 8.179 21.491 8.284 1.00 47.38 367 SER A O 1
ATOM 2916 N N . GLU A 1 368 ? 6.265 22.646 8.049 1.00 57.62 368 GLU A N 1
ATOM 2917 C CA . GLU A 1 368 ? 5.396 21.610 8.578 1.00 57.62 368 GLU A CA 1
ATOM 2918 C C . GLU A 1 368 ? 5.520 20.341 7.719 1.00 57.62 368 GLU A C 1
ATOM 2920 O O . GLU A 1 368 ? 5.501 20.437 6.488 1.00 57.62 368 GLU A O 1
ATOM 2925 N N . PRO A 1 369 ? 5.641 19.142 8.320 1.00 63.25 369 PRO A N 1
ATOM 2926 C CA . PRO A 1 369 ? 5.681 17.907 7.553 1.00 63.25 369 PRO A CA 1
ATOM 2927 C C . PRO A 1 369 ? 4.393 17.786 6.744 1.00 63.25 369 PRO A C 1
ATOM 2929 O O . PRO A 1 369 ? 3.293 17.732 7.293 1.00 63.25 369 PRO A O 1
ATOM 2932 N N . GLU A 1 370 ? 4.553 17.759 5.427 1.00 75.81 370 GLU A N 1
ATOM 2933 C CA . GLU A 1 370 ? 3.448 17.749 4.481 1.00 75.81 370 GLU A CA 1
ATOM 2934 C C . GLU A 1 370 ? 3.121 16.306 4.062 1.00 75.81 370 GLU A C 1
ATOM 2936 O O . GLU A 1 370 ? 3.993 15.438 3.968 1.00 75.81 370 GLU A O 1
ATOM 2941 N N . GLN A 1 371 ? 1.846 16.019 3.810 1.00 85.62 371 GLN A N 1
ATOM 2942 C CA . GLN A 1 371 ? 1.424 14.732 3.263 1.00 85.62 371 GLN A CA 1
ATOM 2943 C C . GLN A 1 371 ? 1.782 14.615 1.778 1.00 85.62 371 GLN A C 1
ATOM 2945 O O . GLN A 1 371 ? 1.661 15.573 1.021 1.00 85.62 371 GLN A O 1
ATOM 2950 N N . PHE A 1 372 ? 2.162 13.413 1.338 1.00 90.06 372 PHE A N 1
ATOM 2951 C CA . PHE A 1 372 ? 2.412 13.120 -0.071 1.00 90.06 372 PHE A CA 1
ATOM 2952 C C . PHE A 1 372 ? 1.224 13.536 -0.946 1.00 90.06 372 PHE A C 1
ATOM 2954 O O . PHE A 1 372 ? 0.095 13.072 -0.772 1.00 90.06 372 PHE A O 1
ATOM 2961 N N . GLN A 1 373 ? 1.505 14.351 -1.956 1.00 90.75 373 GLN A N 1
ATOM 2962 C CA . GLN A 1 373 ? 0.505 14.886 -2.880 1.00 90.75 373 GLN A CA 1
ATOM 2963 C C . GLN A 1 373 ? -0.010 13.825 -3.868 1.00 90.75 373 GLN A C 1
ATOM 2965 O O . GLN A 1 373 ? -0.997 14.042 -4.562 1.00 90.75 373 GLN A O 1
ATOM 2970 N N . TRP A 1 374 ? 0.626 12.649 -3.907 1.00 93.62 374 TRP A N 1
ATOM 2971 C CA . TRP A 1 374 ? 0.216 11.490 -4.706 1.00 93.62 374 TRP A CA 1
ATOM 2972 C C . TRP A 1 374 ? -0.519 10.409 -3.895 1.00 93.62 374 TRP A C 1
ATOM 2974 O O . TRP A 1 374 ? -0.605 9.252 -4.325 1.00 93.62 374 TRP A O 1
ATOM 2984 N N . VAL A 1 375 ? -1.044 10.751 -2.711 1.00 95.88 375 VAL A N 1
ATOM 2985 C CA . VAL A 1 375 ? -1.981 9.878 -1.986 1.00 95.88 375 VAL A CA 1
ATOM 2986 C C . VAL A 1 375 ? -3.253 9.729 -2.810 1.00 95.88 375 VAL A C 1
ATOM 2988 O O . VAL A 1 375 ? -3.988 10.683 -3.035 1.00 95.88 375 VAL A O 1
ATOM 2991 N N . ALA A 1 376 ? -3.488 8.505 -3.271 1.00 96.69 376 ALA A N 1
ATOM 2992 C CA . ALA A 1 376 ? -4.628 8.120 -4.086 1.00 96.69 376 ALA A CA 1
ATOM 2993 C C . ALA A 1 376 ? -5.784 7.581 -3.234 1.00 96.69 376 ALA A C 1
ATOM 2995 O O . ALA A 1 376 ? -6.944 7.853 -3.525 1.00 96.69 376 ALA A O 1
ATOM 2996 N N . SER A 1 377 ? -5.463 6.831 -2.177 1.00 96.75 377 SER A N 1
ATOM 2997 C CA . SER A 1 377 ? -6.424 6.245 -1.238 1.00 96.75 377 SER A CA 1
ATOM 2998 C C . SER A 1 377 ? -6.033 6.613 0.187 1.00 96.75 377 SER A C 1
ATOM 3000 O O . SER A 1 377 ? -4.857 6.518 0.534 1.00 96.75 377 SER A O 1
ATOM 3002 N N . ASP A 1 378 ? -7.008 6.991 1.015 1.00 95.25 378 ASP A N 1
ATOM 3003 C CA . ASP A 1 378 ? -6.799 7.329 2.428 1.00 95.25 378 ASP A CA 1
ATOM 3004 C C . ASP A 1 378 ? -7.750 6.530 3.314 1.00 95.25 378 ASP A C 1
ATOM 3006 O O . ASP A 1 378 ? -8.967 6.692 3.227 1.00 95.25 378 ASP A O 1
ATOM 3010 N N . PHE A 1 379 ? -7.190 5.676 4.163 1.00 94.38 379 PHE A N 1
ATOM 3011 C CA . PHE A 1 379 ? -7.878 5.071 5.293 1.00 94.38 379 PHE A CA 1
ATOM 3012 C C . PHE A 1 379 ? -7.012 5.272 6.542 1.00 94.38 379 PHE A C 1
ATOM 3014 O O . PHE A 1 379 ? -6.082 4.504 6.829 1.00 94.38 379 PHE A O 1
ATOM 3021 N N . GLY A 1 380 ? -7.265 6.388 7.229 1.00 90.44 380 GLY A N 1
ATOM 3022 C CA . GLY A 1 380 ? -6.413 6.905 8.293 1.00 90.44 380 GLY A CA 1
ATOM 3023 C C . GLY A 1 380 ? -6.587 6.184 9.630 1.00 90.44 380 GLY A C 1
ATOM 3024 O O . GLY A 1 380 ? -7.431 5.306 9.794 1.00 90.44 380 GLY A O 1
ATOM 3025 N N . LEU A 1 381 ? -5.781 6.583 10.619 1.00 87.56 381 LEU A N 1
ATOM 3026 C CA . LEU A 1 381 ? -5.826 6.004 11.966 1.00 87.56 381 LEU A CA 1
ATOM 3027 C C . LEU A 1 381 ? -7.208 6.155 12.617 1.00 87.56 381 LEU A C 1
ATOM 3029 O O . LEU A 1 381 ? -7.701 5.198 13.200 1.00 87.56 381 LEU A O 1
ATOM 3033 N N . MET A 1 382 ? -7.835 7.328 12.486 1.00 88.31 382 MET A N 1
ATOM 3034 C CA . MET A 1 382 ? -9.163 7.569 13.057 1.00 88.31 382 MET A CA 1
ATOM 3035 C C . MET A 1 382 ? -10.228 6.687 12.411 1.00 88.31 382 MET A C 1
ATOM 3037 O O . MET A 1 382 ? -10.944 6.016 13.144 1.00 88.31 382 MET A O 1
ATOM 3041 N N . ASP A 1 383 ? -10.259 6.593 11.075 1.00 92.12 383 ASP A N 1
ATOM 3042 C CA . ASP A 1 383 ? -11.182 5.691 10.370 1.00 92.12 383 ASP A CA 1
ATOM 3043 C C . ASP A 1 383 ? -10.988 4.236 10.835 1.00 92.12 383 ASP A C 1
ATOM 3045 O O . ASP A 1 383 ? -11.948 3.493 11.019 1.00 92.12 383 ASP A O 1
ATOM 3049 N N . ALA A 1 384 ? -9.739 3.823 11.074 1.00 92.44 384 ALA A N 1
ATOM 3050 C CA . ALA A 1 384 ? -9.413 2.479 11.536 1.00 92.44 384 ALA A CA 1
ATOM 3051 C C . ALA A 1 384 ? -9.810 2.207 12.989 1.00 92.44 384 ALA A C 1
ATOM 3053 O O . ALA A 1 384 ? -10.276 1.105 13.277 1.00 92.44 384 ALA A O 1
ATOM 3054 N N . ILE A 1 385 ? -9.645 3.179 13.890 1.00 89.94 385 ILE A N 1
ATOM 3055 C CA . ILE A 1 385 ? -10.121 3.078 15.277 1.00 89.94 385 ILE A CA 1
ATOM 3056 C C . ILE A 1 385 ? -11.648 3.001 15.281 1.00 89.94 385 ILE A C 1
ATOM 3058 O O . ILE A 1 385 ? -12.222 2.088 15.869 1.00 89.94 385 ILE A O 1
ATOM 3062 N N . GLU A 1 386 ? -12.292 3.920 14.563 1.00 93.38 386 GLU A N 1
ATOM 3063 C CA . GLU A 1 386 ? -13.748 4.029 14.479 1.00 93.38 386 GLU A CA 1
ATOM 3064 C C . GLU A 1 386 ? -14.370 2.804 13.805 1.00 93.38 386 GLU A C 1
ATOM 3066 O O . GLU A 1 386 ? -15.504 2.468 14.113 1.00 93.38 386 GLU A O 1
ATOM 3071 N N . SER A 1 387 ? -13.635 2.095 12.948 1.00 95.06 387 SER A N 1
ATOM 3072 C CA . SER A 1 387 ? -14.086 0.842 12.323 1.00 95.06 387 SER A CA 1
ATOM 3073 C C . SER A 1 387 ? -13.664 -0.420 13.090 1.00 95.06 387 SER A C 1
ATOM 3075 O O . SER A 1 387 ? -13.858 -1.528 12.596 1.00 95.06 387 SER A O 1
ATOM 3077 N N . GLY A 1 388 ? -13.032 -0.289 14.263 1.00 92.62 388 GLY A N 1
ATOM 3078 C CA . GLY A 1 388 ? -12.596 -1.428 15.083 1.00 92.62 388 GLY A CA 1
ATOM 3079 C C . GLY A 1 388 ? -11.465 -2.270 14.477 1.00 92.62 388 GLY A C 1
ATOM 3080 O O . GLY A 1 388 ? -11.270 -3.418 14.868 1.00 92.62 388 GLY A O 1
ATOM 3081 N N . LEU A 1 389 ? -10.712 -1.722 13.519 1.00 91.44 389 LEU A N 1
ATOM 3082 C CA . LEU A 1 389 ? -9.642 -2.430 12.804 1.00 91.44 389 LEU A CA 1
ATOM 3083 C C . LEU A 1 389 ? -8.299 -2.392 13.531 1.00 91.44 389 LEU A C 1
ATOM 3085 O O . LEU A 1 389 ? -7.422 -3.218 13.274 1.00 91.44 389 LEU A O 1
ATOM 3089 N N . VAL A 1 390 ? -8.103 -1.407 14.403 1.00 87.12 390 VAL A N 1
ATOM 3090 C CA . VAL A 1 390 ? -6.848 -1.209 15.129 1.00 87.12 390 VAL A CA 1
ATOM 3091 C C . VAL A 1 390 ? -7.120 -1.001 16.605 1.00 87.12 390 VAL A C 1
ATOM 3093 O O . VAL A 1 390 ? -8.183 -0.535 17.012 1.00 87.12 390 VAL A O 1
ATOM 3096 N N . LYS A 1 391 ? -6.124 -1.335 17.422 1.00 78.31 391 LYS A N 1
ATOM 3097 C CA . LYS A 1 391 ? -6.185 -1.068 18.856 1.00 78.31 391 LYS A CA 1
ATOM 3098 C C . LYS A 1 391 ? -6.160 0.437 19.095 1.00 78.31 391 LYS A C 1
ATOM 3100 O O . LYS A 1 391 ? -5.370 1.152 18.481 1.00 78.31 391 LYS A O 1
ATOM 3105 N N . VAL A 1 392 ? -6.987 0.891 20.028 1.00 71.31 392 VAL A N 1
ATOM 3106 C CA . VAL A 1 392 ? -6.995 2.286 20.469 1.00 71.31 392 VAL A CA 1
ATOM 3107 C C . VAL A 1 392 ? -5.715 2.529 21.274 1.00 71.31 392 VAL A C 1
ATOM 3109 O O . VAL A 1 392 ? -5.498 1.840 22.277 1.00 71.31 392 VAL A O 1
ATOM 3112 N N . PRO A 1 393 ? -4.840 3.460 20.857 1.00 65.19 393 PRO A N 1
ATOM 3113 C CA . PRO A 1 393 ? -3.659 3.793 21.636 1.00 65.19 393 PRO A CA 1
ATOM 3114 C C . PRO A 1 393 ? -4.100 4.417 22.962 1.00 65.19 393 PRO A C 1
ATOM 3116 O O . PRO A 1 393 ? -4.732 5.472 22.982 1.00 65.19 393 PRO A O 1
ATOM 3119 N N . ARG A 1 394 ? -3.771 3.764 24.080 1.00 66.62 394 ARG A N 1
ATOM 3120 C CA . ARG A 1 394 ? -3.952 4.345 25.412 1.00 66.62 394 ARG A CA 1
ATOM 3121 C C . ARG A 1 394 ? -2.726 5.178 25.753 1.00 66.62 394 ARG A C 1
ATOM 3123 O O . ARG A 1 394 ? -1.603 4.682 25.700 1.00 66.62 394 ARG A O 1
ATOM 3130 N N . VAL A 1 395 ? -2.952 6.444 26.079 1.00 64.56 395 VAL A N 1
ATOM 3131 C CA . VAL A 1 395 ? -1.906 7.370 26.516 1.00 64.56 395 VAL A CA 1
ATOM 3132 C C . VAL A 1 395 ? -2.130 7.647 28.000 1.00 64.56 395 VAL A C 1
ATOM 3134 O O . VAL A 1 395 ? -3.269 7.942 28.364 1.00 64.56 395 VAL A O 1
ATOM 3137 N N . PRO A 1 396 ? -1.091 7.572 28.852 1.00 63.59 396 PRO A N 1
ATOM 3138 C CA . PRO A 1 396 ? -1.207 7.992 30.242 1.00 63.59 396 PRO A CA 1
ATOM 3139 C C . PRO A 1 396 ? -1.667 9.451 30.310 1.00 63.59 396 PRO A C 1
ATOM 3141 O O . PRO A 1 396 ? -1.049 10.328 29.698 1.00 63.59 396 PRO A O 1
ATOM 3144 N N . ILE A 1 397 ? -2.770 9.684 31.015 1.00 61.78 397 ILE A N 1
ATOM 3145 C CA . ILE A 1 397 ? -3.316 11.021 31.293 1.00 61.78 397 ILE A CA 1
ATOM 3146 C C . ILE A 1 397 ? -3.002 11.486 32.717 1.00 61.78 397 ILE A C 1
ATOM 3148 O O . ILE A 1 397 ? -3.186 12.660 33.013 1.00 61.78 397 ILE A O 1
ATOM 3152 N N . ASP A 1 398 ? -2.522 10.574 33.559 1.00 59.38 398 ASP A N 1
ATOM 3153 C CA . ASP A 1 398 ? -2.160 10.801 34.953 1.00 59.38 398 ASP A CA 1
ATOM 3154 C C . ASP A 1 398 ? -1.071 9.796 35.370 1.00 59.38 398 ASP A C 1
ATOM 3156 O O . ASP A 1 398 ? -0.870 8.790 34.671 1.00 59.38 398 ASP A O 1
ATOM 3160 N N . ASP A 1 399 ? -0.353 10.079 36.456 1.00 64.62 399 ASP A N 1
ATOM 3161 C CA . ASP A 1 399 ? 0.660 9.187 37.027 1.00 64.62 399 ASP A CA 1
ATOM 3162 C C . ASP A 1 399 ? 0.918 9.397 38.527 1.00 64.62 399 ASP A C 1
ATOM 3164 O O . ASP A 1 399 ? 0.254 10.174 39.199 1.00 64.62 399 ASP A O 1
ATOM 3168 N N . ASP A 1 400 ? 1.873 8.640 39.071 1.00 62.97 400 ASP A N 1
ATOM 3169 C CA . ASP A 1 400 ? 2.290 8.689 40.473 1.00 62.97 400 ASP A CA 1
ATOM 3170 C C . ASP A 1 400 ? 3.195 9.888 40.814 1.00 62.97 400 ASP A C 1
ATOM 3172 O O . ASP A 1 400 ? 3.727 9.968 41.927 1.00 62.97 400 ASP A O 1
ATOM 3176 N N . SER A 1 401 ? 3.414 10.815 39.876 1.00 60.97 401 SER A N 1
ATOM 3177 C CA . SER A 1 401 ? 4.296 11.954 40.095 1.00 60.97 401 SER A CA 1
ATOM 3178 C C . SER A 1 401 ? 3.567 13.131 40.742 1.00 60.97 401 SER A C 1
ATOM 3180 O O . SER A 1 401 ? 2.409 13.419 40.474 1.00 60.97 401 SER A O 1
ATOM 3182 N N . THR A 1 402 ? 4.284 13.888 41.571 1.00 61.19 402 THR A N 1
ATOM 3183 C CA . THR A 1 402 ? 3.793 15.154 42.140 1.00 61.19 402 THR A CA 1
ATOM 3184 C C . THR A 1 402 ? 3.943 16.337 41.178 1.00 61.19 402 THR A C 1
ATOM 3186 O O . THR A 1 402 ? 3.879 17.490 41.603 1.00 61.19 402 THR A O 1
ATOM 3189 N N . ARG A 1 403 ? 4.239 16.079 39.897 1.00 61.09 403 ARG A N 1
ATOM 3190 C CA . ARG A 1 403 ? 4.487 17.120 38.896 1.00 61.09 403 ARG A CA 1
ATOM 3191 C C . ARG A 1 403 ? 3.194 17.453 38.163 1.00 61.09 403 ARG A C 1
ATOM 3193 O O . ARG A 1 403 ? 2.404 16.567 37.874 1.00 61.09 403 ARG A O 1
ATOM 3200 N N . ASP A 1 404 ? 3.065 18.709 37.742 1.00 56.62 404 ASP A N 1
ATOM 3201 C CA . ASP A 1 404 ? 1.946 19.152 36.895 1.00 56.62 404 ASP A CA 1
ATOM 3202 C C . ASP A 1 404 ? 1.934 18.476 35.506 1.00 56.62 404 ASP A C 1
ATOM 3204 O O . ASP A 1 404 ? 0.929 18.502 34.798 1.00 56.62 404 ASP A O 1
ATOM 3208 N N . GLU A 1 405 ? 3.055 17.878 35.085 1.00 60.03 405 GLU A N 1
ATOM 3209 C CA . GLU A 1 405 ? 3.162 17.130 33.832 1.00 60.03 405 GLU A CA 1
ATOM 3210 C C . GLU A 1 405 ? 3.196 15.618 34.082 1.00 60.03 405 GLU A C 1
ATOM 3212 O O . GLU A 1 405 ? 4.057 15.143 34.820 1.00 60.03 405 GLU A O 1
ATOM 3217 N N . THR A 1 406 ? 2.379 14.857 33.342 1.00 65.00 406 THR A N 1
ATOM 3218 C CA . THR A 1 406 ? 2.405 13.384 33.326 1.00 65.00 406 THR A CA 1
ATOM 3219 C C . THR A 1 406 ? 3.767 12.855 32.834 1.00 65.00 406 THR A C 1
ATOM 3221 O O . THR A 1 406 ? 4.039 12.744 31.630 1.00 65.00 406 THR A O 1
ATOM 3224 N N . VAL A 1 407 ? 4.646 12.516 33.772 1.00 67.31 407 VAL A N 1
ATOM 3225 C CA . VAL A 1 407 ? 5.925 11.818 33.621 1.00 67.31 407 VAL A CA 1
ATOM 3226 C C . VAL A 1 407 ? 5.814 10.546 32.774 1.00 67.31 407 VAL A C 1
ATOM 3228 O O . VAL A 1 407 ? 6.643 10.363 31.870 1.00 67.31 407 VAL A O 1
ATOM 3231 N N . TRP A 1 408 ? 4.811 9.689 32.999 1.00 71.31 408 TRP A N 1
ATOM 3232 C CA . TRP A 1 408 ? 4.632 8.427 32.262 1.00 71.31 408 TRP A CA 1
ATOM 3233 C C . TRP A 1 408 ? 4.319 8.649 30.778 1.00 71.31 408 TRP A C 1
ATOM 3235 O O . TRP A 1 408 ? 4.672 7.834 29.924 1.00 71.31 408 TRP A O 1
ATOM 3245 N N . ARG A 1 409 ? 3.738 9.798 30.420 1.00 67.81 409 ARG A N 1
ATOM 3246 C CA . ARG A 1 409 ? 3.523 10.170 29.016 1.00 67.81 409 ARG A CA 1
ATOM 3247 C C . ARG A 1 409 ? 4.839 10.434 28.276 1.00 67.81 409 ARG A C 1
ATOM 3249 O O . ARG A 1 409 ? 4.903 10.267 27.061 1.00 67.81 409 ARG A O 1
ATOM 3256 N N . ARG A 1 410 ? 5.896 10.839 28.989 1.00 69.00 410 ARG A N 1
ATOM 3257 C CA . ARG A 1 410 ? 7.222 11.161 28.429 1.00 69.00 410 ARG A CA 1
ATOM 3258 C C . ARG A 1 410 ? 8.325 10.256 28.992 1.00 69.00 410 ARG A C 1
ATOM 3260 O O . ARG A 1 410 ? 9.445 10.718 29.218 1.00 69.00 410 ARG A O 1
ATOM 3267 N N . LEU A 1 411 ? 8.037 8.962 29.169 1.00 72.19 411 LEU A N 1
ATOM 3268 C CA . LEU A 1 411 ? 8.969 7.975 29.740 1.00 72.19 411 LEU A CA 1
ATOM 3269 C C . LEU A 1 411 ? 10.382 8.066 29.156 1.00 72.19 411 LEU A C 1
ATOM 3271 O O . LEU A 1 411 ? 11.336 8.240 29.898 1.00 72.19 411 LEU A O 1
ATOM 3275 N N . HIS A 1 412 ? 10.538 8.066 27.831 1.00 68.88 412 HIS A N 1
ATOM 3276 C CA . HIS A 1 412 ? 11.866 8.127 27.205 1.00 68.88 412 HIS A CA 1
ATOM 3277 C C . HIS A 1 412 ? 12.710 9.339 27.658 1.00 68.88 412 HIS A C 1
ATOM 3279 O O . HIS A 1 412 ? 13.918 9.222 27.865 1.00 68.88 412 HIS A O 1
ATOM 3285 N N . GLN A 1 413 ? 12.084 10.506 27.833 1.00 71.38 413 GLN A N 1
ATOM 3286 C CA . GLN A 1 413 ? 12.766 11.725 28.281 1.00 71.38 413 GLN A CA 1
ATOM 3287 C C . GLN A 1 413 ? 13.073 11.672 29.780 1.00 71.38 413 GLN A C 1
ATOM 3289 O O . GLN A 1 413 ? 14.155 12.075 30.210 1.00 71.38 413 GLN A O 1
ATOM 3294 N N . ASN A 1 414 ? 12.135 11.131 30.556 1.00 70.19 414 ASN A N 1
ATOM 3295 C CA . ASN A 1 414 ? 12.200 11.092 32.012 1.00 70.19 414 ASN A CA 1
ATOM 3296 C C . ASN A 1 414 ? 13.050 9.937 32.562 1.00 70.19 414 ASN A C 1
ATOM 3298 O O . ASN A 1 414 ? 13.539 10.027 33.682 1.00 70.19 414 ASN A O 1
ATOM 3302 N N . THR A 1 415 ? 13.298 8.892 31.770 1.00 70.25 415 THR A N 1
ATOM 3303 C CA . THR A 1 415 ? 14.103 7.724 32.159 1.00 70.25 415 THR A CA 1
ATOM 3304 C C . THR A 1 415 ? 15.599 7.878 31.825 1.00 70.25 415 THR A C 1
ATOM 3306 O O . THR A 1 415 ? 16.415 7.167 32.396 1.00 70.25 415 THR A O 1
ATOM 3309 N N . ARG A 1 416 ? 15.989 8.830 30.954 1.00 63.44 416 ARG A N 1
ATOM 3310 C CA . ARG A 1 416 ? 17.379 9.101 30.495 1.00 63.44 416 ARG A CA 1
ATOM 3311 C C . ARG A 1 416 ? 18.133 7.844 29.973 1.00 63.44 416 ARG A C 1
ATOM 3313 O O . ARG A 1 416 ? 18.855 7.195 30.723 1.00 63.44 416 ARG A O 1
ATOM 3320 N N . PRO A 1 417 ? 18.098 7.565 28.653 1.00 58.75 417 PRO A N 1
ATOM 3321 C CA . PRO A 1 417 ? 18.500 6.295 28.014 1.00 58.75 417 PRO A CA 1
ATOM 3322 C C . PRO A 1 417 ? 19.939 5.781 28.139 1.00 58.75 417 PRO A C 1
ATOM 3324 O O . PRO A 1 417 ? 20.245 4.772 27.504 1.00 58.75 417 PRO A O 1
ATOM 3327 N N . LYS A 1 418 ? 20.858 6.466 28.831 1.00 59.69 418 LYS A N 1
ATOM 3328 C CA . LYS A 1 418 ? 22.301 6.210 28.652 1.00 59.69 418 LYS A CA 1
ATOM 3329 C C . LYS A 1 418 ? 22.721 4.770 28.993 1.00 59.69 418 LYS A C 1
ATOM 3331 O O . LYS A 1 418 ? 23.656 4.288 28.368 1.00 59.69 418 LYS A O 1
ATOM 3336 N N . ASN A 1 419 ? 21.961 4.076 29.847 1.00 54.44 419 ASN A N 1
ATOM 3337 C CA . ASN A 1 419 ? 22.262 2.713 30.301 1.00 54.44 419 ASN A CA 1
ATOM 3338 C C . ASN A 1 419 ? 21.254 1.653 29.797 1.00 54.44 419 ASN A C 1
ATOM 3340 O O . ASN A 1 419 ? 21.388 0.478 30.120 1.00 54.44 419 ASN A O 1
ATOM 3344 N N . LEU A 1 420 ? 20.261 2.022 28.965 1.00 59.66 420 LEU A N 1
ATOM 3345 C CA . LEU A 1 420 ? 19.216 1.079 28.517 1.00 59.66 420 LEU A CA 1
ATOM 3346 C C . LEU A 1 420 ? 19.789 -0.117 27.735 1.00 59.66 420 LEU A C 1
ATOM 3348 O O . LEU A 1 420 ? 19.258 -1.215 27.829 1.00 59.66 420 LEU A O 1
ATOM 3352 N N . LYS A 1 421 ? 20.870 0.074 26.964 1.00 56.44 421 LYS A N 1
ATOM 3353 C CA . LYS A 1 421 ? 21.482 -1.002 26.160 1.00 56.44 421 LYS A CA 1
ATOM 3354 C C . LYS A 1 421 ? 22.150 -2.094 27.000 1.00 56.44 421 LYS A C 1
ATOM 3356 O O . LYS A 1 421 ? 22.199 -3.229 26.545 1.00 56.44 421 LYS A O 1
ATOM 3361 N N . GLU A 1 422 ? 22.656 -1.755 28.182 1.00 57.00 422 GLU A N 1
ATOM 3362 C CA . GLU A 1 422 ? 23.339 -2.702 29.073 1.00 57.00 422 GLU A CA 1
ATOM 3363 C C . GLU A 1 422 ? 22.328 -3.556 29.852 1.00 57.00 422 GLU A C 1
ATOM 3365 O O . GLU A 1 422 ? 22.567 -4.738 30.081 1.00 57.00 422 GLU A O 1
ATOM 3370 N N . TRP A 1 423 ? 21.145 -3.012 30.159 1.00 59.22 423 TRP A N 1
ATOM 3371 C CA . TRP A 1 423 ? 20.096 -3.741 30.883 1.00 59.22 423 TRP A CA 1
ATOM 3372 C C . TRP A 1 423 ? 19.386 -4.815 30.059 1.00 59.22 423 TRP A C 1
ATOM 3374 O O . TRP A 1 423 ? 18.974 -5.820 30.617 1.00 59.22 423 TRP A O 1
ATOM 3384 N N . PHE A 1 424 ? 19.251 -4.641 28.741 1.00 57.31 424 PHE A N 1
ATOM 3385 C CA . PHE A 1 424 ? 18.615 -5.650 27.877 1.00 57.31 424 PHE A CA 1
ATOM 3386 C C . PHE A 1 424 ? 19.586 -6.713 27.343 1.00 57.31 424 PHE A C 1
ATOM 3388 O O . PHE A 1 424 ? 19.162 -7.604 26.609 1.00 57.31 424 PHE A O 1
ATOM 3395 N N . ALA A 1 425 ? 20.880 -6.613 27.664 1.00 63.03 425 ALA A N 1
ATOM 3396 C CA . ALA A 1 425 ? 21.875 -7.609 27.273 1.00 63.03 425 ALA A CA 1
ATOM 3397 C C . ALA A 1 425 ? 21.825 -8.870 28.155 1.00 63.03 425 ALA A C 1
ATOM 3399 O O . ALA A 1 425 ? 22.257 -9.931 27.710 1.00 63.03 425 ALA A O 1
ATOM 3400 N N . ASP A 1 426 ? 21.273 -8.754 29.366 1.00 62.09 426 ASP A N 1
ATOM 3401 C CA . ASP A 1 426 ? 21.165 -9.831 30.347 1.00 62.09 426 ASP A CA 1
ATOM 3402 C C . ASP A 1 426 ? 19.717 -9.917 30.880 1.00 62.09 426 ASP A C 1
ATOM 3404 O O . ASP A 1 426 ? 19.221 -8.936 31.444 1.00 62.09 426 ASP A O 1
ATOM 3408 N N . PRO A 1 427 ? 19.012 -11.051 30.699 1.00 62.88 427 PRO A N 1
ATOM 3409 C CA . PRO A 1 427 ? 17.669 -11.271 31.239 1.00 62.88 427 PRO A CA 1
ATOM 3410 C C . PRO A 1 427 ? 17.554 -11.067 32.758 1.00 62.88 427 PRO A C 1
ATOM 3412 O O . PRO A 1 427 ? 16.481 -10.692 33.233 1.00 62.88 427 PRO A O 1
ATOM 3415 N N . ASP A 1 428 ? 18.639 -11.250 33.514 1.00 66.44 428 ASP A N 1
ATOM 3416 C CA . ASP A 1 428 ? 18.639 -11.112 34.976 1.00 66.44 428 ASP A CA 1
ATOM 3417 C C . ASP A 1 428 ? 18.601 -9.638 35.433 1.00 66.44 428 ASP A C 1
ATOM 3419 O O . ASP A 1 428 ? 18.249 -9.328 36.574 1.00 66.44 428 ASP A O 1
ATOM 3423 N N . ASN A 1 429 ? 18.855 -8.690 34.523 1.00 63.59 429 ASN A N 1
ATOM 3424 C CA . ASN A 1 429 ? 18.802 -7.252 34.800 1.00 63.59 429 ASN A CA 1
ATOM 3425 C C . ASN A 1 429 ? 17.386 -6.652 34.729 1.00 63.59 429 ASN A C 1
ATOM 3427 O O . ASN A 1 429 ? 17.220 -5.452 34.958 1.00 63.59 429 ASN A O 1
ATOM 3431 N N . ILE A 1 430 ? 16.343 -7.454 34.472 1.00 58.59 430 ILE A N 1
ATOM 3432 C CA . ILE A 1 430 ? 14.940 -6.992 34.476 1.00 58.59 430 ILE A CA 1
ATOM 3433 C C . ILE A 1 430 ? 14.548 -6.374 35.836 1.00 58.59 430 ILE A C 1
ATOM 3435 O O . ILE A 1 430 ? 13.724 -5.462 35.881 1.00 58.59 430 ILE A O 1
ATOM 3439 N N . GLY A 1 431 ? 15.188 -6.788 36.938 1.00 59.78 431 GLY A N 1
ATOM 3440 C CA . GLY A 1 431 ? 15.004 -6.185 38.266 1.00 59.78 431 GLY A CA 1
ATOM 3441 C C . GLY A 1 431 ? 15.663 -4.809 38.464 1.00 59.78 431 GLY A C 1
ATOM 3442 O O . GLY A 1 431 ? 15.443 -4.178 39.493 1.00 59.78 431 GLY A O 1
ATOM 3443 N N . GLN A 1 432 ? 16.461 -4.330 37.505 1.00 66.19 432 GLN A N 1
ATOM 3444 C CA . GLN A 1 432 ? 17.227 -3.076 37.592 1.00 66.19 432 GLN A CA 1
ATOM 3445 C C . GLN A 1 432 ? 16.636 -1.947 36.732 1.00 66.19 432 GLN A C 1
ATOM 3447 O O . GLN A 1 432 ? 17.309 -0.951 36.451 1.00 66.19 432 GLN A O 1
ATOM 3452 N N . LEU A 1 433 ? 15.378 -2.080 36.293 1.00 70.69 433 LEU A N 1
ATOM 3453 C CA . LEU A 1 433 ? 14.705 -1.015 35.554 1.00 70.69 433 LEU A CA 1
ATOM 3454 C C . LEU A 1 433 ? 14.641 0.264 36.408 1.00 70.69 433 LEU A C 1
ATOM 3456 O O . LEU A 1 433 ? 14.342 0.194 37.603 1.00 70.69 433 LEU A O 1
ATOM 3460 N N . PRO A 1 434 ? 14.862 1.453 35.818 1.00 75.50 434 PRO A N 1
ATOM 3461 C CA . PRO A 1 434 ? 14.677 2.712 36.521 1.00 75.50 434 PRO A CA 1
ATOM 3462 C C . PRO A 1 434 ? 13.293 2.776 37.135 1.00 75.50 434 PRO A C 1
ATOM 3464 O O . PRO A 1 434 ? 12.318 2.414 36.478 1.00 75.50 434 PRO A O 1
ATOM 3467 N N . LEU A 1 435 ? 13.210 3.302 38.355 1.00 77.31 435 LEU A N 1
ATOM 3468 C CA . LEU A 1 435 ? 11.971 3.343 39.128 1.00 77.31 435 LEU A CA 1
ATOM 3469 C C . LEU A 1 435 ? 10.786 3.880 38.312 1.00 77.31 435 LEU A C 1
ATOM 3471 O O . LEU A 1 435 ? 9.731 3.265 38.286 1.00 77.31 435 LEU A O 1
ATOM 3475 N N . THR A 1 436 ? 10.985 4.960 37.552 1.00 75.25 436 THR A N 1
ATOM 3476 C CA . THR A 1 436 ? 9.948 5.541 36.683 1.00 75.25 436 THR A CA 1
ATOM 3477 C C . THR A 1 436 ? 9.437 4.569 35.616 1.00 75.25 436 THR A C 1
ATOM 3479 O O . THR A 1 436 ? 8.248 4.553 35.315 1.00 75.25 436 THR A O 1
ATOM 3482 N N . LEU A 1 437 ? 10.325 3.764 35.028 1.00 76.88 437 LEU A N 1
ATOM 3483 C CA . LEU A 1 437 ? 9.952 2.768 34.026 1.00 76.88 437 LEU A CA 1
ATOM 3484 C C . LEU A 1 437 ? 9.281 1.560 34.685 1.00 76.88 437 LEU A C 1
ATOM 3486 O O . LEU A 1 437 ? 8.273 1.082 34.176 1.00 76.88 437 LEU A O 1
ATOM 3490 N N . ASN A 1 438 ? 9.804 1.107 35.826 1.00 79.31 438 ASN A N 1
ATOM 3491 C CA . ASN A 1 438 ? 9.216 0.013 36.588 1.00 79.31 438 ASN A CA 1
ATOM 3492 C C . ASN A 1 438 ? 7.792 0.353 37.058 1.00 79.31 438 ASN A C 1
ATOM 3494 O O . ASN A 1 438 ? 6.874 -0.423 36.812 1.00 79.31 438 ASN A O 1
ATOM 3498 N N . ASN A 1 439 ? 7.582 1.537 37.640 1.00 81.44 439 ASN A N 1
ATOM 3499 C CA . ASN A 1 439 ? 6.267 1.993 38.101 1.00 81.44 439 ASN A CA 1
ATOM 3500 C C . ASN A 1 439 ? 5.263 2.071 36.946 1.00 81.44 439 ASN A C 1
ATOM 3502 O O . ASN A 1 439 ? 4.147 1.573 37.074 1.00 81.44 439 ASN A O 1
ATOM 3506 N N . ALA A 1 440 ? 5.671 2.603 35.789 1.00 79.94 440 ALA A N 1
ATOM 3507 C CA . ALA A 1 440 ? 4.810 2.639 34.609 1.00 79.94 440 ALA A CA 1
ATOM 3508 C C . ALA A 1 440 ? 4.447 1.231 34.098 1.00 79.94 440 ALA A C 1
ATOM 3510 O O . ALA A 1 440 ? 3.303 0.989 33.716 1.00 79.94 440 ALA A O 1
ATOM 3511 N N . VAL A 1 441 ? 5.397 0.286 34.103 1.00 79.88 441 VAL A N 1
ATOM 3512 C CA . VAL A 1 441 ? 5.141 -1.114 33.720 1.00 79.88 441 VAL A CA 1
ATOM 3513 C C . VAL A 1 441 ? 4.177 -1.781 34.702 1.00 79.88 441 VAL A C 1
ATOM 3515 O O . VAL A 1 441 ? 3.208 -2.403 34.267 1.00 79.88 441 VAL A O 1
ATOM 3518 N N . VAL A 1 442 ? 4.402 -1.625 36.010 1.00 82.69 442 VAL A N 1
ATOM 3519 C CA . VAL A 1 442 ? 3.525 -2.168 37.058 1.00 82.69 442 VAL A CA 1
ATOM 3520 C C . VAL A 1 442 ? 2.112 -1.603 36.925 1.00 82.69 442 VAL A C 1
ATOM 3522 O O . VAL A 1 442 ? 1.162 -2.382 36.897 1.00 82.69 442 VAL A O 1
ATOM 3525 N N . ALA A 1 443 ? 1.964 -0.289 36.737 1.00 81.44 443 ALA A N 1
ATOM 3526 C CA . ALA A 1 443 ? 0.663 0.354 36.569 1.00 81.44 443 ALA A CA 1
ATOM 3527 C C . ALA A 1 443 ? -0.126 -0.212 35.374 1.00 81.44 443 ALA A C 1
ATOM 3529 O O . ALA A 1 443 ? -1.316 -0.509 35.497 1.00 81.44 443 ALA A O 1
ATOM 3530 N N . VAL A 1 444 ? 0.535 -0.431 34.230 1.00 80.88 444 VAL A N 1
ATOM 3531 C CA . VAL A 1 444 ? -0.095 -1.052 33.049 1.00 80.88 444 VAL A CA 1
ATOM 3532 C C . VAL A 1 444 ? -0.502 -2.501 33.328 1.00 80.88 444 VAL A C 1
ATOM 3534 O O . VAL A 1 444 ? -1.598 -2.916 32.950 1.00 80.88 444 VAL A O 1
ATOM 3537 N N . ILE A 1 445 ? 0.347 -3.276 34.009 1.00 82.81 445 ILE A N 1
ATOM 3538 C CA . ILE A 1 445 ? 0.037 -4.664 34.378 1.00 82.81 445 ILE A CA 1
ATOM 3539 C C . ILE A 1 445 ? -1.159 -4.717 35.338 1.00 82.81 445 ILE A C 1
ATOM 3541 O O . ILE A 1 445 ? -2.026 -5.575 35.181 1.00 82.81 445 ILE A O 1
ATOM 3545 N N . GLU A 1 446 ? -1.234 -3.818 36.317 1.00 83.56 446 GLU A N 1
ATOM 3546 C CA . GLU A 1 446 ? -2.358 -3.735 37.254 1.00 83.56 446 GLU A CA 1
ATOM 3547 C C . GLU A 1 446 ? -3.670 -3.324 36.576 1.00 83.56 446 GLU A C 1
ATOM 3549 O O . GLU A 1 446 ? -4.722 -3.867 36.914 1.00 83.56 446 GLU A O 1
ATOM 3554 N N . ASP A 1 447 ? -3.635 -2.403 35.608 1.00 80.75 447 ASP A N 1
ATOM 3555 C CA . ASP A 1 447 ? -4.803 -2.065 34.779 1.00 80.75 447 ASP A CA 1
ATOM 3556 C C . ASP A 1 447 ? -5.291 -3.287 33.981 1.00 80.75 447 ASP A C 1
ATOM 3558 O O . ASP A 1 447 ? -6.486 -3.597 33.951 1.00 80.75 447 ASP A O 1
ATOM 3562 N N . TRP A 1 448 ? -4.365 -4.050 33.390 1.00 82.69 448 TRP A N 1
ATOM 3563 C CA . TRP A 1 448 ? -4.698 -5.281 32.668 1.00 82.69 448 TRP A CA 1
ATOM 3564 C C . TRP A 1 448 ? -5.246 -6.375 33.579 1.00 82.69 448 TRP A C 1
ATOM 3566 O O . TRP A 1 448 ? -6.202 -7.043 33.190 1.00 82.69 448 TRP A O 1
ATOM 3576 N N . LYS A 1 449 ? -4.693 -6.546 34.785 1.00 85.88 449 LYS A N 1
ATOM 3577 C CA . LYS A 1 449 ? -5.220 -7.488 35.786 1.00 85.88 449 LYS A CA 1
ATOM 3578 C C . LYS A 1 449 ? -6.648 -7.131 36.177 1.00 85.88 449 LYS A C 1
ATOM 3580 O O . LYS A 1 449 ? -7.522 -7.981 36.057 1.00 85.88 449 LYS A O 1
ATOM 3585 N N . ARG A 1 450 ? -6.906 -5.864 36.522 1.00 85.75 450 ARG A N 1
ATOM 3586 C CA . ARG A 1 450 ? -8.261 -5.376 36.834 1.00 85.75 450 ARG A CA 1
ATOM 3587 C C . ARG A 1 450 ? -9.230 -5.591 35.673 1.00 85.75 450 ARG A C 1
ATOM 3589 O O . ARG A 1 450 ? -10.358 -6.028 35.879 1.00 85.75 450 ARG A O 1
ATOM 3596 N N . THR A 1 451 ? -8.785 -5.327 34.445 1.00 80.56 451 THR A N 1
ATOM 3597 C CA . THR A 1 451 ? -9.592 -5.561 33.237 1.00 80.56 451 THR A CA 1
ATOM 3598 C C . THR A 1 451 ? -9.907 -7.049 33.050 1.00 80.56 451 THR A C 1
ATOM 3600 O O . THR A 1 451 ? -11.050 -7.404 32.767 1.00 80.56 451 THR A O 1
ATOM 3603 N N . LEU A 1 452 ? -8.917 -7.926 33.235 1.00 84.12 452 LEU A N 1
ATOM 3604 C CA . LEU A 1 452 ? -9.085 -9.374 33.131 1.00 84.12 452 LEU A CA 1
ATOM 3605 C C . LEU A 1 452 ? -10.038 -9.912 34.205 1.00 84.12 452 LEU A C 1
ATOM 3607 O O . LEU A 1 452 ? -10.927 -10.696 33.885 1.00 84.12 452 LEU A O 1
ATOM 3611 N N . GLU A 1 453 ? -9.885 -9.470 35.452 1.00 90.06 453 GLU A N 1
ATOM 3612 C CA . GLU A 1 453 ? -10.766 -9.826 36.567 1.00 90.06 453 GLU A CA 1
ATOM 3613 C C . GLU A 1 453 ? -12.204 -9.373 36.303 1.00 90.06 453 GLU A C 1
ATOM 3615 O O . GLU A 1 453 ? -13.135 -10.150 36.496 1.00 90.06 453 GLU A O 1
ATOM 3620 N N . ALA A 1 454 ? -12.398 -8.158 35.779 1.00 82.94 454 ALA A N 1
ATOM 3621 C CA . ALA A 1 454 ? -13.717 -7.674 35.381 1.00 82.94 454 ALA A CA 1
ATOM 3622 C C . ALA A 1 454 ? -14.337 -8.537 34.266 1.00 82.94 454 ALA A C 1
ATOM 3624 O O . ALA A 1 454 ? -15.527 -8.850 34.315 1.00 82.94 454 ALA A O 1
ATOM 3625 N N . TRP A 1 455 ? -13.547 -8.963 33.274 1.00 81.81 455 TRP A N 1
ATOM 3626 C CA . TRP A 1 455 ? -14.014 -9.866 32.214 1.00 81.81 455 TRP A CA 1
ATOM 3627 C C . TRP A 1 455 ? -14.362 -11.262 32.734 1.00 81.81 455 TRP A C 1
ATOM 3629 O O . TRP A 1 455 ? -15.357 -11.846 32.307 1.00 81.81 455 TRP A O 1
ATOM 3639 N N . GLN A 1 456 ? -13.569 -11.794 33.663 1.00 85.94 456 GLN A N 1
ATOM 3640 C CA . GLN A 1 456 ? -13.819 -13.093 34.285 1.00 85.94 456 GLN A CA 1
ATOM 3641 C C . GLN A 1 456 ? -15.039 -13.048 35.216 1.00 85.94 456 GLN A C 1
ATOM 3643 O O . GLN A 1 456 ? -15.870 -13.953 35.173 1.00 85.94 456 GLN A O 1
ATOM 3648 N N . GLY A 1 457 ? -15.189 -11.974 35.998 1.00 78.56 457 GLY A N 1
ATOM 3649 C CA . GLY A 1 457 ? -16.305 -11.756 36.922 1.00 78.56 457 GLY A CA 1
ATOM 3650 C C . GLY A 1 457 ? -17.649 -11.516 36.231 1.00 78.56 457 GLY A C 1
ATOM 3651 O O . GLY A 1 457 ? -18.679 -11.935 36.750 1.00 78.56 457 GLY A O 1
ATOM 3652 N N . ASN A 1 458 ? -17.649 -10.931 35.028 1.00 70.12 458 ASN A N 1
ATOM 3653 C CA . ASN A 1 458 ? -18.853 -10.798 34.197 1.00 70.12 458 ASN A CA 1
ATOM 3654 C C . ASN A 1 458 ? -19.216 -12.071 33.406 1.00 70.12 458 ASN A C 1
ATOM 3656 O O . ASN A 1 458 ? -20.153 -12.037 32.612 1.00 70.12 458 ASN A O 1
ATOM 3660 N N . GLY A 1 459 ? -18.512 -13.187 33.630 1.00 44.28 459 GLY A N 1
ATOM 3661 C CA . GLY A 1 459 ? -18.869 -14.508 33.120 1.00 44.28 459 GLY A CA 1
ATOM 3662 C C . GLY A 1 459 ? -18.813 -14.631 31.597 1.00 44.28 459 GLY A C 1
ATOM 3663 O O . GLY A 1 459 ? -19.839 -14.532 30.941 1.00 44.28 459 GLY A O 1
ATOM 3664 N N . GLY A 1 460 ? -17.630 -14.923 31.043 1.00 46.66 460 GLY A N 1
ATOM 3665 C CA . GLY A 1 460 ? -17.456 -15.799 29.867 1.00 46.66 460 GLY A CA 1
ATOM 3666 C C . GLY A 1 460 ? -18.374 -15.615 28.645 1.00 46.66 460 GLY A C 1
ATOM 3667 O O . GLY A 1 460 ? -18.613 -16.584 27.927 1.00 46.66 460 GLY A O 1
ATOM 3668 N N . GLY A 1 461 ? -18.893 -14.416 28.386 1.00 39.47 461 GLY A N 1
ATOM 3669 C CA . GLY A 1 461 ? -19.672 -14.104 27.195 1.00 39.47 461 GLY A CA 1
ATOM 3670 C C . GLY A 1 461 ? -18.738 -13.840 26.025 1.00 39.47 461 GLY A C 1
ATOM 3671 O O . GLY A 1 461 ? -18.214 -12.737 25.881 1.00 39.47 461 GLY A O 1
ATOM 3672 N N . GLY A 1 462 ? -18.510 -14.867 25.206 1.00 37.81 462 GLY A N 1
ATOM 3673 C CA . GLY A 1 462 ? -17.841 -14.737 23.918 1.00 37.81 462 GLY A CA 1
ATOM 3674 C C . GLY A 1 462 ? -18.466 -13.642 23.051 1.00 37.81 462 GLY A C 1
ATOM 3675 O O . GLY A 1 462 ? -19.636 -13.288 23.200 1.00 37.81 462 GLY A O 1
ATOM 3676 N N . GLY A 1 463 ? -17.656 -13.105 22.139 1.00 45.69 463 GLY A N 1
ATOM 3677 C CA . GLY A 1 463 ? -18.071 -12.077 21.195 1.00 45.69 463 GLY A CA 1
ATOM 3678 C C . GLY A 1 463 ? -19.396 -12.408 20.501 1.00 45.69 463 GLY A C 1
ATOM 3679 O O . GLY A 1 463 ? -19.540 -13.435 19.849 1.00 45.69 463 GLY A O 1
ATOM 3680 N N . GLY A 1 464 ? -20.341 -11.486 20.621 1.00 32.34 464 GLY A N 1
ATOM 3681 C CA . GLY A 1 464 ? -21.527 -11.342 19.787 1.00 32.34 464 GLY A CA 1
ATOM 3682 C C . GLY A 1 464 ? -21.725 -9.837 19.650 1.00 32.34 464 GLY A C 1
ATOM 3683 O O . GLY A 1 464 ? -21.727 -9.120 20.642 1.00 32.34 464 GLY A O 1
ATOM 3684 N N . GLY A 1 465 ? -21.719 -9.278 18.445 1.00 33.12 465 GLY A N 1
ATOM 3685 C CA . GLY A 1 465 ? -22.856 -9.468 17.560 1.00 33.12 465 GLY A CA 1
ATOM 3686 C C . GLY A 1 465 ? -23.978 -8.582 18.086 1.00 33.12 465 GLY A C 1
ATOM 3687 O O . GLY A 1 465 ? -24.604 -8.909 19.091 1.00 33.12 465 GLY A O 1
ATOM 3688 N N . GLY A 1 466 ? -24.170 -7.430 17.442 1.00 43.19 466 GLY A N 1
ATOM 3689 C CA . GLY A 1 466 ? -25.216 -6.482 17.797 1.00 43.19 466 GLY A CA 1
ATOM 3690 C C . GLY A 1 466 ? -26.568 -7.178 17.931 1.00 43.19 466 GLY A C 1
ATOM 3691 O O . GLY A 1 466 ? -27.003 -7.901 17.041 1.00 43.19 466 GLY A O 1
ATOM 3692 N N . GLY A 1 467 ? -27.227 -6.947 19.058 1.00 30.19 467 GLY A N 1
ATOM 3693 C CA . GLY A 1 467 ? -28.580 -7.404 19.323 1.00 30.19 467 GLY A CA 1
ATOM 3694 C C . GLY A 1 467 ? -29.341 -6.256 19.954 1.00 30.19 467 GLY A C 1
ATOM 3695 O O . GLY A 1 467 ? -29.112 -5.917 21.115 1.00 30.19 467 GLY A O 1
ATOM 3696 N N . GLY A 1 468 ? -30.203 -5.622 19.158 1.00 36.47 468 GLY A N 1
ATOM 3697 C CA . GLY A 1 468 ? -31.093 -4.565 19.612 1.00 36.47 468 GLY A CA 1
ATOM 3698 C C . GLY A 1 468 ? -31.897 -5.029 20.822 1.00 36.47 468 GLY A C 1
ATOM 3699 O O . GLY A 1 468 ? -32.561 -6.064 20.792 1.00 36.47 468 GLY A O 1
ATOM 3700 N N . ARG A 1 469 ? -31.837 -4.250 21.901 1.00 31.00 469 ARG A N 1
ATOM 3701 C CA . ARG A 1 469 ? -32.727 -4.437 23.042 1.00 31.00 469 ARG A CA 1
ATOM 3702 C C . ARG A 1 469 ? -34.101 -3.890 22.668 1.00 31.00 469 ARG A C 1
ATOM 3704 O O . ARG A 1 469 ? -34.338 -2.688 22.745 1.00 31.00 469 ARG A O 1
ATOM 3711 N N . GLY A 1 470 ? -34.982 -4.793 22.240 1.00 29.08 470 GLY A N 1
ATOM 3712 C CA . GLY A 1 470 ? -36.424 -4.581 22.264 1.00 29.08 470 GLY A CA 1
ATOM 3713 C C . GLY A 1 470 ? -36.872 -4.343 23.704 1.00 29.08 470 GLY A C 1
ATOM 3714 O O . GLY A 1 470 ? -36.501 -5.087 24.612 1.00 29.08 470 GLY A O 1
ATOM 3715 N N . ALA A 1 471 ? -37.603 -3.251 23.905 1.00 33.19 471 ALA A N 1
ATOM 3716 C CA . ALA A 1 471 ? -38.164 -2.857 25.184 1.00 33.19 471 ALA A CA 1
ATOM 3717 C C . ALA A 1 471 ? -39.099 -3.944 25.735 1.00 33.19 471 ALA A C 1
ATOM 3719 O O . ALA A 1 471 ? -39.910 -4.515 25.007 1.00 33.19 471 ALA A O 1
ATOM 3720 N N . GLY A 1 472 ? -38.970 -4.207 27.035 1.00 27.47 472 GLY A N 1
ATOM 3721 C CA . GLY A 1 472 ? -39.877 -5.066 27.778 1.00 27.47 472 GLY A CA 1
ATOM 3722 C C . GLY A 1 472 ? -41.256 -4.431 27.954 1.00 27.47 472 GLY A C 1
ATOM 3723 O O . GLY A 1 472 ? -41.389 -3.215 28.078 1.00 27.47 472 GLY A O 1
ATOM 3724 N N . GLY A 1 473 ? -42.272 -5.284 28.016 1.00 26.20 473 GLY A N 1
ATOM 3725 C CA . GLY A 1 473 ? -43.596 -4.955 28.524 1.00 26.20 473 GLY A CA 1
ATOM 3726 C C . GLY A 1 473 ? -44.005 -6.030 29.522 1.00 26.20 473 GLY A C 1
ATOM 3727 O O . GLY A 1 473 ? -44.383 -7.127 29.125 1.00 26.20 473 GLY A O 1
ATOM 3728 N N . GLY A 1 474 ? -43.882 -5.729 30.813 1.00 27.75 474 GLY A N 1
ATOM 3729 C CA . GLY A 1 474 ? -44.312 -6.594 31.904 1.00 27.75 474 GLY A CA 1
ATOM 3730 C C . GLY A 1 474 ? -44.594 -5.770 33.159 1.00 27.75 474 GLY A C 1
ATOM 3731 O O . GLY A 1 474 ? -43.692 -5.133 33.692 1.00 27.75 474 GLY A O 1
ATOM 3732 N N . GLY A 1 475 ? -45.853 -5.799 33.599 1.00 27.95 475 GLY A N 1
ATOM 3733 C CA . GLY A 1 475 ? -46.392 -5.137 34.792 1.00 27.95 475 GLY A CA 1
ATOM 3734 C C . GLY A 1 475 ? -47.677 -4.387 34.421 1.00 27.95 475 GLY A C 1
ATOM 3735 O O . GLY A 1 475 ? -47.635 -3.494 33.590 1.00 27.95 475 GLY A O 1
ATOM 3736 N N . GLY A 1 476 ? -48.877 -4.705 34.900 1.00 27.06 476 GLY A N 1
ATOM 3737 C CA . GLY A 1 476 ? -49.264 -5.455 36.086 1.00 27.06 476 GLY A CA 1
ATOM 3738 C C . GLY A 1 476 ? -50.172 -4.570 36.940 1.00 27.06 476 GLY A C 1
ATOM 3739 O O . GLY A 1 476 ? -49.671 -3.693 37.627 1.00 27.06 476 GLY A O 1
ATOM 3740 N N . GLY A 1 477 ? -51.481 -4.845 36.911 1.00 26.83 477 GLY A N 1
ATOM 3741 C CA . GLY A 1 477 ? -52.399 -4.605 38.030 1.00 26.83 477 GLY A CA 1
ATOM 3742 C C . GLY A 1 477 ? -53.082 -3.235 38.155 1.00 26.83 477 GLY A C 1
ATOM 3743 O O . GLY A 1 477 ? -52.433 -2.217 38.351 1.00 26.83 477 GLY A O 1
ATOM 3744 N N . GLY A 1 478 ? -54.419 -3.275 38.233 1.00 27.22 478 GLY A N 1
ATOM 3745 C CA . GLY A 1 478 ? -55.135 -2.532 39.278 1.00 27.22 478 GLY A CA 1
ATOM 3746 C C . GLY A 1 478 ? -56.130 -1.452 38.847 1.00 27.22 478 GLY A C 1
ATOM 3747 O O . GLY A 1 478 ? -55.792 -0.281 38.856 1.00 27.22 478 GLY A O 1
ATOM 3748 N N . GLY A 1 479 ? -57.385 -1.864 38.628 1.00 27.34 479 GLY A N 1
ATOM 3749 C CA . GLY A 1 479 ? -58.545 -1.323 39.355 1.00 27.34 479 GLY A CA 1
ATOM 3750 C C . GLY A 1 479 ? -59.109 0.060 38.995 1.00 27.34 479 GLY A C 1
ATOM 3751 O O . GLY A 1 479 ? -58.476 1.080 39.223 1.00 27.34 479 GLY A O 1
ATOM 3752 N N . GLY A 1 480 ? -60.405 0.078 38.650 1.00 28.02 480 GLY A N 1
ATOM 3753 C CA . GLY A 1 480 ? -61.310 1.130 39.129 1.00 28.02 480 GLY A CA 1
ATOM 3754 C C . GLY A 1 480 ? -62.186 1.834 38.091 1.00 28.02 480 GLY A C 1
ATOM 3755 O O . GLY A 1 480 ? -61.807 2.872 37.576 1.00 28.02 480 GLY A O 1
ATOM 3756 N N . GLY A 1 481 ? -63.416 1.333 37.931 1.00 28.11 481 GLY A N 1
ATOM 3757 C CA . GLY A 1 481 ? -64.623 2.167 38.017 1.00 28.11 481 GLY A CA 1
ATOM 3758 C C . GLY A 1 481 ? -65.129 2.907 36.771 1.00 28.11 481 GLY A C 1
ATOM 3759 O O . GLY A 1 481 ? -64.545 3.890 36.339 1.00 28.11 481 GLY A O 1
ATOM 3760 N N . GLY A 1 482 ? -66.351 2.548 36.354 1.00 28.97 482 GLY A N 1
ATOM 3761 C CA . GLY A 1 482 ? -67.382 3.554 36.060 1.00 28.97 482 GLY A CA 1
ATOM 3762 C C . GLY A 1 482 ? -67.949 3.614 34.637 1.00 28.97 482 GLY A C 1
ATOM 3763 O O . GLY A 1 482 ? -67.446 4.356 33.810 1.00 28.97 482 GLY A O 1
ATOM 3764 N N . GLY A 1 483 ? -69.101 2.960 34.439 1.00 29.36 483 GLY A N 1
ATOM 3765 C CA . GLY A 1 483 ? -70.331 3.667 34.041 1.00 29.36 483 GLY A CA 1
ATOM 3766 C C . GLY A 1 483 ? -70.697 3.811 32.554 1.00 29.36 483 GLY A C 1
ATOM 3767 O O . GLY A 1 483 ? -70.119 4.630 31.857 1.00 29.36 483 GLY A O 1
ATOM 3768 N N . GLY A 1 484 ? -71.804 3.147 32.174 1.00 30.70 484 GLY A N 1
ATOM 3769 C CA . GLY A 1 484 ? -72.778 3.566 31.142 1.00 30.70 484 GLY A CA 1
ATOM 3770 C C . GLY A 1 484 ? -72.353 3.353 29.681 1.00 30.70 484 GLY A C 1
ATOM 3771 O O . GLY A 1 484 ? -71.230 3.637 29.312 1.00 30.70 484 GLY A O 1
ATOM 3772 N N . GLY A 1 485 ? -73.173 2.874 28.749 1.00 30.55 485 GLY A N 1
ATOM 3773 C CA . GLY A 1 485 ? -74.609 2.622 28.706 1.00 30.55 485 GLY A CA 1
ATOM 3774 C C . GLY A 1 485 ? -75.055 2.693 27.235 1.00 30.55 485 GLY A C 1
ATOM 3775 O O . GLY A 1 485 ? -74.624 3.598 26.533 1.00 30.55 485 GLY A O 1
ATOM 3776 N N . GLY A 1 486 ? -75.920 1.763 26.802 1.00 30.52 486 GLY A N 1
ATOM 3777 C CA . GLY A 1 486 ? -76.658 1.787 25.521 1.00 30.52 486 GLY A CA 1
ATOM 3778 C C . GLY A 1 486 ? -75.819 1.474 24.268 1.00 30.52 486 GLY A C 1
ATOM 3779 O O . GLY A 1 486 ? -74.679 1.885 24.159 1.00 30.52 486 GLY A O 1
ATOM 3780 N N . GLY A 1 487 ? -76.280 0.746 23.256 1.00 31.78 487 GLY A N 1
ATOM 3781 C CA . GLY A 1 487 ? -77.592 0.197 22.942 1.00 31.78 487 GLY A CA 1
ATOM 3782 C C . GLY A 1 487 ? -77.702 0.069 21.415 1.00 31.78 487 GLY A C 1
ATOM 3783 O O . GLY A 1 487 ? -77.357 1.013 20.717 1.00 31.78 487 GLY A O 1
ATOM 3784 N N . GLY A 1 488 ? -78.212 -1.070 20.936 1.00 33.31 488 GLY A N 1
ATOM 3785 C CA . GLY A 1 488 ? -78.898 -1.212 19.643 1.00 33.31 488 GLY A CA 1
ATOM 3786 C C . GLY A 1 488 ? -78.044 -1.385 18.381 1.00 33.31 488 GLY A C 1
ATOM 3787 O O . GLY A 1 488 ? -77.241 -0.521 18.045 1.00 33.31 488 GLY A O 1
ATOM 3788 N N . GLY A 1 489 ? -78.325 -2.460 17.635 1.00 36.69 489 GLY A N 1
ATOM 3789 C CA . GLY A 1 489 ? -77.921 -2.641 16.238 1.00 36.69 489 GLY A CA 1
ATOM 3790 C C . GLY A 1 489 ? -77.556 -4.068 15.902 1.00 36.69 489 GLY A C 1
ATOM 3791 O O . GLY A 1 489 ? -76.344 -4.288 15.705 1.00 36.69 489 GLY A O 1
#